Protein 4N0Y (pdb70)

Organism: Hepatitis C virus genotype 1a (isolate H77) (NCBI:txid63746)

Solvent-accessible surface area: 20104 Å² total; per-residue (Å²): 149,66,81,7,88,17,37,54,81,44,70,60,130,70,60,36,48,2,106,0,27,1,93,2,48,52,42,85,9,57,62,72,0,0,0,0,0,26,62,18,101,91,123,84,19,42,5,0,0,4,0,9,0,40,99,24,63,26,79,45,0,143,166,4,98,75,66,7,102,5,37,79,55,59,112,37,38,9,0,54,0,54,0,39,69,2,69,80,141,1,27,0,59,0,12,0,0,20,1,69,0,19,43,135,171,81,35,72,0,35,0,0,38,27,12,1,100,11,3,80,0,24,7,23,77,20,76,79,78,20,12,37,9,15,21,4,19,22,49,110,73,66,77,4,13,0,0,0,2,0,15,20,0,7,17,71,85,18,85,30,43,2,31,102,43,94,32,103,93,39,51,52,56,5,57,26,10,99,29,120,76,19,29,27,4,14,0,0,15,0,68,4,74,41,107,20,36,77,129,90,64,12,50,0,27,3,49,0,168,52,33,141,37,162,37,100,45,105,4,96,70,184,127,83,0,86,20,57,87,77,17,60,8,59,83,56,91,158,13,68,0,51,0,47,26,45,86,36,2,0,31,56,11,26,0,0,0,0,18,58,73,129,92,49,36,16,95,6,2,0,15,24,30,80,54,112,23,118,76,11,52,119,35,5,56,11,63,68,92,53,57,47,4,37,0,8,0,46,37,4,82,86,118,2,48,4,47,0,8,0,0,0,1,1,45,62,30,67,0,2,5,2,3,48,9,0,75,0,35,14,79,67,74,106,153,18,84,18,59,11,31,12,2,27,12,15,84,88,1,30,153,51,109,63,2,4,0,0,0,6,0,19,55,0,26,48,28,66,30,93,30,40,3,47,14,65,96,66,105,26,176,84,40,42,54,58,15,118,43,38,100,28,127,77,80,64,37,1,0,0,0,8,0,52,19,67,11,114,82,10,126,88,55,182,22,3,6,0,43,0,40,9,94,77,78,74,53,88,85,75,23,43,50,162,57,23,8,92,110,7,32,76,118,3,66

B-factor: mean 28.78, std 12.15, range [9.17, 103.79]

InterPro domains:
  IPR000745 Hepatitis C virus, Non-structural protein NS4a [PF01006] (1658-1711)
  IPR001490 Hepatitis C virus, Non-structural protein NS4b [PF01001] (1728-1921)
  IPR001650 Helicase, C-terminal domain-like [PS51194] (1361-1538)
  IPR001650 Helicase, C-terminal domain-like [SM00490] (1401-1495)
  IPR002166 RNA dependent RNA polymerase, hepatitis C virus [PF00998] (2423-2932)
  IPR002518 Hepatitis C virus, Non-structural protein NS2 [PF01538] (811-1005)
  IPR002518 Hepatitis C virus, Non-structural protein NS2 [PS51693] (899-1026)
  IPR002519 Hepatitis C virus, Envelope glycoprotein E1 [PF01539] (193-382)
  IPR002521 Hepatitis C virus, Core protein, C-terminal [PF01542] (116-190)
  IPR002522 Hepatitis C virus, Core protein, N-terminal [PF01543] (2-115)
  IPR002531 Hepatitis C virus, Non-structural protein E2/NS1 [PF01560] (386-729)
  IPR002868 Hepatitis C virus, Non-structural 5a protein [PF01506] (1974-1996)
  IPR004109 Hepatitis C virus, NS3 protease [PF02907] (1056-1203)
  IPR004109 Hepatitis C virus, NS3 protease [PS51822] (1027-1208)
  IPR007094 RNA-directed RNA polymerase, catalytic domain [PS50507] (2634-2752)
  IPR009003 Peptidase S1, PA clan [SSF50494] (1027-1212)
  IPR011492 Non-structural protein NS3-like, DEAD-box helicase, flavivirus [PF07652] (1294-1355)
  IPR013192 Hepatitis C virus, Non-structural 5a protein, domain 1a [PF08300] (2006-2067)
  IPR013193 Hepatitis C virus non-structural 5a, 1B domain [PF08301] (2068-2168)
  IPR014001 Helicase superfamily 1/2, ATP-binding domain [PS51192] (1217-1369)

Nearest PDB structures (foldseek):
  4n0y-assembly1_H  TM=1.005E+00  e=2.330E-44  Homo sapiens
  6vbq-assembly3_E  TM=8.662E-01  e=5.671E-36  Homo sapiens
  4jdv-assembly1_A  TM=8.850E-01  e=2.179E-35  Homo sapiens
  4jkp-assembly1_H  TM=9.323E-01  e=2.074E-33  Homo sapiens
  7ps4-assembly1_H  TM=6.485E-01  e=2.422E-33  Homo sapiens

Sequence (445 aa):
VQLLEQSGAEVKRPGASVKVSCKASGYTFTSYAIHWVRQAPGQRLEWMGWINPGNGNAKYSQRFQGRVIISRDTSATTSYMELSSLTSEDTAVYSCARDRGFDLLTGHYLGLDPWGQGTLVTVSSASTKGPSVFPLAPSSGGTAALGCCLVKDYFPEPVTVSWNSGALTSGVHTFPAVLQSSGLYSLSSVVVTVPSSSLGTQTYICCNVNHKPSNTKVDKKVEPKLTLTQPASASATPGQRVTISCSGSSSNIGGNTVNWYQHLPGAAPKLLIHNNDLRPSGVPDRFSGSKSGTSASLAVSGLQSEDEADYFCAAWDDGLNGWVFGGGTKLTVLGQPKAAPSVTLFPPSSEELQANKATLVCLISSDFYPGAVVTVAWKADSSPVKAGVETTTTPSKQSNNKYAASSYLSLTPEQWKSHKSYSCCQVTHEGSTVEKTVAPTTGHRMMAWDMMMM

Secondary structure (DSSP, 8-state):
--HHHHHHHH-/--EEEEPPPEEE-TT--EEEEEEEESS-GGGS-EEEEEE-TTS-EEEEEEE-TTT--EEE-TTTTTTEEEEEETTTTEEEEEE-S--GGG-EEEEEEEE--B-TTT--B--EEEE---EEEEE--PPPBPPEEEEEEEE---EEEEEEEEEEEBSS--EEEEGGGTB-TTEEEPPPEEPTTS-EEEEEEEEEEGGGTTT---EEEEEEGGGTEEEEEE----/--BB--SEEEE-TT--EEEEEE--IIIIITS-EEEEEE-TTS--EEEEBTTTBPPTT--TTEEEEEETTEEEEEE-S--GGG-EEEEEEEEETTTTEEEEB--EEEEES-PPPBPPEEEEEPPPHHHHHTT-EEEEEEEEEEBSS--EEEEEETTEEE-TTEEEPPPEE-TTS-EEEEEEEEE-HHHHHHSS-EEEEEEETTEEEEEEE---

Foldseek 3Di:
DKAWEKDAAAEAEAQAKDKIKIFIDDDQLQPWKKWKWWAAVPGDIGTFWIARQNVFDIDGDPVQPPFWHWGDDNVRSMIMIMGGRDDQVPFTWMKMWIQPQADPVPRHGDDGPDMYPTYTYGYDNDDFDFWDKDKAAWADPQKIKIKIKTHFGDDDDKDKDKPVPPDDAAKDWDDWDQDPVRTIMTMIMGIGGPVCQVPDWIWMWMADVVVRDIDTDTHHHD/DEKEWDQAWEDAAQAKTKIKIFDDCQWLQPWAKWKWWADPPDDTDTQATRFFHGDPPHDPQWGKHGDHRMIMIMGGSDDQVSQTWMKMKTQGNVVNGMYIHPTYGYHHDDDDWWAKDKDKDWADPVVVVVQWTKIKIKIDDGPPQDKDKWKDFQNHTDDPQKDKDRWDADPVRGTIIMMMHIDGSCSQQVTQKMKIWMDDPRDIDIDIDHPD/DDPVVVVVVVD

Structure (mmCIF, N/CA/C/O backbone):
data_4N0Y
#
_entry.id   4N0Y
#
_cell.length_a   66.326
_cell.length_b   67.628
_cell.length_c   120.719
_cell.angle_alpha   90.00
_cell.angle_beta   90.00
_cell.angle_gamma   90.00
#
_symmetry.space_group_name_H-M   'P 21 21 21'
#
loop_
_entity.id
_entity.type
_entity.pdbx_description
1 polymer 'IGH526 Heavy Chain'
2 polymer 'IGH526 Light Chain'
3 polymer 'HCV E1 peptide'
4 non-polymer GLYCEROL
5 non-polymer 'CHLORIDE ION'
6 water water
#
loop_
_atom_site.group_PDB
_atom_site.id
_atom_site.type_symbol
_atom_site.label_atom_id
_atom_site.label_alt_id
_atom_site.label_comp_id
_atom_site.label_asym_id
_atom_site.label_entity_id
_atom_site.label_seq_id
_atom_site.pdbx_PDB_ins_code
_atom_site.Cartn_x
_atom_site.Cartn_y
_atom_site.Cartn_z
_atom_site.occupancy
_atom_site.B_iso_or_equiv
_atom_site.auth_seq_id
_atom_site.auth_comp_id
_atom_site.auth_asym_id
_atom_site.auth_atom_id
_atom_site.pdbx_PDB_model_num
ATOM 1 N N . VAL A 1 2 ? -13.071 -20.476 -11.120 1.00 29.09 2 VAL H N 1
ATOM 2 C CA . VAL A 1 2 ? -12.567 -20.005 -9.830 1.00 27.98 2 VAL H CA 1
ATOM 3 C C . VAL A 1 2 ? -11.954 -21.175 -9.048 1.00 26.37 2 VAL H C 1
ATOM 4 O O . VAL A 1 2 ? -12.466 -22.295 -9.063 1.00 23.40 2 VAL H O 1
ATOM 8 N N . GLN A 1 3 ? -10.813 -20.925 -8.417 1.00 23.19 3 GLN H N 1
ATOM 9 C CA . GLN A 1 3 ? -10.127 -21.974 -7.648 1.00 16.32 3 GLN H CA 1
ATOM 10 C C . GLN A 1 3 ? -10.742 -22.154 -6.278 1.00 25.06 3 GLN H C 1
ATOM 11 O O . GLN A 1 3 ? -10.954 -21.174 -5.549 1.00 25.55 3 GLN H O 1
ATOM 17 N N . LEU A 1 4 ? -10.948 -23.402 -5.891 1.00 20.57 4 LEU H N 1
ATOM 18 C CA . LEU A 1 4 ? -11.561 -23.669 -4.603 1.00 21.40 4 LEU H CA 1
ATOM 19 C C . LEU A 1 4 ? -10.807 -24.720 -3.839 1.00 21.71 4 LEU H C 1
ATOM 20 O O . LEU A 1 4 ? -10.342 -25.691 -4.426 1.00 20.96 4 LEU H O 1
ATOM 25 N N . LEU A 1 5 ? -10.684 -24.512 -2.529 1.00 19.33 5 LEU H N 1
ATOM 26 C CA . LEU A 1 5 ? -10.236 -25.549 -1.602 1.00 19.45 5 LEU H CA 1
ATOM 27 C C . LEU A 1 5 ? -11.376 -25.810 -0.618 1.00 22.30 5 LEU H C 1
ATOM 28 O O . LEU A 1 5 ? -11.721 -24.937 0.197 1.00 20.32 5 LEU H O 1
ATOM 33 N N . GLU A 1 6 ? -11.962 -26.994 -0.687 0.74 13.03 6 GLU H N 1
ATOM 34 C CA . GLU A 1 6 ? -13.102 -27.307 0.177 0.74 14.07 6 GLU H CA 1
ATOM 35 C C . GLU A 1 6 ? -12.777 -28.308 1.288 0.74 15.48 6 GLU H C 1
ATOM 36 O O . GLU A 1 6 ? -12.358 -29.431 1.033 0.74 15.76 6 GLU H O 1
ATOM 42 N N . GLN A 1 7 A -12.963 -27.903 2.538 1.00 18.26 6 GLN H N 1
ATOM 43 C CA . GLN A 1 7 A -12.574 -28.768 3.666 1.00 18.43 6 GLN H CA 1
ATOM 44 C C . GLN A 1 7 A -13.646 -29.665 4.322 1.00 30.89 6 GLN H C 1
ATOM 45 O O . GLN A 1 7 A -14.821 -29.348 4.285 1.00 25.96 6 GLN H O 1
ATOM 51 N N . SER A 1 8 ? -13.211 -30.758 4.963 1.00 33.13 7 SER H N 1
ATOM 52 C CA . SER A 1 8 ? -14.145 -31.676 5.638 1.00 36.04 7 SER H CA 1
ATOM 53 C C . SER A 1 8 ? -14.788 -31.003 6.856 1.00 31.65 7 SER H C 1
ATOM 54 O O . SER A 1 8 ? -14.379 -29.907 7.249 1.00 35.99 7 SER H O 1
ATOM 57 N N . GLY A 1 9 ? -15.818 -31.630 7.420 1.00 32.96 8 GLY H N 1
ATOM 58 C CA . GLY A 1 9 ? -16.596 -31.003 8.478 1.00 37.91 8 GLY H CA 1
ATOM 59 C C . GLY A 1 9 ? -16.003 -31.080 9.877 1.00 32.45 8 GLY H C 1
ATOM 60 O O . GLY A 1 9 ? -15.063 -31.849 10.125 1.00 35.41 8 GLY H O 1
ATOM 61 N N . ALA A 1 10 ? -16.561 -30.275 10.790 1.00 25.40 9 ALA H N 1
ATOM 62 C CA . ALA A 1 10 ? -16.143 -30.226 12.205 1.00 42.85 9 ALA H CA 1
ATOM 63 C C . ALA A 1 10 ? -16.070 -31.598 12.869 1.00 37.67 9 ALA H C 1
ATOM 64 O O . ALA A 1 10 ? -16.903 -32.469 12.631 1.00 39.17 9 ALA H O 1
ATOM 66 N N . GLU A 1 11 ? -15.063 -31.782 13.705 1.00 24.67 10 GLU H N 1
ATOM 67 C CA . GLU A 1 11 ? -14.843 -33.075 14.336 1.00 28.22 10 GLU H CA 1
ATOM 68 C C . GLU A 1 11 ? -14.668 -32.924 15.835 1.00 27.78 10 GLU H C 1
ATOM 69 O O . GLU A 1 11 ? -14.114 -31.939 16.311 1.00 31.36 10 GLU H O 1
ATOM 75 N N . VAL A 1 12 ? -15.154 -33.911 16.578 1.00 22.74 11 VAL H N 1
ATOM 76 C CA . VAL A 1 12 ? -14.950 -33.961 18.019 1.00 20.69 11 VAL H CA 1
ATOM 77 C C . VAL A 1 12 ? -14.209 -35.235 18.340 1.00 25.34 11 VAL H C 1
ATOM 78 O O . VAL A 1 12 ? -14.616 -36.310 17.907 1.00 31.28 11 VAL H O 1
ATOM 82 N N . LYS A 1 13 ? -13.098 -35.108 19.065 1.00 24.65 12 LYS H N 1
ATOM 83 C CA . LYS A 1 13 ? -12.217 -36.224 19.352 1.00 27.78 12 LYS H CA 1
ATOM 84 C C . LYS A 1 13 ? -11.839 -36.245 20.824 1.00 21.96 12 LYS H C 1
ATOM 85 O O . LYS A 1 13 ? -11.775 -35.199 21.486 1.00 29.88 12 LYS H O 1
ATOM 91 N N . ARG A 1 14 ? -11.558 -37.441 21.335 1.00 28.86 13 ARG H N 1
ATOM 92 C CA . ARG A 1 14 ? -11.079 -37.587 22.693 1.00 24.20 13 ARG H CA 1
ATOM 93 C C . ARG A 1 14 ? -9.563 -37.487 22.736 1.00 35.55 13 ARG H C 1
ATOM 94 O O . ARG A 1 14 ? -8.895 -37.774 21.741 1.00 31.51 13 ARG H O 1
ATOM 102 N N . PRO A 1 15 ? -9.017 -37.062 23.884 1.00 30.39 14 PRO H N 1
ATOM 103 C CA . PRO A 1 15 ? -7.567 -37.033 24.076 1.00 33.00 14 PRO H CA 1
ATOM 104 C C . PRO A 1 15 ? -6.949 -38.383 23.741 1.00 39.46 14 PRO H C 1
ATOM 105 O O . PRO A 1 15 ? -7.503 -39.419 24.120 1.00 38.47 14 PRO H O 1
ATOM 109 N N . GLY A 1 16 ? -5.838 -38.358 23.012 1.00 30.18 15 GLY H N 1
ATOM 110 C CA . GLY A 1 16 ? -5.145 -39.567 22.608 1.00 33.60 15 GLY H CA 1
ATOM 111 C C . GLY A 1 16 ? -5.552 -40.122 21.260 1.00 34.86 15 GLY H C 1
ATOM 112 O O . GLY A 1 16 ? -4.893 -41.016 20.736 1.00 36.82 15 GLY H O 1
ATOM 113 N N . ALA A 1 17 ? -6.643 -39.607 20.698 1.00 30.22 16 ALA H N 1
ATOM 114 C CA . ALA A 1 17 ? -7.121 -40.048 19.393 1.00 27.69 16 ALA H CA 1
ATOM 115 C C . ALA A 1 17 ? -6.348 -39.348 18.277 1.00 26.09 16 ALA H C 1
ATOM 116 O O . ALA A 1 17 ? -5.419 -38.586 18.543 1.00 29.26 16 ALA H O 1
ATOM 118 N N . SER A 1 18 ? -6.727 -39.637 17.041 0.91 25.07 17 SER H N 1
ATOM 119 C CA . SER A 1 18 ? -6.125 -38.986 15.886 0.91 24.85 17 SER H CA 1
ATOM 120 C C . SER A 1 18 ? -7.221 -38.458 14.991 0.91 28.73 17 SER H C 1
ATOM 121 O O . SER A 1 18 ? -8.360 -38.938 15.019 0.91 25.27 17 SER H O 1
ATOM 124 N N . VAL A 1 19 ? -6.925 -37.367 14.305 1.00 21.36 18 VAL H N 1
ATOM 125 C CA . VAL A 1 19 ? -7.926 -36.772 13.436 1.00 23.79 18 VAL H CA 1
ATOM 126 C C . VAL A 1 19 ? -7.321 -36.618 12.057 1.00 25.93 18 VAL H C 1
ATOM 127 O O . VAL A 1 19 ? -6.118 -36.412 11.933 1.00 23.69 18 VAL H O 1
ATOM 131 N N . LYS A 1 20 ? -8.148 -36.764 11.034 1.00 23.05 19 LYS H N 1
ATOM 132 C CA . LYS A 1 20 ? -7.701 -36.592 9.661 1.00 20.29 19 LYS H CA 1
ATOM 133 C C . LYS A 1 20 ? -8.654 -35.641 8.954 1.00 24.24 19 LYS H C 1
ATOM 134 O O . LYS A 1 20 ? -9.857 -35.904 8.830 1.00 26.39 19 LYS H O 1
ATOM 140 N N . VAL A 1 21 ? -8.097 -34.524 8.507 1.00 19.81 20 VAL H N 1
ATOM 141 C CA . VAL A 1 21 ? -8.868 -33.459 7.890 1.00 19.05 20 VAL H CA 1
ATOM 142 C C . VAL A 1 21 ? -8.541 -33.454 6.411 1.00 22.44 20 VAL H C 1
ATOM 143 O O . VAL A 1 21 ? -7.390 -33.658 6.026 1.00 23.03 20 VAL H O 1
ATOM 147 N N . SER A 1 22 ? -9.548 -33.220 5.586 1.00 17.88 21 SER H N 1
ATOM 148 C CA . SER A 1 22 ? -9.323 -33.193 4.148 1.00 19.04 21 SER H CA 1
ATOM 149 C C . SER A 1 22 ? -9.504 -31.813 3.529 1.00 23.39 21 SER H C 1
ATOM 150 O O . SER A 1 22 ? -10.204 -30.934 4.067 1.00 20.05 21 SER H O 1
ATOM 153 N N . CYS A 1 23 ? -8.899 -31.648 2.361 1.00 15.28 22 CYS H N 1
ATOM 154 C CA . CYS A 1 23 ? -8.905 -30.380 1.630 1.00 16.92 22 CYS H CA 1
ATOM 155 C C . CYS A 1 23 ? -9.007 -30.743 0.149 1.00 23.17 22 CYS H C 1
ATOM 156 O O . CYS A 1 23 ? -8.042 -31.221 -0.436 1.00 22.55 22 CYS H O 1
ATOM 159 N N . LYS A 1 24 ? -10.192 -30.571 -0.436 1.00 17.81 23 LYS H N 1
ATOM 160 C CA . LYS A 1 24 ? -10.437 -30.913 -1.843 1.00 20.93 23 LYS H CA 1
ATOM 161 C C . LYS A 1 24 ? -10.224 -29.727 -2.766 1.00 19.49 23 LYS H C 1
ATOM 162 O O . LYS A 1 24 ? -10.927 -28.722 -2.675 1.00 18.94 23 LYS H O 1
ATOM 168 N N . ALA A 1 25 ? -9.265 -29.856 -3.672 1.00 16.50 24 ALA H N 1
ATOM 169 C CA . ALA A 1 25 ? -8.898 -28.765 -4.583 1.00 14.43 24 ALA H CA 1
ATOM 170 C C . ALA A 1 25 ? -9.596 -28.868 -5.934 1.00 20.76 24 ALA H C 1
ATOM 171 O O . ALA A 1 25 ? -9.787 -29.968 -6.471 1.00 22.24 24 ALA H O 1
ATOM 173 N N . SER A 1 26 ? -9.949 -27.723 -6.505 1.00 17.73 25 SER H N 1
ATOM 174 C CA . SER A 1 26 ? -10.465 -27.716 -7.871 1.00 16.46 25 SER H CA 1
ATOM 175 C C . SER A 1 26 ? -10.165 -26.397 -8.561 1.00 17.70 25 SER H C 1
ATOM 176 O O . SER A 1 26 ? -9.943 -25.367 -7.895 1.00 19.21 25 SER H O 1
ATOM 179 N N . GLY A 1 27 ? -10.188 -26.418 -9.892 1.00 17.79 26 GLY H N 1
ATOM 180 C CA . GLY A 1 27 ? -10.142 -25.184 -10.662 1.00 20.11 26 GLY H CA 1
ATOM 181 C C . GLY A 1 27 ? -8.745 -24.824 -11.119 1.00 19.81 26 GLY H C 1
ATOM 182 O O . GLY A 1 27 ? -8.506 -23.761 -11.714 1.00 21.90 26 GLY H O 1
ATOM 183 N N . TYR A 1 28 ? -7.810 -25.719 -10.822 1.00 19.24 27 TYR H N 1
ATOM 184 C CA . TYR A 1 28 ? -6.427 -25.540 -11.256 1.00 22.11 27 TYR H CA 1
ATOM 185 C C . TYR A 1 28 ? -5.735 -26.903 -11.289 1.00 17.03 27 TYR H C 1
ATOM 186 O O . TYR A 1 28 ? -6.293 -27.912 -10.845 1.00 21.28 27 TYR H O 1
ATOM 195 N N . THR A 1 29 ? -4.511 -26.938 -11.802 1.00 18.80 28 THR H N 1
ATOM 196 C CA . THR A 1 29 ? -3.775 -28.203 -11.863 1.00 21.08 28 THR H CA 1
ATOM 197 C C . THR A 1 29 ? -3.186 -28.566 -10.496 1.00 19.66 28 THR H C 1
ATOM 198 O O . THR A 1 29 ? -2.179 -27.995 -10.075 1.00 16.71 28 THR H O 1
ATOM 202 N N . PHE A 1 30 ? -3.807 -29.542 -9.836 1.00 16.98 29 PHE H N 1
ATOM 203 C CA . PHE A 1 30 ? -3.529 -29.909 -8.451 1.00 19.56 29 PHE H CA 1
ATOM 204 C C . PHE A 1 30 ? -2.062 -30.205 -8.175 1.00 18.89 29 PHE H C 1
ATOM 205 O O . PHE A 1 30 ? -1.476 -29.740 -7.184 1.00 16.35 29 PHE H O 1
ATOM 213 N N . THR A 1 31 ? -1.462 -30.968 -9.079 1.00 17.00 30 THR H N 1
ATOM 214 C CA . THR A 1 31 ? -0.089 -31.407 -8.869 1.00 14.48 30 THR H CA 1
ATOM 215 C C . THR A 1 31 ? 0.974 -30.310 -9.108 1.00 17.16 30 THR H C 1
ATOM 216 O O . THR A 1 31 ? 2.169 -30.546 -8.869 1.00 21.37 30 THR H O 1
ATOM 220 N N . SER A 1 32 ? 0.567 -29.121 -9.553 1.00 15.57 31 SER H N 1
ATOM 221 C CA . SER A 1 32 ? 1.550 -28.092 -9.895 1.00 16.04 31 SER H CA 1
ATOM 222 C C . SER A 1 32 ? 1.838 -27.065 -8.803 1.00 16.56 31 SER H C 1
ATOM 223 O O . SER A 1 32 ? 2.674 -26.170 -8.999 1.00 16.26 31 SER H O 1
ATOM 226 N N . TYR A 1 33 ? 1.153 -27.186 -7.672 1.00 14.42 32 TYR H N 1
ATOM 227 C CA . TYR A 1 33 ? 1.276 -26.194 -6.595 1.00 14.81 32 TYR H CA 1
ATOM 228 C C . TYR A 1 33 ? 1.305 -26.845 -5.209 1.00 14.55 32 TYR H C 1
ATOM 229 O O . TYR A 1 33 ? 0.561 -27.768 -4.937 1.00 16.63 32 TYR H O 1
ATOM 238 N N . ALA A 1 34 ? 2.162 -26.341 -4.323 1.00 13.73 33 ALA H N 1
ATOM 239 C CA . ALA A 1 34 ? 2.242 -26.885 -2.986 1.00 11.31 33 ALA H CA 1
ATOM 240 C C . ALA A 1 34 ? 0.954 -26.573 -2.206 1.00 13.61 33 ALA H C 1
ATOM 241 O O . ALA A 1 34 ? 0.284 -25.568 -2.487 1.00 16.79 33 ALA H O 1
ATOM 243 N N . ILE A 1 35 ? 0.649 -27.430 -1.249 1.00 13.22 34 ILE H N 1
ATOM 244 C CA . ILE A 1 35 ? -0.448 -27.177 -0.308 1.00 16.20 34 ILE H CA 1
ATOM 245 C C . ILE A 1 35 ? 0.158 -27.047 1.083 1.00 14.61 34 ILE H C 1
ATOM 246 O O . ILE A 1 35 ? 1.003 -27.877 1.473 1.00 15.71 34 ILE H O 1
ATOM 251 N N . HIS A 1 36 ? -0.234 -25.995 1.810 1.00 15.47 35 HIS H N 1
ATOM 252 C CA . HIS A 1 36 ? 0.185 -25.785 3.198 1.00 13.82 35 HIS H CA 1
ATOM 253 C C . HIS A 1 36 ? -0.955 -26.045 4.130 1.00 15.33 35 HIS H C 1
ATOM 254 O O . HIS A 1 36 ? -2.101 -25.835 3.757 1.00 15.58 35 HIS H O 1
ATOM 261 N N . TRP A 1 37 ? -0.614 -26.492 5.335 1.00 16.34 36 TRP H N 1
ATOM 262 C CA . TRP A 1 37 ? -1.584 -26.692 6.404 1.00 14.21 36 TRP H CA 1
ATOM 263 C C . TRP A 1 37 ? -1.185 -25.818 7.586 1.00 14.84 36 TRP H C 1
ATOM 264 O O . TRP A 1 37 ? 0.001 -25.777 7.982 1.00 16.63 36 TRP H O 1
ATOM 275 N N . VAL A 1 38 ? -2.191 -25.119 8.138 1.00 13.80 37 VAL H N 1
ATOM 276 C CA . VAL A 1 38 ? -1.984 -24.211 9.256 1.00 11.25 37 VAL H CA 1
ATOM 277 C C . VAL A 1 38 ? -3.123 -24.427 10.242 1.00 18.17 37 VAL H C 1
ATOM 278 O O . VAL A 1 38 ? -4.123 -25.070 9.914 1.00 18.87 37 VAL H O 1
ATOM 282 N N . ARG A 1 39 ? -2.975 -23.915 11.449 1.00 18.90 38 ARG H N 1
ATOM 283 C CA . ARG A 1 39 ? -4.097 -24.030 12.393 1.00 19.29 38 ARG H CA 1
ATOM 284 C C . ARG A 1 39 ? -4.188 -22.802 13.268 1.00 16.31 38 ARG H C 1
ATOM 285 O O . ARG A 1 39 ? -3.219 -22.043 13.422 1.00 18.91 38 ARG H O 1
ATOM 293 N N . GLN A 1 40 ? -5.357 -22.602 13.882 1.00 20.94 39 GLN H N 1
ATOM 294 C CA . GLN A 1 40 ? -5.506 -21.471 14.765 1.00 17.66 39 GLN H CA 1
ATOM 295 C C . GLN A 1 40 ? -6.381 -21.905 15.946 1.00 20.14 39 GLN H C 1
ATOM 296 O O . GLN A 1 40 ? -7.539 -22.255 15.733 1.00 20.94 39 GLN H O 1
ATOM 302 N N . ALA A 1 41 ? -5.789 -21.909 17.138 1.00 22.14 40 ALA H N 1
ATOM 303 C CA . ALA A 1 41 ? -6.499 -22.226 18.385 1.00 27.53 40 ALA H CA 1
ATOM 304 C C . ALA A 1 41 ? -7.320 -21.021 18.808 1.00 30.82 40 ALA H C 1
ATOM 305 O O . ALA A 1 41 ? -7.018 -19.894 18.420 1.00 31.76 40 ALA H O 1
ATOM 307 N N . PRO A 1 42 ? -8.392 -21.252 19.586 1.00 37.08 41 PRO H N 1
ATOM 308 C CA . PRO A 1 42 ? -9.204 -20.121 20.051 1.00 39.29 41 PRO H CA 1
ATOM 309 C C . PRO A 1 42 ? -8.372 -19.110 20.843 1.00 31.88 41 PRO H C 1
ATOM 310 O O . PRO A 1 42 ? -7.612 -19.485 21.747 1.00 42.17 41 PRO H O 1
ATOM 314 N N . GLY A 1 43 ? -8.471 -17.841 20.450 1.00 43.45 42 GLY H N 1
ATOM 315 C CA . GLY A 1 43 ? -7.748 -16.770 21.114 1.00 42.40 42 GLY H CA 1
ATOM 316 C C . GLY A 1 43 ? -6.282 -16.647 20.746 1.00 49.76 42 GLY H C 1
ATOM 317 O O . GLY A 1 43 ? -5.566 -15.830 21.318 1.00 40.00 42 GLY H O 1
ATOM 318 N N . GLN A 1 44 ? -5.816 -17.456 19.800 1.00 33.86 43 GLN H N 1
ATOM 319 C CA . GLN A 1 44 ? -4.394 -17.470 19.484 1.00 34.28 43 GLN H CA 1
ATOM 320 C C . GLN A 1 44 ? -4.151 -17.187 18.008 1.00 32.29 43 GLN H C 1
ATOM 321 O O . GLN A 1 44 ? -5.095 -17.049 17.245 1.00 30.13 43 GLN H O 1
ATOM 327 N N . ARG A 1 45 ? -2.888 -17.079 17.612 1.00 31.81 44 ARG H N 1
ATOM 328 C CA . ARG A 1 45 ? -2.588 -16.699 16.241 1.00 31.67 44 ARG H CA 1
ATOM 329 C C . ARG A 1 45 ? -2.453 -17.936 15.361 1.00 25.78 44 ARG H C 1
ATOM 330 O O . ARG A 1 45 ? -2.352 -19.048 15.861 1.00 22.89 44 ARG H O 1
ATOM 338 N N . LEU A 1 46 ? -2.437 -17.713 14.050 1.00 20.42 45 LEU H N 1
ATOM 339 C CA . LEU A 1 46 ? -2.245 -18.790 13.085 1.00 17.72 45 LEU H CA 1
ATOM 340 C C . LEU A 1 46 ? -0.877 -19.411 13.300 1.00 20.98 45 LEU H C 1
ATOM 341 O O . LEU A 1 46 ? 0.085 -18.695 13.548 1.00 22.48 45 LEU H O 1
ATOM 346 N N . GLU A 1 47 ? -0.794 -20.735 13.177 1.00 18.82 46 GLU H N 1
ATOM 347 C CA . GLU A 1 47 ? 0.487 -21.430 13.275 1.00 18.35 46 GLU H CA 1
ATOM 348 C C . GLU A 1 47 ? 0.644 -22.394 12.113 1.00 17.70 46 GLU H C 1
ATOM 349 O O . GLU A 1 47 ? -0.238 -23.202 11.829 1.00 17.45 46 GLU H O 1
ATOM 355 N N . TRP A 1 48 ? 1.778 -22.312 11.427 1.00 16.52 47 TRP H N 1
ATOM 356 C CA . TRP A 1 48 ? 2.008 -23.152 10.255 1.00 14.5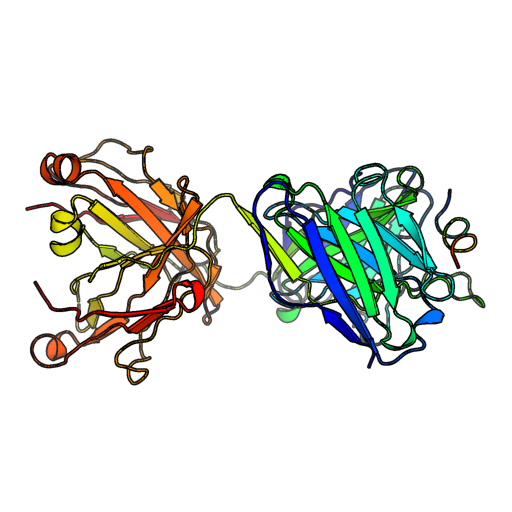1 47 TRP H CA 1
ATOM 357 C C . TRP A 1 48 ? 2.389 -24.561 10.698 1.00 19.07 47 TRP H C 1
ATOM 358 O O . TRP A 1 48 ? 3.191 -24.713 11.615 1.00 19.05 47 TRP H O 1
ATOM 369 N N . MET A 1 49 ? 1.832 -25.588 10.048 1.00 14.13 48 MET H N 1
ATOM 370 C CA . MET A 1 49 ? 2.099 -26.964 10.440 1.00 14.56 48 MET H CA 1
ATOM 371 C C . MET A 1 49 ? 3.009 -27.666 9.466 1.00 18.82 48 MET H C 1
ATOM 372 O O . MET A 1 49 ? 3.870 -28.435 9.883 1.00 18.91 48 MET H O 1
ATOM 377 N N . GLY A 1 50 ? 2.813 -27.405 8.174 1.00 15.63 49 GLY H N 1
ATOM 378 C CA . GLY A 1 50 ? 3.648 -28.108 7.212 1.00 18.66 49 GLY H CA 1
ATOM 379 C C . GLY A 1 50 ? 3.181 -27.901 5.795 1.00 18.09 49 GLY H C 1
ATOM 380 O O . GLY A 1 50 ? 2.244 -27.149 5.570 1.00 15.81 49 GLY H O 1
ATOM 381 N N . TRP A 1 51 ? 3.853 -28.543 4.838 1.00 14.88 50 TRP H N 1
ATOM 382 C CA . TRP A 1 51 ? 3.449 -28.435 3.439 1.00 14.15 50 TRP H CA 1
ATOM 383 C C . TRP A 1 51 ? 3.799 -29.670 2.630 1.00 12.16 50 TRP H C 1
ATOM 384 O O . TRP A 1 51 ? 4.580 -30.522 3.061 1.00 15.32 50 TRP H O 1
ATOM 395 N N . ILE A 1 52 ? 3.173 -29.786 1.465 1.00 16.41 51 ILE H N 1
ATOM 396 C CA . ILE A 1 52 ? 3.384 -30.943 0.600 1.00 15.52 51 ILE H CA 1
ATOM 397 C C . ILE A 1 52 ? 3.403 -30.542 -0.877 1.00 17.00 51 ILE H C 1
ATOM 398 O O . ILE A 1 52 ? 2.682 -29.648 -1.309 1.00 13.84 51 ILE H O 1
ATOM 403 N N . ASN A 1 53 ? 4.272 -31.200 -1.654 1.00 14.54 52 ASN H N 1
ATOM 404 C CA . ASN A 1 53 ? 4.237 -31.096 -3.107 1.00 15.17 52 ASN H CA 1
ATOM 405 C C . ASN A 1 53 ? 3.324 -32.228 -3.573 1.00 14.86 52 ASN H C 1
ATOM 406 O O . ASN A 1 53 ? 3.688 -33.405 -3.477 1.00 17.11 52 ASN H O 1
ATOM 411 N N . PRO A 1 54 A 2.102 -31.891 -4.035 1.00 15.50 52 PRO H N 1
ATOM 412 C CA . PRO A 1 54 A 1.169 -32.973 -4.390 1.00 13.48 52 PRO H CA 1
ATOM 413 C C . PRO A 1 54 A 1.619 -33.785 -5.627 1.00 19.04 52 PRO H C 1
ATOM 414 O O . PRO A 1 54 A 1.093 -34.877 -5.840 1.00 22.49 52 PRO H O 1
ATOM 418 N N . GLY A 1 55 ? 2.537 -33.256 -6.428 1.00 18.58 53 GLY H N 1
ATOM 419 C CA . GLY A 1 55 ? 3.062 -34.000 -7.562 1.00 20.03 53 GLY H CA 1
ATOM 420 C C . GLY A 1 55 ? 3.784 -35.274 -7.134 1.00 26.04 53 GLY H C 1
ATOM 421 O O . GLY A 1 55 ? 3.524 -36.344 -7.678 1.00 35.59 53 GLY H O 1
ATOM 422 N N . ASN A 1 56 ? 4.658 -35.178 -6.137 1.00 21.43 54 ASN H N 1
ATOM 423 C CA . ASN A 1 56 ? 5.460 -36.330 -5.715 1.00 19.68 54 ASN H CA 1
ATOM 424 C C . ASN A 1 56 ? 5.221 -36.804 -4.281 1.00 24.34 54 ASN H C 1
ATOM 425 O O . ASN A 1 56 ? 5.816 -37.780 -3.830 1.00 23.58 54 ASN H O 1
ATOM 430 N N . GLY A 1 57 ? 4.383 -36.090 -3.540 1.00 21.81 55 GLY H N 1
ATOM 431 C CA . GLY A 1 57 ? 4.089 -36.495 -2.188 1.00 20.08 55 GLY H CA 1
ATOM 432 C C . GLY A 1 57 ? 5.085 -36.067 -1.135 1.00 18.48 55 GLY H C 1
ATOM 433 O O . GLY A 1 57 ? 4.930 -36.411 0.032 1.00 22.77 55 GLY H O 1
ATOM 434 N N . ASN A 1 58 ? 6.099 -35.304 -1.530 1.00 19.73 56 ASN H N 1
ATOM 435 C CA . ASN A 1 58 ? 7.120 -34.885 -0.572 1.00 19.75 56 ASN H CA 1
ATOM 436 C C . ASN A 1 58 ? 6.515 -33.921 0.437 1.00 20.91 56 ASN H C 1
ATOM 437 O O . ASN A 1 58 ? 6.049 -32.858 0.047 1.00 18.89 56 ASN H O 1
ATOM 442 N N . ALA A 1 59 ? 6.524 -34.291 1.715 1.00 22.81 57 ALA H N 1
ATOM 443 C CA . ALA A 1 59 ? 5.967 -33.440 2.765 1.00 18.47 57 ALA H CA 1
ATOM 444 C C . ALA A 1 59 ? 7.041 -33.027 3.740 1.00 21.68 57 ALA H C 1
ATOM 445 O O . ALA A 1 59 ? 7.927 -33.834 4.077 1.00 20.80 57 ALA H O 1
ATOM 447 N N . LYS A 1 60 ? 6.953 -31.790 4.216 1.00 20.07 58 LYS H N 1
ATOM 448 C CA . LYS A 1 60 ? 7.864 -31.274 5.225 1.00 18.07 58 LYS H CA 1
ATOM 449 C C . LYS A 1 60 ? 7.105 -30.585 6.332 1.00 20.68 58 LYS H C 1
ATOM 450 O O . LYS A 1 60 ? 6.092 -29.937 6.080 1.00 18.47 58 LYS H O 1
ATOM 456 N N . TYR A 1 61 ? 7.628 -30.678 7.550 1.00 18.29 59 TYR H N 1
ATOM 457 C CA . TYR A 1 61 ? 6.858 -30.280 8.723 1.00 21.14 59 TYR H CA 1
ATOM 458 C C . TYR A 1 61 ? 7.588 -29.283 9.614 1.00 24.55 59 TYR H C 1
ATOM 459 O O . TYR A 1 61 ? 8.832 -29.228 9.665 1.00 22.23 59 TYR H O 1
ATOM 468 N N . SER A 1 62 ? 6.804 -28.491 10.329 1.00 18.72 60 SER H N 1
ATOM 469 C CA . SER A 1 62 ? 7.324 -27.687 11.417 1.00 19.80 60 SER H CA 1
ATOM 470 C C . SER A 1 62 ? 7.907 -28.601 12.507 1.00 21.10 60 SER H C 1
ATOM 471 O O . SER A 1 62 ? 7.310 -29.618 12.838 1.00 21.87 60 SER H O 1
ATOM 474 N N . GLN A 1 63 ? 9.048 -28.221 13.079 1.00 23.69 61 GLN H N 1
ATOM 475 C CA . GLN A 1 63 ? 9.649 -29.021 14.142 1.00 35.43 61 GLN H CA 1
ATOM 476 C C . GLN A 1 63 ? 8.714 -29.198 15.342 1.00 33.50 61 GLN H C 1
ATOM 477 O O . GLN A 1 63 ? 8.795 -30.191 16.053 1.00 37.00 61 GLN H O 1
ATOM 483 N N . ARG A 1 64 ? 7.799 -28.252 15.535 1.00 33.18 62 ARG H N 1
ATOM 484 C CA . ARG A 1 64 ? 6.806 -28.336 16.609 1.00 35.91 62 ARG H CA 1
ATOM 485 C C . ARG A 1 64 ? 5.814 -29.495 16.456 1.00 39.13 62 ARG H C 1
ATOM 486 O O . ARG A 1 64 ? 5.188 -29.917 17.426 1.00 35.69 62 ARG H O 1
ATOM 494 N N . PHE A 1 65 ? 5.669 -30.023 15.244 1.00 29.79 63 PHE H N 1
ATOM 495 C CA . PHE A 1 65 ? 4.711 -31.099 15.016 1.00 28.11 63 PHE H CA 1
ATOM 496 C C . PHE A 1 65 ? 5.354 -32.365 14.490 1.00 30.42 63 PHE H C 1
ATOM 497 O O . PHE A 1 65 ? 4.704 -33.399 14.409 1.00 32.27 63 PHE H O 1
ATOM 505 N N . GLN A 1 66 ? 6.628 -32.270 14.120 1.00 33.13 64 GLN H N 1
ATOM 506 C CA . GLN A 1 66 ? 7.337 -33.412 13.572 1.00 32.24 64 GLN H CA 1
ATOM 507 C C . GLN A 1 66 ? 7.141 -34.632 14.467 1.00 31.73 64 GLN H C 1
ATOM 508 O O . GLN A 1 66 ? 7.262 -34.546 15.690 1.00 36.43 64 GLN H O 1
ATOM 514 N N . GLY A 1 67 ? 6.782 -35.749 13.852 1.00 31.17 65 GLY H N 1
ATOM 515 C CA . GLY A 1 67 ? 6.614 -36.981 14.592 1.00 37.29 65 GLY H CA 1
ATOM 516 C C . GLY A 1 67 ? 5.173 -37.306 14.945 1.00 47.12 65 GLY H C 1
ATOM 517 O O . GLY A 1 67 ? 4.887 -38.421 15.380 1.00 38.89 65 GLY H O 1
ATOM 518 N N . ARG A 1 68 ? 4.257 -36.354 14.781 1.00 28.58 66 ARG H N 1
ATOM 519 C CA . ARG A 1 68 ? 2.850 -36.688 15.010 1.00 26.87 66 ARG H CA 1
ATOM 520 C C . ARG A 1 68 ? 1.877 -36.081 13.998 1.00 27.40 66 ARG H C 1
ATOM 521 O O . ARG A 1 68 ? 0.660 -36.212 14.145 1.00 25.32 66 ARG H O 1
ATOM 529 N N . VAL A 1 69 ? 2.415 -35.450 12.962 1.00 21.41 67 VAL H N 1
ATOM 530 C CA . VAL A 1 69 ? 1.599 -34.998 11.832 1.00 22.71 67 VAL H CA 1
ATOM 531 C C . VAL A 1 69 ? 2.020 -35.718 10.554 1.00 25.80 67 VAL H C 1
ATOM 532 O O . VAL A 1 69 ? 3.202 -35.987 10.335 1.00 26.37 67 VAL H O 1
ATOM 536 N N . ILE A 1 70 ? 1.048 -36.078 9.728 1.00 18.68 68 ILE H N 1
ATOM 537 C CA . ILE A 1 70 ? 1.340 -36.615 8.411 1.00 20.22 68 ILE H CA 1
ATOM 538 C C . ILE A 1 70 ? 0.487 -35.845 7.437 1.00 22.13 68 ILE H C 1
ATOM 539 O O . ILE A 1 70 ? -0.731 -35.779 7.605 1.00 21.91 68 ILE H O 1
ATOM 544 N N . ILE A 1 71 ? 1.113 -35.223 6.447 1.00 16.31 69 ILE H N 1
ATOM 545 C CA . ILE A 1 71 ? 0.338 -34.578 5.383 1.00 15.52 69 ILE H CA 1
ATOM 546 C C . ILE A 1 71 ? 0.495 -35.460 4.154 1.00 21.44 69 ILE H C 1
ATOM 547 O O . ILE A 1 71 ? 1.604 -35.912 3.854 1.00 20.36 69 ILE H O 1
ATOM 552 N N . SER A 1 72 ? -0.607 -35.737 3.467 1.00 18.69 70 SER H N 1
ATOM 553 C CA . SER A 1 72 ? -0.597 -36.632 2.315 1.00 20.76 70 SER H CA 1
ATOM 554 C C . SER A 1 72 ? -1.518 -36.101 1.232 1.00 19.89 70 SER H C 1
ATOM 555 O O . SER A 1 72 ? -2.155 -35.055 1.398 1.00 18.87 70 SER H O 1
ATOM 558 N N . ARG A 1 73 ? -1.585 -36.809 0.110 1.00 19.74 71 ARG H N 1
ATOM 559 C CA . ARG A 1 73 ? -2.520 -36.429 -0.935 1.00 17.08 71 ARG H CA 1
ATOM 560 C C . ARG A 1 73 ? -2.975 -37.629 -1.742 1.00 25.54 71 ARG H C 1
ATOM 561 O O . ARG A 1 73 ? -2.316 -38.661 -1.765 1.00 23.26 71 ARG H O 1
ATOM 569 N N . ASP A 1 74 ? -4.136 -37.469 -2.355 1.00 20.21 72 ASP H N 1
ATOM 570 C CA . ASP A 1 74 ? -4.710 -38.397 -3.313 1.00 20.83 72 ASP H CA 1
ATOM 571 C C . ASP A 1 74 ? -4.867 -37.612 -4.597 1.00 18.45 72 ASP H C 1
ATOM 572 O O . ASP A 1 74 ? -5.785 -36.782 -4.718 1.00 23.38 72 ASP H O 1
ATOM 577 N N . THR A 1 75 ? -3.994 -37.885 -5.571 0.90 16.59 73 THR H N 1
ATOM 578 C CA . THR A 1 75 ? -4.032 -37.112 -6.795 0.90 15.90 73 THR H CA 1
ATOM 579 C C . THR A 1 75 ? -5.286 -37.376 -7.626 0.90 17.59 73 THR H C 1
ATOM 580 O O . THR A 1 75 ? -5.794 -36.455 -8.255 0.90 22.15 73 THR H O 1
ATOM 584 N N . SER A 1 76 ? -5.793 -38.614 -7.638 1.00 24.43 74 SER H N 1
ATOM 585 C CA . SER A 1 76 ? -7.002 -38.894 -8.423 1.00 24.12 74 SER H CA 1
ATOM 586 C C . SER A 1 76 ? -8.195 -38.124 -7.863 1.00 24.90 74 SER H C 1
ATOM 587 O O . SER A 1 76 ? -9.065 -37.677 -8.615 1.00 28.15 74 SER H O 1
ATOM 590 N N . ALA A 1 77 ? -8.195 -37.925 -6.548 1.00 21.23 75 ALA H N 1
ATOM 591 C CA . ALA A 1 77 ? -9.256 -37.168 -5.893 1.00 22.85 75 ALA H CA 1
ATOM 592 C C . ALA A 1 77 ? -8.913 -35.680 -5.695 1.00 26.23 75 ALA H C 1
ATOM 593 O O . ALA A 1 77 ? -9.690 -34.952 -5.076 1.00 22.24 75 ALA H O 1
ATOM 595 N N . THR A 1 78 ? -7.773 -35.248 -6.238 1.00 22.29 76 THR H N 1
ATOM 596 C CA . THR A 1 78 ? -7.241 -33.883 -6.034 1.00 17.62 76 THR H CA 1
ATOM 597 C C . THR A 1 78 ? -7.469 -33.377 -4.612 1.00 19.73 76 THR H C 1
ATOM 598 O O . THR A 1 78 ? -7.940 -32.240 -4.396 1.00 17.71 76 THR H O 1
ATOM 602 N N . THR A 1 79 ? -7.110 -34.226 -3.655 1.00 17.26 77 THR H N 1
ATOM 603 C CA . THR A 1 79 ? -7.336 -33.895 -2.251 1.00 15.30 77 THR H CA 1
ATOM 604 C C . THR A 1 79 ? -6.071 -34.033 -1.402 1.00 20.89 77 THR H C 1
ATOM 605 O O . THR A 1 79 ? -5.307 -34.978 -1.575 1.00 20.07 77 THR H O 1
ATOM 609 N N . SER A 1 80 ? -5.835 -33.092 -0.490 1.00 17.51 78 SER H N 1
ATOM 610 C CA . SER A 1 80 ? -4.788 -33.270 0.499 1.00 15.24 78 SER H CA 1
ATOM 611 C C . SER A 1 80 ? -5.387 -33.586 1.858 1.00 20.06 78 SER H C 1
ATOM 612 O O . SER A 1 80 ? -6.504 -33.166 2.161 1.00 19.77 78 SER H O 1
ATOM 615 N N . TYR A 1 81 ? -4.644 -34.335 2.661 1.00 19.08 79 TYR H N 1
ATOM 616 C CA . TYR A 1 81 ? -5.066 -34.704 4.003 1.00 19.08 79 TYR H CA 1
ATOM 617 C C . TYR A 1 81 ? -4.024 -34.311 5.020 1.00 19.13 79 TYR H C 1
ATOM 618 O O . TYR A 1 81 ? -2.829 -34.357 4.746 1.00 19.25 79 TYR H O 1
ATOM 627 N N . MET A 1 82 ? -4.484 -33.892 6.191 1.00 16.49 80 MET H N 1
ATOM 628 C CA . MET A 1 82 ? -3.615 -33.642 7.322 1.00 17.16 80 MET H CA 1
ATOM 629 C C . MET A 1 82 ? -4.097 -34.563 8.449 1.00 22.42 80 MET H C 1
ATOM 630 O O . MET A 1 82 ? -5.248 -34.464 8.879 1.00 22.84 80 MET H O 1
ATOM 635 N N . GLU A 1 83 ? -3.238 -35.470 8.908 1.00 21.64 81 GLU H N 1
ATOM 636 C CA . GLU A 1 83 ? -3.551 -36.317 10.063 1.00 25.27 81 GLU H CA 1
ATOM 637 C C . GLU A 1 83 ? -2.690 -35.930 11.255 1.00 29.34 81 GLU H C 1
ATOM 638 O O . GLU A 1 83 ? -1.456 -35.865 11.153 1.00 24.66 81 GLU H O 1
ATOM 644 N N . LEU A 1 84 ? -3.341 -35.646 12.380 1.00 22.36 82 LEU H N 1
ATOM 645 C CA . LEU A 1 84 ? -2.649 -35.254 13.600 1.00 17.30 82 LEU H CA 1
ATOM 646 C C . LEU A 1 84 ? -2.975 -36.264 14.687 1.00 28.12 82 LEU H C 1
ATOM 647 O O . LEU A 1 84 ? -4.154 -36.512 14.977 1.00 26.58 82 LEU H O 1
ATOM 652 N N . SER A 1 85 A -1.930 -36.826 15.284 0.90 22.67 82 SER H N 1
ATOM 653 C CA . SER A 1 85 A -2.101 -37.892 16.258 0.90 26.75 82 SER H CA 1
ATOM 654 C C . SER A 1 85 A -1.790 -37.452 17.682 0.90 22.41 82 SER H C 1
ATOM 655 O O . SER A 1 85 A -1.271 -36.366 17.922 0.90 22.57 82 SER H O 1
ATOM 658 N N . SER A 1 86 B -2.129 -38.317 18.638 1.00 30.96 82 SER H N 1
ATOM 659 C CA . SER A 1 86 B -1.906 -38.040 20.055 1.00 28.44 82 SER H CA 1
ATOM 660 C C . SER A 1 86 B -2.520 -36.714 20.513 1.00 26.05 82 SER H C 1
ATOM 661 O O . SER A 1 86 B -1.869 -35.917 21.172 1.00 30.75 82 SER H O 1
ATOM 664 N N . LEU A 1 87 C -3.781 -36.503 20.151 1.00 26.05 82 LEU H N 1
ATOM 665 C CA . LEU A 1 87 C -4.470 -35.253 20.441 1.00 28.80 82 LEU H CA 1
ATOM 666 C C . LEU A 1 87 C -4.593 -34.952 21.935 1.00 33.79 82 LEU H C 1
ATOM 667 O O . LEU A 1 87 C -4.805 -35.857 22.749 1.00 30.43 82 LEU H O 1
ATOM 672 N N . THR A 1 88 ? -4.425 -33.678 22.277 1.00 33.24 83 THR H N 1
ATOM 673 C CA . THR A 1 88 ? -4.739 -33.158 23.605 1.00 25.22 83 THR H CA 1
ATOM 674 C C . THR A 1 88 ? -5.621 -31.937 23.400 1.00 30.58 83 THR H C 1
ATOM 675 O O . THR A 1 88 ? -5.843 -31.507 22.264 1.00 28.19 83 THR H O 1
ATOM 679 N N . SER A 1 89 ? -6.127 -31.368 24.489 1.00 30.82 84 SER H N 1
ATOM 680 C CA . SER A 1 89 ? -6.991 -30.192 24.385 1.00 31.02 84 SER H CA 1
ATOM 681 C C . SER A 1 89 ? -6.276 -28.995 23.749 1.00 31.93 84 SER H C 1
ATOM 682 O O . SER A 1 89 ? -6.927 -28.091 23.226 1.00 33.78 84 SER H O 1
ATOM 685 N N . GLU A 1 90 ? -4.942 -28.997 23.780 1.00 33.65 85 GLU H N 1
ATOM 686 C CA . GLU A 1 90 ? -4.158 -27.950 23.121 1.00 36.79 85 GLU H CA 1
ATOM 687 C C . GLU A 1 90 ? -4.317 -27.994 21.598 1.00 30.31 85 GLU H C 1
ATOM 688 O O . GLU A 1 90 ? -4.000 -27.027 20.899 1.00 32.15 85 GLU H O 1
ATOM 694 N N . ASP A 1 91 ? -4.795 -29.121 21.092 1.00 27.28 86 ASP H N 1
ATOM 695 C CA . ASP A 1 91 ? -5.004 -29.288 19.666 1.00 24.37 86 ASP H CA 1
ATOM 696 C C . ASP A 1 91 ? -6.372 -28.828 19.173 1.00 26.67 86 ASP H C 1
ATOM 697 O O . ASP A 1 91 ? -6.640 -28.896 17.979 1.00 21.02 86 ASP H O 1
ATOM 702 N N . THR A 1 92 ? -7.243 -28.367 20.073 1.00 26.96 87 THR H N 1
ATOM 703 C CA . THR A 1 92 ? -8.509 -27.793 19.632 1.00 19.24 87 THR H CA 1
ATOM 704 C C . THR A 1 92 ? -8.196 -26.549 18.829 1.00 21.54 87 THR H C 1
ATOM 705 O O . THR A 1 92 ? -7.521 -25.645 19.324 1.00 24.55 87 THR H O 1
ATOM 709 N N . ALA A 1 93 ? -8.656 -26.535 17.585 1.00 21.07 88 ALA H N 1
ATOM 710 C CA . ALA A 1 93 ? -8.327 -25.454 16.669 1.00 19.60 88 ALA H CA 1
ATOM 711 C C . ALA A 1 93 ? -9.079 -25.609 15.370 1.00 17.10 88 ALA H C 1
ATOM 712 O O . ALA A 1 93 ? -9.608 -26.678 15.055 1.00 21.30 88 ALA H O 1
ATOM 714 N N . VAL A 1 94 ? -9.080 -24.524 14.592 1.00 19.80 89 VAL H N 1
ATOM 715 C CA . VAL A 1 94 ? -9.510 -24.582 13.217 1.00 16.48 89 VAL H CA 1
ATOM 716 C C . VAL A 1 94 ? -8.271 -24.897 12.366 1.00 20.12 89 VAL H C 1
ATOM 717 O O . VAL A 1 94 ? -7.262 -24.210 12.468 1.00 20.86 89 VAL H O 1
ATOM 721 N N . TYR A 1 95 ? -8.374 -25.941 11.556 1.00 18.48 90 TYR H N 1
ATOM 722 C CA . TYR A 1 95 ? -7.284 -26.410 10.686 1.00 21.25 90 TYR H CA 1
ATOM 723 C C . TYR A 1 95 ? -7.596 -26.003 9.256 1.00 22.02 90 TYR H C 1
ATOM 724 O O . TYR A 1 95 ? -8.675 -26.324 8.753 1.00 18.77 90 TYR H O 1
ATOM 733 N N . SER A 1 96 ? -6.659 -25.306 8.586 1.00 15.32 91 SER H N 1
ATOM 734 C CA . SER A 1 96 ? -6.936 -24.763 7.263 1.00 15.99 91 SER H CA 1
ATOM 735 C C . SER A 1 96 ? -5.856 -25.179 6.278 1.00 15.84 91 SER H C 1
ATOM 736 O O . SER A 1 96 ? -4.698 -25.284 6.662 1.00 16.27 91 SER H O 1
ATOM 739 N N . CYS A 1 97 ? -6.250 -25.394 5.031 0.86 12.84 92 CYS H N 1
ATOM 740 C CA . CYS A 1 97 ? -5.255 -25.609 3.959 0.86 13.06 92 CYS H CA 1
ATOM 741 C C . CYS A 1 97 ? -5.151 -24.352 3.105 0.86 16.40 92 CYS H C 1
ATOM 742 O O . CYS A 1 97 ? -6.086 -23.564 3.033 0.86 14.02 92 CYS H O 1
ATOM 745 N N . ALA A 1 98 ? -4.043 -24.183 2.377 1.00 14.94 93 ALA H N 1
ATOM 746 C CA . ALA A 1 98 ? -3.932 -23.050 1.468 1.00 13.42 93 ALA H CA 1
ATOM 747 C C . ALA A 1 98 ? -3.047 -23.447 0.305 1.00 14.85 93 ALA H C 1
ATOM 748 O O . ALA A 1 98 ? -2.111 -24.217 0.485 1.00 15.97 93 ALA H O 1
ATOM 750 N N . ARG A 1 99 ? -3.340 -22.912 -0.865 1.00 15.37 94 ARG H N 1
ATOM 751 C CA . ARG A 1 99 ? -2.556 -23.243 -2.044 1.00 14.62 94 ARG H CA 1
ATOM 752 C C . ARG A 1 99 ? -1.392 -22.285 -2.201 1.00 18.44 94 ARG H C 1
ATOM 753 O O . ARG A 1 99 ? -1.573 -21.071 -2.139 1.00 14.55 94 ARG H O 1
ATOM 761 N N . ASP A 1 100 ? -0.198 -22.822 -2.441 1.00 13.37 95 ASP H N 1
ATOM 762 C CA . ASP A 1 100 ? 0.964 -21.965 -2.677 1.00 13.46 95 ASP H CA 1
ATOM 763 C C . ASP A 1 100 ? 1.014 -21.577 -4.155 1.00 16.61 95 ASP H C 1
ATOM 764 O O . ASP A 1 100 ? 1.308 -22.419 -5.002 1.00 16.68 95 ASP H O 1
ATOM 769 N N . ARG A 1 101 ? 0.760 -20.318 -4.490 1.00 18.52 96 ARG H N 1
ATOM 770 C CA . ARG A 1 101 ? 0.868 -19.929 -5.883 1.00 13.14 96 ARG H CA 1
ATOM 771 C C . ARG A 1 101 ? 2.315 -19.882 -6.344 1.00 16.14 96 ARG H C 1
ATOM 772 O O . ARG A 1 101 ? 2.576 -19.830 -7.546 1.00 18.93 96 ARG H O 1
ATOM 780 N N . GLY A 1 102 ? 3.236 -19.900 -5.389 1.00 14.80 97 GLY H N 1
ATOM 781 C CA . GLY A 1 102 ? 4.646 -20.029 -5.706 1.00 16.23 97 GLY H CA 1
ATOM 782 C C . GLY A 1 102 ? 5.251 -18.752 -6.255 1.00 21.83 97 GLY H C 1
ATOM 783 O O . GLY A 1 102 ? 4.753 -17.668 -5.999 1.00 16.60 97 GLY H O 1
ATOM 784 N N . PHE A 1 103 ? 6.355 -18.874 -6.991 1.00 16.07 98 PHE H N 1
ATOM 785 C CA . PHE A 1 103 ? 7.016 -17.693 -7.511 1.00 17.89 98 PHE H CA 1
ATOM 786 C C . PHE A 1 103 ? 6.774 -17.598 -9.004 1.00 25.59 98 PHE H C 1
ATOM 787 O O . PHE A 1 103 ? 6.646 -18.609 -9.689 1.00 28.09 98 PHE H O 1
ATOM 795 N N . ASP A 1 104 ? 6.693 -16.379 -9.499 1.00 20.72 99 ASP H N 1
ATOM 796 C CA . ASP A 1 104 ? 6.519 -16.171 -10.925 1.00 26.84 99 ASP H CA 1
ATOM 797 C C . ASP A 1 104 ? 7.869 -16.467 -11.553 1.00 26.22 99 ASP H C 1
ATOM 798 O O . ASP A 1 104 ? 8.882 -15.867 -11.193 1.00 23.92 99 ASP H O 1
ATOM 803 N N . LEU A 1 105 ? 7.894 -17.430 -12.465 1.00 29.47 100 LEU H N 1
ATOM 804 C CA . LEU A 1 105 ? 9.175 -17.883 -13.007 1.00 37.95 100 LEU H CA 1
ATOM 805 C C . LEU A 1 105 ? 9.784 -16.825 -13.923 1.00 44.93 100 LEU H C 1
ATOM 806 O O . LEU A 1 105 ? 11.001 -16.775 -14.114 1.00 52.18 100 LEU H O 1
ATOM 811 N N . LEU A 1 106 A 8.929 -15.967 -14.472 1.00 42.71 100 LEU H N 1
ATOM 812 C CA . LEU A 1 106 A 9.387 -14.894 -15.351 1.00 41.85 100 LEU H CA 1
ATOM 813 C C . LEU A 1 106 A 9.902 -13.674 -14.572 1.00 44.66 100 LEU H C 1
ATOM 814 O O . LEU A 1 106 A 10.890 -13.059 -14.967 1.00 39.80 100 LEU H O 1
ATOM 819 N N . THR A 1 107 B 9.251 -13.334 -13.458 1.00 31.05 100 THR H N 1
ATOM 820 C CA . THR A 1 107 B 9.609 -12.116 -12.711 1.00 34.37 100 THR H CA 1
ATOM 821 C C . THR A 1 107 B 10.296 -12.318 -11.357 1.00 34.82 100 THR H C 1
ATOM 822 O O . THR A 1 107 B 10.896 -11.387 -10.820 1.00 27.15 100 THR H O 1
ATOM 826 N N . GLY A 1 108 C 10.178 -13.507 -10.774 1.00 28.78 100 GLY H N 1
ATOM 827 C CA . GLY A 1 108 C 10.769 -13.736 -9.462 1.00 28.53 100 GLY H CA 1
ATOM 828 C C . GLY A 1 108 C 9.871 -13.281 -8.319 1.00 20.99 100 GLY H C 1
ATOM 829 O O . GLY A 1 108 C 10.175 -13.516 -7.148 1.00 21.44 100 GLY H O 1
ATOM 830 N N . HIS A 1 109 D 8.751 -12.651 -8.645 1.00 20.07 100 HIS H N 1
ATOM 831 C CA . HIS A 1 109 D 7.841 -12.208 -7.582 1.00 18.26 100 HIS H CA 1
ATOM 832 C C . HIS A 1 109 D 7.193 -13.398 -6.887 1.00 16.52 100 HIS H C 1
ATOM 833 O O . HIS A 1 109 D 6.817 -14.379 -7.552 1.00 18.81 100 HIS H O 1
ATOM 840 N N . TYR A 1 110 E 7.008 -13.292 -5.565 1.00 17.50 100 TYR H N 1
ATOM 841 C CA . TYR A 1 110 E 6.217 -14.309 -4.857 1.00 16.22 100 TYR H CA 1
ATOM 842 C C . TYR A 1 110 E 4.736 -13.985 -5.057 1.00 18.45 100 TYR H C 1
ATOM 843 O O . TYR A 1 110 E 4.339 -12.826 -4.937 1.00 18.44 100 TYR H O 1
ATOM 852 N N . LEU A 1 111 F 3.935 -15.002 -5.382 1.00 13.22 100 LEU H N 1
ATOM 853 C CA . LEU A 1 111 F 2.537 -14.789 -5.782 1.00 14.04 100 LEU H CA 1
ATOM 854 C C . LEU A 1 111 F 1.516 -14.988 -4.656 1.00 16.71 100 LEU H C 1
ATOM 855 O O . LEU A 1 111 F 0.343 -14.604 -4.813 1.00 18.68 100 LEU H O 1
ATOM 860 N N . GLY A 1 112 G 1.934 -15.591 -3.552 1.00 16.53 100 GLY H N 1
ATOM 861 C CA . GLY A 1 112 G 1.107 -15.671 -2.343 1.00 15.49 100 GLY H CA 1
ATOM 862 C C . GLY A 1 112 G 0.455 -17.016 -2.077 1.00 16.49 100 GLY H C 1
ATOM 863 O O . GLY A 1 112 G 0.310 -17.847 -2.978 1.00 16.65 100 GLY H O 1
ATOM 864 N N . LEU A 1 113 H 0.049 -17.224 -0.825 1.00 16.98 100 LEU H N 1
ATOM 865 C CA . LEU A 1 113 H -0.798 -18.363 -0.473 1.00 17.01 100 LEU H CA 1
ATOM 866 C C . LEU A 1 113 H -2.214 -17.912 -0.765 1.00 19.22 100 LEU H C 1
ATOM 867 O O . LEU A 1 113 H -2.700 -16.958 -0.128 1.00 19.01 100 LEU H O 1
ATOM 872 N N . ASP A 1 114 ? -2.861 -18.579 -1.730 1.00 16.56 101 ASP H N 1
ATOM 873 C CA . ASP A 1 114 ? -4.147 -18.122 -2.291 1.00 14.35 101 ASP H CA 1
ATOM 874 C C . ASP A 1 114 ? -4.649 -19.194 -3.262 1.00 15.73 101 ASP H C 1
ATOM 875 O O . ASP A 1 114 ? -3.922 -19.609 -4.160 1.00 15.16 101 ASP H O 1
ATOM 880 N N . PRO A 1 115 ? -5.881 -19.673 -3.095 1.00 19.00 102 PRO H N 1
ATOM 881 C CA . PRO A 1 115 ? -6.816 -19.355 -2.028 1.00 17.46 102 PRO H CA 1
ATOM 882 C C . PRO A 1 115 ? -6.571 -20.207 -0.809 1.00 19.70 102 PRO H C 1
ATOM 883 O O . PRO A 1 115 ? -5.681 -21.057 -0.767 1.00 15.70 102 PRO H O 1
ATOM 887 N N . TRP A 1 116 ? -7.384 -19.959 0.209 1.00 17.07 103 TRP H N 1
ATOM 888 C CA . TRP A 1 116 ? -7.347 -20.746 1.431 1.00 17.48 103 TRP H CA 1
ATOM 889 C C . TRP A 1 116 ? -8.660 -21.497 1.548 1.00 17.13 103 TRP H C 1
ATOM 890 O O . TRP A 1 116 ? -9.692 -21.033 1.050 1.00 20.21 103 TRP H O 1
ATOM 901 N N . GLY A 1 117 ? -8.633 -22.616 2.253 1.00 16.04 104 GLY H N 1
ATOM 902 C CA . GLY A 1 117 ? -9.843 -23.348 2.585 1.00 17.98 104 GLY H CA 1
ATOM 903 C C . GLY A 1 117 ? -10.582 -22.610 3.687 1.00 19.16 104 GLY H C 1
ATOM 904 O O . GLY A 1 117 ? -10.033 -21.702 4.305 1.00 18.41 104 GLY H O 1
ATOM 905 N N . GLN A 1 118 ? -11.825 -23.026 3.928 1.00 23.19 105 GLN H N 1
ATOM 906 C CA . GLN A 1 118 ? -12.702 -22.387 4.911 1.00 25.34 105 GLN H CA 1
ATOM 907 C C . GLN A 1 118 ? -12.346 -22.768 6.359 1.00 26.81 105 GLN H C 1
ATOM 908 O O . GLN A 1 118 ? -12.830 -22.166 7.323 1.00 24.06 105 GLN H O 1
ATOM 914 N N . GLY A 1 119 ? -11.515 -23.786 6.521 1.00 20.71 106 GLY H N 1
ATOM 915 C CA . GLY A 1 119 ? -11.176 -24.274 7.845 1.00 17.62 106 GLY H CA 1
ATOM 916 C C . GLY A 1 119 ? -12.101 -25.377 8.326 1.00 24.11 106 GLY H C 1
ATOM 917 O O . GLY A 1 119 ? -13.289 -25.439 7.953 1.00 22.88 106 GLY H O 1
ATOM 918 N N . THR A 1 120 ? -11.544 -26.242 9.162 1.00 20.03 107 THR H N 1
ATOM 919 C CA . THR A 1 120 ? -12.286 -27.312 9.805 1.00 20.34 107 THR H CA 1
ATOM 920 C C . THR A 1 120 ? -11.990 -27.256 11.282 1.00 18.67 107 THR H C 1
ATOM 921 O O . THR A 1 120 ? -10.841 -27.380 11.704 1.00 21.55 107 THR H O 1
ATOM 925 N N . LEU A 1 121 ? -13.027 -27.083 12.093 1.00 20.17 108 LEU H N 1
ATOM 926 C CA . LEU A 1 121 ? -12.840 -27.054 13.523 1.00 19.94 108 LEU H CA 1
ATOM 927 C C . LEU A 1 121 ? -12.691 -28.472 14.061 1.00 19.78 108 LEU H C 1
ATOM 928 O O . LEU A 1 121 ? -13.521 -29.346 13.785 1.00 24.66 108 LEU H O 1
ATOM 933 N N . VAL A 1 122 ? -11.624 -28.701 14.817 1.00 19.71 109 VAL H N 1
ATOM 934 C CA . VAL A 1 122 ? -11.453 -29.936 15.567 1.00 20.92 109 VAL H CA 1
ATOM 935 C C . VAL A 1 122 ? -11.491 -29.627 17.061 1.00 22.26 109 VAL H C 1
ATOM 936 O O . VAL A 1 122 ? -10.693 -28.839 17.554 1.00 21.05 109 VAL H O 1
ATOM 940 N N . THR A 1 123 ? -12.421 -30.251 17.786 1.00 22.99 110 THR H N 1
ATOM 941 C CA . THR A 1 123 ? -12.527 -30.033 19.234 1.00 21.84 110 THR H CA 1
ATOM 942 C C . THR A 1 123 ? -12.085 -31.285 19.953 1.00 20.34 110 THR H C 1
ATOM 943 O O . THR A 1 123 ? -12.603 -32.358 19.671 1.00 26.24 110 THR H O 1
ATOM 947 N N . VAL A 1 124 ? -11.108 -31.152 20.848 1.00 19.27 111 VAL H N 1
ATOM 948 C CA . VAL A 1 124 ? -10.599 -32.277 21.607 1.00 21.43 111 VAL H CA 1
ATOM 949 C C . VAL A 1 124 ? -11.098 -32.150 23.038 1.00 31.13 111 VAL H C 1
ATOM 950 O O . VAL A 1 124 ? -10.789 -31.176 23.730 1.00 29.33 111 VAL H O 1
ATOM 954 N N . SER A 1 125 ? -11.881 -33.128 23.477 1.00 30.42 112 SER H N 1
ATOM 955 C CA . SER A 1 125 ? -12.518 -33.040 24.785 1.00 22.49 112 SER H CA 1
ATOM 956 C C . SER A 1 125 ? -12.726 -34.436 25.349 1.00 26.49 112 SER H C 1
ATOM 957 O O . SER A 1 125 ? -12.939 -35.378 24.598 1.00 30.91 112 SER H O 1
ATOM 960 N N . SER A 1 126 ? -12.662 -34.565 26.672 1.00 30.08 113 SER H N 1
ATOM 961 C CA . SER A 1 126 ? -12.929 -35.849 27.326 1.00 27.95 113 SER H CA 1
ATOM 962 C C . SER A 1 126 ? -14.409 -35.994 27.744 1.00 35.55 113 SER H C 1
ATOM 963 O O . SER A 1 126 ? -14.792 -37.006 28.315 1.00 38.68 113 SER H O 1
ATOM 966 N N . ALA A 1 127 ? -15.224 -34.988 27.454 1.00 32.53 114 ALA H N 1
ATOM 967 C CA . ALA A 1 127 ? -16.659 -35.029 27.779 1.00 28.04 114 ALA H CA 1
ATOM 968 C C . ALA A 1 127 ? -17.409 -36.087 26.969 1.00 37.18 114 ALA H C 1
ATOM 969 O O . ALA A 1 127 ? -17.105 -36.319 25.797 1.00 33.79 114 ALA H O 1
ATOM 971 N N . SER A 1 128 ? -18.398 -36.725 27.597 1.00 27.83 115 SER H N 1
ATOM 972 C CA . SER A 1 128 ? -19.244 -37.698 26.911 1.00 34.39 115 SER H CA 1
ATOM 973 C C . SER A 1 128 ? -20.444 -36.974 26.339 1.00 26.93 115 SER H C 1
ATOM 974 O O . SER A 1 128 ? -20.829 -35.923 26.847 1.00 32.35 115 SER H O 1
ATOM 977 N N . THR A 1 129 ? -21.024 -37.532 25.280 1.00 29.08 116 THR H N 1
ATOM 978 C CA . THR A 1 129 ? -22.208 -36.961 24.662 1.00 29.48 116 THR H CA 1
ATOM 979 C C . THR A 1 129 ? -23.313 -36.889 25.702 1.00 29.56 116 THR H C 1
ATOM 980 O O . THR A 1 129 ? -23.533 -37.838 26.447 1.00 29.03 116 THR H O 1
ATOM 984 N N . LYS A 1 130 ? -23.970 -35.738 25.767 1.00 26.53 117 LYS H N 1
ATOM 985 C CA . LYS A 1 130 ? -25.008 -35.497 26.764 1.00 26.62 117 LYS H CA 1
ATOM 986 C C . LYS A 1 130 ? -26.069 -34.579 26.177 1.00 28.27 117 LYS H C 1
ATOM 987 O O . LYS A 1 130 ? -25.739 -33.519 25.660 1.00 23.27 117 LYS H O 1
ATOM 993 N N . GLY A 1 131 ? -27.340 -34.986 26.250 1.00 22.85 118 GLY H N 1
ATOM 994 C CA . GLY A 1 131 ? -28.436 -34.140 25.823 1.00 26.32 118 GLY H CA 1
ATOM 995 C C . GLY A 1 131 ? -28.695 -33.073 26.876 1.00 22.99 118 GLY H C 1
ATOM 996 O O . GLY A 1 131 ? -28.338 -33.239 28.037 1.00 21.10 118 GLY H O 1
ATOM 997 N N . PRO A 1 132 ? -29.303 -31.957 26.468 1.00 23.50 119 PRO H N 1
ATOM 998 C CA . PRO A 1 132 ? -29.476 -30.831 27.382 1.00 21.09 119 PRO H CA 1
ATOM 999 C C . PRO A 1 132 ? -30.660 -31.042 28.306 1.00 21.15 119 PRO H C 1
ATOM 1000 O O . PRO A 1 132 ? -31.573 -31.772 27.942 1.00 21.39 119 PRO H O 1
ATOM 1004 N N . SER A 1 133 ? -30.621 -30.414 29.477 1.00 19.43 120 SER H N 1
ATOM 1005 C CA . SER A 1 133 ? -31.837 -30.226 30.280 1.00 21.15 120 SER H CA 1
ATOM 1006 C C . SER A 1 133 ? -32.378 -28.845 29.931 1.00 19.05 120 SER H C 1
ATOM 1007 O O . SER A 1 133 ? -31.654 -27.865 30.031 1.00 26.59 120 SER H O 1
ATOM 1010 N N . VAL A 1 134 ? -33.633 -28.774 29.531 1.00 15.80 121 VAL H N 1
ATOM 1011 C CA . VAL A 1 134 ? -34.214 -27.504 29.120 1.00 15.20 121 VAL H CA 1
ATOM 1012 C C . VAL A 1 134 ? -35.146 -26.973 30.204 1.00 22.09 121 VAL H C 1
ATOM 1013 O O . VAL A 1 134 ? -36.077 -27.653 30.625 1.00 25.14 121 VAL H O 1
ATOM 1017 N N . PHE A 1 135 ? -34.890 -25.760 30.678 1.00 18.67 122 PHE H N 1
ATOM 1018 C CA . PHE A 1 135 ? -35.719 -25.187 31.717 1.00 15.46 122 PHE H CA 1
ATOM 1019 C C . PHE A 1 135 ? -36.423 -23.917 31.241 1.00 22.76 122 PHE H C 1
ATOM 1020 O O . PHE A 1 135 ? -35.839 -23.132 30.515 1.00 23.16 122 PHE H O 1
ATOM 1028 N N . PRO A 1 136 ? -37.682 -23.727 31.644 1.00 20.08 123 PRO H N 1
ATOM 1029 C CA . PRO A 1 136 ? -38.408 -22.528 31.204 1.00 18.60 123 PRO H CA 1
ATOM 1030 C C . PRO A 1 136 ? -37.972 -21.302 31.999 1.00 30.00 123 PRO H C 1
ATOM 1031 O O . PRO A 1 136 ? -37.733 -21.392 33.200 1.00 29.49 123 PRO H O 1
ATOM 1035 N N . LEU A 1 137 ? -37.832 -20.171 31.314 1.00 22.29 124 LEU H N 1
ATOM 1036 C CA . LEU A 1 137 ? -37.547 -18.894 31.963 1.00 23.56 124 LEU H CA 1
ATOM 1037 C C . LEU A 1 137 ? -38.841 -18.092 31.876 1.00 23.39 124 LEU H C 1
ATOM 1038 O O . LEU A 1 137 ? -39.132 -17.487 30.845 1.00 25.22 124 LEU H O 1
ATOM 1043 N N . ALA A 1 138 ? -39.621 -18.144 32.947 1.00 25.01 125 ALA H N 1
ATOM 1044 C CA . ALA A 1 138 ? -40.999 -17.644 32.966 1.00 21.32 125 ALA H CA 1
ATOM 1045 C C . ALA A 1 138 ? -41.047 -16.127 32.764 1.00 30.55 125 ALA H C 1
ATOM 1046 O O . ALA A 1 138 ? -40.193 -15.419 33.290 1.00 29.55 125 ALA H O 1
ATOM 1048 N N . PRO A 1 139 ? -42.058 -15.629 32.009 1.00 31.88 126 PRO H N 1
ATOM 1049 C CA . PRO A 1 139 ? -42.119 -14.243 31.504 1.00 43.37 126 PRO H CA 1
ATOM 1050 C C . PRO A 1 139 ? -41.885 -13.109 32.498 1.00 45.86 126 PRO H C 1
ATOM 1051 O O . PRO A 1 139 ? -42.372 -13.146 33.632 1.00 44.80 126 PRO H O 1
ATOM 1055 N N . SER A 1 140 ? -41.168 -12.087 32.015 1.00 52.47 127 SER H N 1
ATOM 1056 C CA . SER A 1 140 ? -40.797 -10.895 32.777 1.00 56.51 127 SER H CA 1
ATOM 1057 C C . SER A 1 140 ? -41.029 -9.607 31.963 1.00 60.41 127 SER H C 1
ATOM 1058 O O . SER A 1 140 ? -40.559 -9.480 30.828 1.00 46.56 127 SER H O 1
ATOM 1061 N N . SER A 1 141 ? -41.745 -8.651 32.549 1.00 52.07 128 SER H N 1
ATOM 1062 C CA . SER A 1 141 ? -42.050 -7.398 31.860 1.00 38.13 128 SER H CA 1
ATOM 1063 C C . SER A 1 141 ? -41.042 -6.298 32.180 1.00 43.44 128 SER H C 1
ATOM 1064 O O . SER A 1 141 ? -40.962 -5.296 31.465 1.00 40.11 128 SER H O 1
ATOM 1067 N N . GLY A 1 146 ? -42.901 -3.656 29.449 1.00 42.17 133 GLY H N 1
ATOM 1068 C CA . GLY A 1 146 ? -44.200 -3.000 29.471 1.00 40.38 133 GLY H CA 1
ATOM 1069 C C . GLY A 1 146 ? -45.289 -3.747 28.719 1.00 70.00 133 GLY H C 1
ATOM 1070 O O . GLY A 1 146 ? -45.798 -4.768 29.196 1.00 51.97 133 GLY H O 1
ATOM 1071 N N . GLY A 1 147 ? -45.662 -3.232 27.548 1.00 68.48 134 GLY H N 1
ATOM 1072 C CA . GLY A 1 147 ? -46.639 -3.896 26.699 1.00 46.06 134 GLY H CA 1
ATOM 1073 C C . GLY A 1 147 ? -46.048 -5.150 26.078 1.00 55.56 134 GLY H C 1
ATOM 1074 O O . GLY A 1 147 ? -46.728 -5.893 25.370 1.00 51.17 134 GLY H O 1
ATOM 1075 N N . THR A 1 148 ? -44.763 -5.374 26.340 1.00 52.41 135 THR H N 1
ATOM 1076 C CA . THR A 1 148 ? -44.094 -6.609 25.962 1.00 46.07 135 THR H CA 1
ATOM 1077 C C . THR A 1 148 ? -43.534 -7.296 27.212 1.00 54.97 135 THR H C 1
ATOM 1078 O O . THR A 1 148 ? -43.497 -6.716 28.298 1.00 48.08 135 THR H O 1
ATOM 1082 N N . ALA A 1 149 ? -43.116 -8.543 27.056 1.00 42.68 136 ALA H N 1
ATOM 1083 C CA . ALA A 1 149 ? -42.542 -9.305 28.156 1.00 36.42 136 ALA H CA 1
ATOM 1084 C C . ALA A 1 149 ? -41.546 -10.275 27.569 1.00 39.01 136 ALA H C 1
ATOM 1085 O O . ALA A 1 149 ? -41.696 -10.707 26.431 1.00 33.00 136 ALA H O 1
ATOM 1087 N N . ALA A 1 150 ? -40.503 -10.585 28.328 1.00 32.88 137 ALA H N 1
ATOM 1088 C CA . ALA A 1 150 ? -39.482 -11.504 27.867 1.00 31.30 137 ALA H CA 1
ATOM 1089 C C . ALA A 1 150 ? -39.662 -12.846 28.562 1.00 22.31 137 ALA H C 1
ATOM 1090 O O . ALA A 1 150 ? -39.873 -12.906 29.769 1.00 30.36 137 ALA H O 1
ATOM 1092 N N . LEU A 1 151 ? -39.647 -13.910 27.777 1.00 28.45 138 LEU H N 1
ATOM 1093 C CA . LEU A 1 151 ? -39.699 -15.251 28.350 1.00 25.20 138 LEU H CA 1
ATOM 1094 C C . LEU A 1 151 ? -38.699 -16.076 27.568 1.00 24.10 138 LEU H C 1
ATOM 1095 O O . LEU A 1 151 ? -38.281 -15.679 26.496 1.00 25.75 138 LEU H O 1
ATOM 1100 N N . GLY A 1 152 ? -38.253 -17.206 28.092 1.00 24.19 139 GLY H N 1
ATOM 1101 C CA . GLY A 1 152 ? -37.229 -17.902 27.349 1.00 23.10 139 GLY H CA 1
ATOM 1102 C C . GLY A 1 152 ? -37.040 -19.340 27.777 1.00 22.26 139 GLY H C 1
ATOM 1103 O O . GLY A 1 152 ? -37.872 -19.882 28.487 1.00 19.94 139 GLY H O 1
ATOM 1104 N N A CYS A 1 153 ? -35.954 -19.937 27.303 0.67 22.44 140 CYS H N 1
ATOM 1105 N N B CYS A 1 153 ? -35.955 -19.953 27.325 0.33 22.47 140 CYS H N 1
ATOM 1106 C CA A CYS A 1 153 ? -35.525 -21.273 27.694 0.67 21.64 140 CYS H CA 1
ATOM 1107 C CA B CYS A 1 153 ? -35.593 -21.287 27.786 0.33 21.70 140 CYS H CA 1
ATOM 1108 C C A CYS A 1 153 ? -34.033 -21.287 27.972 0.67 22.47 140 CYS H C 1
ATOM 1109 C C B CYS A 1 153 ? -34.082 -21.433 27.911 0.33 22.43 140 CYS H C 1
ATOM 1110 O O A CYS A 1 153 ? -33.227 -20.675 27.255 0.67 19.22 140 CYS H O 1
ATOM 1111 O O B CYS A 1 153 ? -33.315 -21.042 27.034 0.33 19.73 140 CYS H O 1
ATOM 1116 N N . LEU A 1 154 ? -33.675 -21.992 29.043 1.00 16.79 141 LEU H N 1
ATOM 1117 C CA . LEU A 1 154 ? -32.300 -22.256 29.364 1.00 17.52 141 LEU H CA 1
ATOM 1118 C C . LEU A 1 154 ? -32.004 -23.665 28.882 1.00 19.55 141 LEU H C 1
ATOM 1119 O O . LEU A 1 154 ? -32.689 -24.612 29.243 1.00 18.73 141 LEU H O 1
ATOM 1124 N N . VAL A 1 155 ? -31.003 -23.790 28.036 1.00 18.83 142 VAL H N 1
ATOM 1125 C CA . VAL A 1 155 ? -30.625 -25.082 27.458 1.00 23.08 142 VAL H CA 1
ATOM 1126 C C . VAL A 1 155 ? -29.335 -25.482 28.129 1.00 18.33 142 VAL H C 1
ATOM 1127 O O . VAL A 1 155 ? -28.265 -25.028 27.760 1.00 21.49 142 VAL H O 1
ATOM 1131 N N . LYS A 1 156 ? -29.432 -26.338 29.143 1.00 18.05 143 LYS H N 1
ATOM 1132 C CA . LYS A 1 156 ? -28.320 -26.495 30.077 1.00 22.24 143 LYS H CA 1
ATOM 1133 C C . LYS A 1 156 ? -27.569 -27.818 29.951 1.00 21.92 143 LYS H C 1
ATOM 1134 O O . LYS A 1 156 ? -28.193 -28.870 29.801 1.00 22.99 143 LYS H O 1
ATOM 1140 N N . ASP A 1 157 ? -26.236 -27.735 29.976 1.00 20.68 144 ASP H N 1
ATOM 1141 C CA . ASP A 1 157 ? -25.349 -28.889 30.131 1.00 21.78 144 ASP H CA 1
ATOM 1142 C C . ASP A 1 157 ? -25.432 -29.939 29.029 1.00 27.60 144 ASP H C 1
ATOM 1143 O O . ASP A 1 157 ? -25.787 -31.092 29.286 1.00 25.05 144 ASP H O 1
ATOM 1148 N N . TYR A 1 158 ? -25.085 -29.555 27.806 1.00 22.45 145 TYR H N 1
ATOM 1149 C CA . TYR A 1 158 ? -25.102 -30.521 26.711 1.00 17.13 145 TYR H CA 1
ATOM 1150 C C . TYR A 1 158 ? -23.711 -30.616 26.094 1.00 24.18 145 TYR H C 1
ATOM 1151 O O . TYR A 1 158 ? -22.897 -29.705 26.228 1.00 23.31 145 TYR H O 1
ATOM 1160 N N . PHE A 1 159 ? -23.458 -31.723 25.413 1.00 18.99 146 PHE H N 1
ATOM 1161 C CA . PHE A 1 159 ? -22.213 -31.905 24.671 1.00 22.84 146 PHE H CA 1
ATOM 1162 C C . PHE A 1 159 ? -22.424 -32.941 23.577 1.00 27.35 146 PHE H C 1
ATOM 1163 O O . PHE A 1 159 ? -23.123 -33.922 23.782 1.00 25.24 146 PHE H O 1
ATOM 1171 N N . PRO A 1 160 ? -21.809 -32.731 22.405 1.00 24.04 147 PRO H N 1
ATOM 1172 C CA . PRO A 1 160 ? -21.076 -31.512 22.051 1.00 22.65 147 PRO H CA 1
ATOM 1173 C C . PRO A 1 160 ? -22.024 -30.522 21.396 1.00 29.55 147 PRO H C 1
ATOM 1174 O O . PRO A 1 160 ? -23.243 -30.729 21.351 1.00 29.14 147 PRO H O 1
ATOM 1178 N N . GLU A 1 161 ? -21.471 -29.439 20.873 1.00 25.33 148 GLU H N 1
ATOM 1179 C CA . GLU A 1 161 ? -22.251 -28.567 20.036 1.00 21.52 148 GLU H CA 1
ATOM 1180 C C . GLU A 1 161 ? -22.626 -29.341 18.771 1.00 26.74 148 GLU H C 1
ATOM 1181 O O . GLU A 1 161 ? -21.972 -30.320 18.435 1.00 30.70 148 GLU H O 1
ATOM 1187 N N . PRO A 1 162 ? -23.681 -28.910 18.069 1.00 25.49 149 PRO H N 1
ATOM 1188 C CA . PRO A 1 162 ? -24.575 -27.782 18.304 1.00 28.47 149 PRO H CA 1
ATOM 1189 C C . PRO A 1 162 ? -25.957 -28.224 18.771 1.00 26.79 149 PRO H C 1
ATOM 1190 O O . PRO A 1 162 ? -26.292 -29.414 18.724 1.00 26.85 149 PRO H O 1
ATOM 1194 N N . VAL A 1 163 ? -26.735 -27.239 19.200 1.00 26.46 150 VAL H N 1
ATOM 1195 C CA . VAL A 1 163 ? -28.146 -27.384 19.513 1.00 29.62 150 VAL H CA 1
ATOM 1196 C C . VAL A 1 163 ? -28.893 -26.452 18.572 1.00 32.73 150 VAL H C 1
ATOM 1197 O O . VAL A 1 163 ? -28.368 -25.413 18.189 1.00 32.15 150 VAL H O 1
ATOM 1201 N N . THR A 1 164 ? -30.099 -26.819 18.163 1.00 22.22 151 THR H N 1
ATOM 1202 C CA . THR A 1 164 ? -30.947 -25.868 17.456 1.00 28.16 151 THR H CA 1
ATOM 1203 C C . THR A 1 164 ? -32.164 -25.506 18.308 1.00 37.81 151 THR H C 1
ATOM 1204 O O . THR A 1 164 ? -32.687 -26.345 19.051 1.00 29.48 151 THR H O 1
ATOM 1208 N N . VAL A 1 165 ? -32.591 -24.249 18.224 1.00 22.39 152 VAL H N 1
ATOM 1209 C CA . VAL A 1 165 ? -33.713 -23.750 19.000 1.00 22.21 152 VAL H CA 1
ATOM 1210 C C . VAL A 1 165 ? -34.673 -22.988 18.116 1.00 37.13 152 VAL H C 1
ATOM 1211 O O . VAL A 1 165 ? -34.270 -22.091 17.384 1.00 33.29 152 VAL H O 1
ATOM 1215 N N . SER A 1 166 ? -35.945 -23.353 18.172 1.00 24.14 153 SER H N 1
ATOM 1216 C CA . SER A 1 166 ? -36.977 -22.576 17.523 1.00 26.36 153 SER H CA 1
ATOM 1217 C C . SER A 1 166 ? -38.069 -22.341 18.543 1.00 28.90 153 SER H C 1
ATOM 1218 O O . SER A 1 166 ? -38.022 -22.893 19.653 1.00 26.25 153 SER H O 1
ATOM 1221 N N . TRP A 1 167 ? -39.032 -21.507 18.189 1.00 23.23 154 TRP H N 1
ATOM 1222 C CA . TRP A 1 167 ? -40.157 -21.250 19.059 1.00 27.89 154 TRP H CA 1
ATOM 1223 C C . TRP A 1 167 ? -41.462 -21.509 18.333 1.00 30.85 154 TRP H C 1
ATOM 1224 O O . TRP A 1 167 ? -41.682 -21.022 17.214 1.00 29.59 154 TRP H O 1
ATOM 1235 N N . ASN A 1 168 ? -42.334 -22.263 18.985 1.00 24.16 155 ASN H N 1
ATOM 1236 C CA . ASN A 1 168 ? -43.631 -22.590 18.407 1.00 26.65 155 ASN H CA 1
ATOM 1237 C C . ASN A 1 168 ? -43.472 -23.213 17.022 1.00 29.58 155 ASN H C 1
ATOM 1238 O O . ASN A 1 168 ? -44.163 -22.841 16.075 1.00 32.83 155 ASN H O 1
ATOM 1243 N N . SER A 1 169 ? -42.525 -24.138 16.925 1.00 22.81 156 SER H N 1
ATOM 1244 C CA . SER A 1 169 ? -42.266 -24.899 15.710 1.00 31.61 156 SER H CA 1
ATOM 1245 C C . SER A 1 169 ? -41.893 -24.005 14.534 1.00 47.78 156 SER H C 1
ATOM 1246 O O . SER A 1 169 ? -42.070 -24.386 13.379 1.00 35.87 156 SER H O 1
ATOM 1249 N N . GLY A 1 170 ? -41.369 -22.821 14.830 1.00 32.79 157 GLY H N 1
ATOM 1250 C CA . GLY A 1 170 ? -40.950 -21.902 13.786 1.00 36.61 157 GLY H CA 1
ATOM 1251 C C . GLY A 1 170 ? -41.960 -20.830 13.437 1.00 39.01 157 GLY H C 1
ATOM 1252 O O . GLY A 1 170 ? -41.676 -19.952 12.626 1.00 44.01 157 GLY H O 1
ATOM 1253 N N . ALA A 1 171 ? -43.133 -20.884 14.058 1.00 33.54 158 ALA H N 1
ATOM 1254 C CA . ALA A 1 171 ? -44.177 -19.894 13.814 1.00 40.42 158 ALA H CA 1
ATOM 1255 C C . ALA A 1 171 ? -43.918 -18.571 14.539 1.00 49.95 158 ALA H C 1
ATOM 1256 O O . ALA A 1 171 ? -44.582 -17.567 14.273 1.00 51.00 158 ALA H O 1
ATOM 1258 N N . LEU A 1 172 ? -42.968 -18.579 15.468 1.00 37.98 159 LEU H N 1
ATOM 1259 C CA . LEU A 1 172 ? -42.630 -17.380 16.226 1.00 41.62 159 LEU H CA 1
ATOM 1260 C C . LEU A 1 172 ? -41.183 -16.980 15.964 1.00 46.49 159 LEU H C 1
ATOM 1261 O O . LEU A 1 172 ? -40.251 -17.748 16.227 1.00 38.98 159 LEU H O 1
ATOM 1266 N N . THR A 1 173 ? -41.001 -15.792 15.390 1.00 47.78 160 THR H N 1
ATOM 1267 C CA . THR A 1 173 ? -39.671 -15.290 15.050 1.00 50.68 160 THR H CA 1
ATOM 1268 C C . THR A 1 173 ? -39.501 -13.833 15.469 1.00 54.75 160 THR H C 1
ATOM 1269 O O . THR A 1 173 ? -38.387 -13.377 15.713 1.00 52.26 160 THR H O 1
ATOM 1273 N N . SER A 1 174 ? -40.607 -13.101 15.543 1.00 39.75 161 SER H N 1
ATOM 1274 C CA . SER A 1 174 ? -40.534 -11.697 15.913 1.00 59.45 161 SER H CA 1
ATOM 1275 C C . SER A 1 174 ? -40.152 -11.570 17.377 1.00 47.86 161 SER H C 1
ATOM 1276 O O . SER A 1 174 ? -40.909 -11.959 18.269 1.00 39.61 161 SER H O 1
ATOM 1279 N N . GLY A 1 175 ? -38.959 -11.046 17.615 1.00 48.96 162 GLY H N 1
ATOM 1280 C CA . GLY A 1 175 ? -38.512 -10.797 18.968 1.00 38.17 162 GLY H CA 1
ATOM 1281 C C . GLY A 1 175 ? -37.750 -11.961 19.578 1.00 35.05 162 GLY H C 1
ATOM 1282 O O . GLY A 1 175 ? -37.544 -11.977 20.786 1.00 38.59 162 GLY H O 1
ATOM 1283 N N . VAL A 1 176 ? -37.331 -12.908 18.748 1.00 33.39 163 VAL H N 1
ATOM 1284 C CA . VAL A 1 176 ? -36.539 -14.051 19.205 1.00 44.48 163 VAL H CA 1
ATOM 1285 C C . VAL A 1 176 ? -35.051 -13.742 19.206 1.00 44.01 163 VAL H C 1
ATOM 1286 O O . VAL A 1 176 ? -34.502 -13.281 18.208 1.00 36.65 163 VAL H O 1
ATOM 1290 N N . HIS A 1 177 ? -34.391 -14.019 20.323 1.00 27.36 164 HIS H N 1
ATOM 1291 C CA . HIS A 1 177 ? -32.950 -13.869 20.389 1.00 28.40 164 HIS H CA 1
ATOM 1292 C C . HIS A 1 177 ? -32.324 -15.068 21.102 1.00 31.21 164 HIS H C 1
ATOM 1293 O O . HIS A 1 177 ? -32.503 -15.235 22.298 1.00 28.02 164 HIS H O 1
ATOM 1300 N N . THR A 1 178 ? -31.611 -15.889 20.346 1.00 22.03 165 THR H N 1
ATOM 1301 C CA . THR A 1 178 ? -30.878 -17.037 20.868 1.00 26.69 165 THR H CA 1
ATOM 1302 C C . THR A 1 178 ? -29.399 -16.686 21.018 1.00 31.22 165 THR H C 1
ATOM 1303 O O . THR A 1 178 ? -28.711 -16.299 20.057 1.00 29.66 165 THR H O 1
ATOM 1307 N N . PHE A 1 179 ? -28.909 -16.797 22.247 1.00 20.71 166 PHE H N 1
ATOM 1308 C CA . PHE A 1 179 ? -27.538 -16.419 22.574 1.00 21.03 166 PHE H CA 1
ATOM 1309 C C . PHE A 1 179 ? -26.506 -17.518 22.327 1.00 29.13 166 PHE H C 1
ATOM 1310 O O . PHE A 1 179 ? -26.804 -18.711 22.419 1.00 25.07 166 PHE H O 1
ATOM 1318 N N . PRO A 1 180 ? -25.268 -17.120 22.017 1.00 26.15 167 PRO H N 1
ATOM 1319 C CA . PRO A 1 180 ? -24.148 -18.060 21.898 1.00 30.45 167 PRO H CA 1
ATOM 1320 C C . PRO A 1 180 ? -23.964 -18.849 23.177 1.00 31.71 167 PRO H C 1
ATOM 1321 O O . PRO A 1 180 ? -24.211 -18.341 24.274 1.00 26.51 167 PRO H O 1
ATOM 1325 N N . ALA A 1 181 ? -23.520 -20.083 23.031 1.00 25.91 168 ALA H N 1
ATOM 1326 C CA . ALA A 1 181 ? -23.334 -20.956 24.170 1.00 28.15 168 ALA H CA 1
ATOM 1327 C C . ALA A 1 181 ? -22.099 -20.588 24.971 1.00 35.78 168 ALA H C 1
ATOM 1328 O O . ALA A 1 181 ? -21.083 -20.120 24.433 1.00 32.22 168 ALA H O 1
ATOM 1330 N N . VAL A 1 182 ? -22.186 -20.811 26.269 1.00 22.93 169 VAL H N 1
ATOM 1331 C CA . VAL A 1 182 ? -21.021 -20.720 27.118 1.00 26.33 169 VAL H CA 1
ATOM 1332 C C . VAL A 1 182 ? -20.479 -22.130 27.342 1.00 28.79 169 VAL H C 1
ATOM 1333 O O . VAL A 1 182 ? -21.236 -23.104 27.408 1.00 26.79 169 VAL H O 1
ATOM 1337 N N . LEU A 1 183 ? -19.162 -22.247 27.400 1.00 26.57 170 LEU H N 1
ATOM 1338 C CA . LEU A 1 183 ? -18.513 -23.512 27.686 1.00 30.41 170 LEU H CA 1
ATOM 1339 C C . LEU A 1 183 ? -18.082 -23.505 29.144 1.00 39.59 170 LEU H C 1
ATOM 1340 O O . LEU A 1 183 ? -17.283 -22.662 29.557 1.00 39.25 170 LEU H O 1
ATOM 1345 N N . GLN A 1 184 ? -18.640 -24.422 29.925 1.00 31.98 171 GLN H N 1
ATOM 1346 C CA . GLN A 1 184 ? -18.410 -24.464 31.372 1.00 37.58 171 GLN H CA 1
ATOM 1347 C C . GLN A 1 184 ? -17.176 -25.279 31.745 1.00 43.05 171 GLN H C 1
ATOM 1348 O O . GLN A 1 184 ? -16.669 -26.069 30.941 1.00 35.75 171 GLN H O 1
ATOM 1354 N N . SER A 1 185 ? -16.718 -25.116 32.986 1.00 40.15 172 SER H N 1
ATOM 1355 C CA . SER A 1 185 ? -15.539 -25.839 33.462 1.00 39.27 172 SER H CA 1
ATOM 1356 C C . SER A 1 185 ? -15.734 -27.347 33.431 1.00 44.09 172 SER H C 1
ATOM 1357 O O . SER A 1 185 ? -14.768 -28.093 33.361 1.00 42.03 172 SER H O 1
ATOM 1360 N N . SER A 1 186 ? -16.989 -27.783 33.461 1.00 41.83 173 SER H N 1
ATOM 1361 C CA . SER A 1 186 ? -17.336 -29.198 33.350 1.00 37.13 173 SER H CA 1
ATOM 1362 C C . SER A 1 186 ? -17.099 -29.739 31.938 1.00 33.74 173 SER H C 1
ATOM 1363 O O . SER A 1 186 ? -17.095 -30.951 31.726 1.00 40.02 173 SER H O 1
ATOM 1366 N N . GLY A 1 187 ? -16.937 -28.836 30.976 1.00 35.01 174 GLY H N 1
ATOM 1367 C CA . GLY A 1 187 ? -16.720 -29.223 29.594 1.00 33.16 174 GLY H CA 1
ATOM 1368 C C . GLY A 1 187 ? -18.024 -29.354 28.836 1.00 34.53 174 GLY H C 1
ATOM 1369 O O . GLY A 1 187 ? -18.045 -29.771 27.675 1.00 24.38 174 GLY H O 1
ATOM 1370 N N . LEU A 1 188 ? -19.114 -28.983 29.509 1.00 26.99 175 LEU H N 1
ATOM 1371 C CA . LEU A 1 188 ? -20.447 -28.992 28.932 1.00 22.84 175 LEU H CA 1
ATOM 1372 C C . LEU A 1 188 ? -20.859 -27.585 28.532 1.00 24.43 175 LEU H C 1
ATOM 1373 O O . LEU A 1 188 ? -20.438 -26.616 29.150 1.00 27.59 175 LEU H O 1
ATOM 1378 N N . TYR A 1 189 ? -21.695 -27.488 27.509 1.00 21.25 176 TYR H N 1
ATOM 1379 C CA . TYR A 1 189 ? -22.192 -26.198 27.035 1.00 22.32 176 TYR H CA 1
ATOM 1380 C C . TYR A 1 189 ? -23.549 -25.843 27.621 1.00 24.95 176 TYR H C 1
ATOM 1381 O O . TYR A 1 189 ? -24.330 -26.728 27.951 1.00 21.94 176 TYR H O 1
ATOM 1390 N N . SER A 1 190 ? -23.844 -24.546 27.705 1.00 17.58 177 SER H N 1
ATOM 1391 C CA . SER A 1 190 ? -25.201 -24.077 27.991 1.00 18.57 177 SER H CA 1
ATOM 1392 C C . SER A 1 190 ? -25.490 -22.850 27.135 1.00 22.73 177 SER H C 1
ATOM 1393 O O . SER A 1 190 ? -24.571 -22.092 26.830 1.00 25.44 177 SER H O 1
ATOM 1396 N N . LEU A 1 191 ? -26.742 -22.665 26.747 1.00 18.72 178 LEU H N 1
ATOM 1397 C CA . LEU A 1 191 ? -27.144 -21.416 26.114 1.00 21.78 178 LEU H CA 1
ATOM 1398 C C . LEU A 1 191 ? -28.567 -21.054 26.513 1.00 22.55 178 LEU H C 1
ATOM 1399 O O . LEU A 1 191 ? -29.288 -21.867 27.111 1.00 21.41 178 LEU H O 1
ATOM 1404 N N . SER A 1 192 ? -28.990 -19.836 26.177 1.00 18.05 179 SER H N 1
ATOM 1405 C CA . SER A 1 192 ? -30.348 -19.422 26.428 1.00 19.17 179 SER H CA 1
ATOM 1406 C C . SER A 1 192 ? -30.933 -18.842 25.149 1.00 21.56 179 SER H C 1
ATOM 1407 O O . SER A 1 192 ? -30.192 -18.319 24.285 1.00 24.10 179 SER H O 1
ATOM 1410 N N . SER A 1 193 ? -32.245 -18.962 25.044 1.00 19.07 180 SER H N 1
ATOM 1411 C CA . SER A 1 193 ? -33.001 -18.268 24.000 1.00 23.17 180 SER H CA 1
ATOM 1412 C C . SER A 1 193 ? -34.145 -17.516 24.627 1.00 30.26 180 SER H C 1
ATOM 1413 O O . SER A 1 193 ? -34.874 -18.049 25.455 1.00 24.61 180 SER H O 1
ATOM 1416 N N A VAL A 1 194 ? -34.307 -16.257 24.264 0.23 22.91 181 VAL H N 1
ATOM 1417 N N B VAL A 1 194 ? -34.332 -16.266 24.203 0.77 22.70 181 VAL H N 1
ATOM 1418 C CA A VAL A 1 194 ? -35.461 -15.542 24.746 0.23 21.42 181 VAL H CA 1
ATOM 1419 C CA B VAL A 1 194 ? -35.351 -15.419 24.781 0.77 20.69 181 VAL H CA 1
ATOM 1420 C C A VAL A 1 194 ? -36.324 -15.088 23.600 0.23 28.46 181 VAL H C 1
ATOM 1421 C C B VAL A 1 194 ? -36.222 -14.832 23.670 0.77 28.74 181 VAL H C 1
ATOM 1422 O O A VAL A 1 194 ? -35.943 -15.167 22.434 0.23 29.86 181 VAL H O 1
ATOM 1423 O O B VAL A 1 194 ? -35.721 -14.594 22.566 0.77 28.57 181 VAL H O 1
ATOM 1430 N N . VAL A 1 195 ? -37.508 -14.639 23.962 1.00 30.46 182 VAL H N 1
ATOM 1431 C CA . VAL A 1 195 ? -38.441 -14.044 23.016 1.00 34.31 182 VAL H CA 1
ATOM 1432 C C . VAL A 1 195 ? -39.259 -12.977 23.734 1.00 30.63 182 VAL H C 1
ATOM 1433 O O . VAL A 1 195 ? -39.651 -13.118 24.901 1.00 34.32 182 VAL H O 1
ATOM 1437 N N . THR A 1 196 ? -39.482 -11.868 23.034 1.00 37.55 183 THR H N 1
ATOM 1438 C CA . THR A 1 196 ? -40.289 -10.791 23.570 1.00 31.94 183 THR H CA 1
ATOM 1439 C C . THR A 1 196 ? -41.690 -10.871 22.939 1.00 24.63 183 THR H C 1
ATOM 1440 O O . THR A 1 196 ? -41.812 -10.988 21.733 1.00 35.45 183 THR H O 1
ATOM 1444 N N . VAL A 1 197 ? -42.728 -10.866 23.771 1.00 30.47 184 VAL H N 1
ATOM 1445 C CA . VAL A 1 197 ? -44.087 -11.121 23.297 1.00 32.64 184 VAL H CA 1
ATOM 1446 C C . VAL A 1 197 ? -45.074 -10.138 23.947 1.00 36.08 184 VAL H C 1
ATOM 1447 O O . VAL A 1 197 ? -44.772 -9.554 24.976 1.00 37.83 184 VAL H O 1
ATOM 1451 N N . PRO A 1 198 ? -46.268 -9.947 23.352 1.00 31.51 185 PRO H N 1
ATOM 1452 C CA . PRO A 1 198 ? -47.198 -9.007 23.986 1.00 36.51 185 PRO H CA 1
ATOM 1453 C C . PRO A 1 198 ? -47.637 -9.502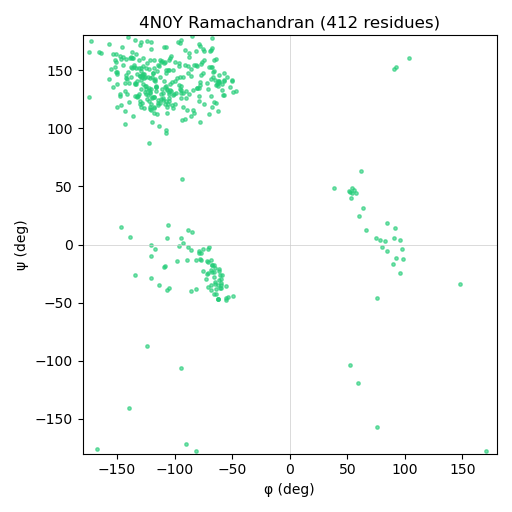 25.361 1.00 35.52 185 PRO H C 1
ATOM 1454 O O . PRO A 1 198 ? -47.924 -10.691 25.506 1.00 38.38 185 PRO H O 1
ATOM 1458 N N . SER A 1 199 ? -47.683 -8.618 26.353 1.00 38.52 186 SER H N 1
ATOM 1459 C CA . SER A 1 199 ? -48.128 -9.004 27.695 1.00 35.75 186 SER H CA 1
ATOM 1460 C C . SER A 1 199 ? -49.558 -9.490 27.697 1.00 38.61 186 SER H C 1
ATOM 1461 O O . SER A 1 199 ? -49.935 -10.339 28.500 1.00 43.04 186 SER H O 1
ATOM 1464 N N . SER A 1 200 ? -50.352 -8.948 26.782 1.00 39.57 187 SER H N 1
ATOM 1465 C CA . SER A 1 200 ? -51.766 -9.278 26.692 1.00 44.12 187 SER H CA 1
ATOM 1466 C C . SER A 1 200 ? -51.986 -10.732 26.260 1.00 45.94 187 SER H C 1
ATOM 1467 O O . SER A 1 200 ? -53.072 -11.282 26.439 1.00 43.30 187 SER H O 1
ATOM 1470 N N . SER A 1 201 ? -50.948 -11.347 25.697 1.00 44.42 188 SER H N 1
ATOM 1471 C CA . SER A 1 201 ? -51.055 -12.695 25.138 1.00 46.42 188 SER H CA 1
ATOM 1472 C C . SER A 1 201 ? -50.755 -13.788 26.164 1.00 43.82 188 SER H C 1
ATOM 1473 O O . SER A 1 201 ? -51.024 -14.971 25.926 1.00 37.17 188 SER H O 1
ATOM 1476 N N . LEU A 1 202 ? -50.179 -13.398 27.296 1.00 42.13 189 LEU H N 1
ATOM 1477 C CA . LEU A 1 202 ? -49.643 -14.378 28.244 1.00 39.61 189 LEU H CA 1
ATOM 1478 C C . LEU A 1 202 ? -50.692 -15.321 28.831 1.00 57.66 189 LEU H C 1
ATOM 1479 O O . LEU A 1 202 ? -50.417 -16.493 29.074 1.00 46.41 189 LEU H O 1
ATOM 1484 N N . GLY A 1 203 ? -51.900 -14.820 29.048 1.00 42.75 190 GLY H N 1
ATOM 1485 C CA . GLY A 1 203 ? -52.956 -15.661 29.576 1.00 66.16 190 GLY H CA 1
ATOM 1486 C C . GLY A 1 203 ? -53.484 -16.666 28.567 1.00 65.21 190 GLY H C 1
ATOM 1487 O O . GLY A 1 203 ? -53.988 -17.728 28.939 1.00 60.76 190 GLY H O 1
ATOM 1488 N N . THR A 1 204 ? -53.350 -16.350 27.282 1.00 56.01 191 THR H N 1
ATOM 1489 C CA . THR A 1 204 ? -54.065 -17.106 26.259 1.00 42.35 191 THR H CA 1
ATOM 1490 C C . THR A 1 204 ? -53.204 -17.804 25.199 1.00 50.08 191 THR H C 1
ATOM 1491 O O . THR A 1 204 ? -53.606 -18.828 24.648 1.00 53.97 191 THR H O 1
ATOM 1495 N N . GLN A 1 205 ? -52.033 -17.259 24.907 1.00 46.02 192 GLN H N 1
ATOM 1496 C CA . GLN A 1 205 ? -51.184 -17.831 23.870 1.00 37.16 192 GLN H CA 1
ATOM 1497 C C . GLN A 1 205 ? -50.140 -18.788 24.455 1.00 45.18 192 GLN H C 1
ATOM 1498 O O . GLN A 1 205 ? -49.480 -18.468 25.437 1.00 36.26 192 GLN H O 1
ATOM 1504 N N . THR A 1 206 ? -49.996 -19.958 23.836 1.00 39.35 193 THR H N 1
ATOM 1505 C CA . THR A 1 206 ? -49.012 -20.953 24.258 1.00 32.93 193 THR H CA 1
ATOM 1506 C C . THR A 1 206 ? -47.635 -20.669 23.649 1.00 28.80 193 THR H C 1
ATOM 1507 O O . THR A 1 206 ? -47.511 -20.392 22.450 1.00 29.02 193 THR H O 1
ATOM 1511 N N . TYR A 1 207 ? -46.596 -20.716 24.480 1.00 26.66 194 TYR H N 1
ATOM 1512 C CA . TYR A 1 207 ? -45.236 -20.506 24.001 1.00 27.32 194 TYR H CA 1
ATOM 1513 C C . TYR A 1 207 ? -44.387 -21.731 24.290 1.00 30.76 194 TYR H C 1
ATOM 1514 O O . TYR A 1 207 ? -44.246 -22.131 25.448 1.00 26.11 194 TYR H O 1
ATOM 1523 N N . ILE A 1 208 ? -43.838 -22.325 23.237 1.00 20.48 195 ILE H N 1
ATOM 1524 C CA . ILE A 1 208 ? -43.025 -23.535 23.362 1.00 23.34 195 ILE H CA 1
ATOM 1525 C C . ILE A 1 208 ? -41.673 -23.380 22.691 1.00 29.89 195 ILE H C 1
ATOM 1526 O O . ILE A 1 208 ? -41.578 -22.959 21.535 1.00 25.63 195 ILE H O 1
ATOM 1531 N N A CYS A 1 209 ? -40.608 -23.671 23.425 0.63 20.26 196 CYS H N 1
ATOM 1532 N N B CYS A 1 209 ? -40.620 -23.765 23.403 0.37 20.41 196 CYS H N 1
ATOM 1533 C CA A CYS A 1 209 ? -39.315 -23.688 22.770 0.63 21.76 196 CYS H CA 1
ATOM 1534 C CA B CYS A 1 209 ? -39.266 -23.693 22.868 0.37 21.88 196 CYS H CA 1
ATOM 1535 C C A CYS A 1 209 ? -39.004 -25.113 22.349 0.63 28.20 196 CYS H C 1
ATOM 1536 C C B CYS A 1 209 ? -38.738 -25.067 22.416 0.37 27.93 196 CYS H C 1
ATOM 1537 O O A CYS A 1 209 ? -39.160 -26.063 23.112 0.63 23.33 196 CYS H O 1
ATOM 1538 O O B CYS A 1 209 ? -38.455 -25.940 23.245 0.37 22.44 196 CYS H O 1
ATOM 1543 N N . ASN A 1 210 ? -38.601 -25.245 21.100 1.00 21.71 197 ASN H N 1
ATOM 1544 C CA . ASN A 1 210 ? -38.203 -26.514 20.514 1.00 21.28 197 ASN H CA 1
ATOM 1545 C C . ASN A 1 210 ? -36.709 -26.612 20.420 1.00 26.94 197 ASN H C 1
ATOM 1546 O O . ASN A 1 210 ? -36.073 -25.888 19.650 1.00 26.70 197 ASN H O 1
ATOM 1551 N N . VAL A 1 211 ? -36.138 -27.526 21.191 1.00 18.17 198 VAL H N 1
ATOM 1552 C CA . VAL A 1 211 ? -34.702 -27.701 21.236 1.00 20.28 198 VAL H CA 1
ATOM 1553 C C . VAL A 1 211 ? -34.325 -29.048 20.674 1.00 28.15 198 VAL H C 1
ATOM 1554 O O . VAL A 1 211 ? -34.819 -30.074 21.121 1.00 27.77 198 VAL H O 1
ATOM 1558 N N . ASN A 1 212 ? -33.452 -29.051 19.679 1.00 20.85 199 ASN H N 1
ATOM 1559 C CA . ASN A 1 212 ? -32.995 -30.295 19.079 1.00 23.31 199 ASN H CA 1
ATOM 1560 C C . ASN A 1 212 ? -31.499 -30.467 19.262 1.00 32.19 199 ASN H C 1
ATOM 1561 O O . ASN A 1 212 ? -30.706 -29.571 18.949 1.00 29.76 199 ASN H O 1
ATOM 1566 N N . HIS A 1 213 ? -31.115 -31.610 19.811 1.00 25.17 200 HIS H N 1
ATOM 1567 C CA . HIS A 1 213 ? -29.713 -31.923 19.972 1.00 24.09 200 HIS H CA 1
ATOM 1568 C C . HIS A 1 213 ? -29.423 -33.223 19.239 1.00 29.83 200 HIS H C 1
ATOM 1569 O O . HIS A 1 213 ? -29.481 -34.310 19.825 1.00 24.60 200 HIS H O 1
ATOM 1576 N N . LYS A 1 214 ? -29.111 -33.093 17.955 1.00 26.81 201 LYS H N 1
ATOM 1577 C CA . LYS A 1 214 ? -28.831 -34.251 17.098 1.00 36.05 201 LYS H CA 1
ATOM 1578 C C . LYS A 1 214 ? -27.821 -35.270 17.664 1.00 27.58 201 LYS H C 1
ATOM 1579 O O . LYS A 1 214 ? -28.073 -36.470 17.602 1.00 33.53 201 LYS H O 1
ATOM 1585 N N . PRO A 1 215 ? -26.690 -34.808 18.247 1.00 28.95 202 PRO H N 1
ATOM 1586 C CA . PRO A 1 215 ? -25.699 -35.771 18.737 1.00 28.25 202 PRO H CA 1
ATOM 1587 C C . PRO A 1 215 ? -26.157 -36.744 19.813 1.00 39.86 202 PRO H C 1
ATOM 1588 O O . PRO A 1 215 ? -25.567 -37.814 19.912 1.00 32.02 202 PRO H O 1
ATOM 1592 N N . SER A 1 216 ? -27.153 -36.384 20.616 1.00 27.19 203 SER H N 1
ATOM 1593 C CA . SER A 1 216 ? -27.623 -37.283 21.667 1.00 26.17 203 SER H CA 1
ATOM 1594 C C . SER A 1 216 ? -28.965 -37.860 21.287 1.00 24.75 203 SER H C 1
ATOM 1595 O O . SER A 1 216 ? -29.601 -38.558 22.093 1.00 24.80 203 SER H O 1
ATOM 1598 N N . ASN A 1 217 ? -29.381 -37.554 20.065 1.00 22.58 204 ASN H N 1
ATOM 1599 C CA . ASN A 1 217 ? -30.705 -37.902 19.548 1.00 31.11 204 ASN H CA 1
ATOM 1600 C C . ASN A 1 217 ? -31.840 -37.465 20.448 1.00 31.80 204 ASN H C 1
ATOM 1601 O O . ASN A 1 217 ? -32.777 -38.217 20.685 1.00 27.55 204 ASN H O 1
ATOM 1606 N N . THR A 1 218 ? -31.749 -36.233 20.934 1.00 24.36 205 THR H N 1
ATOM 1607 C CA . THR A 1 218 ? -32.719 -35.700 21.887 1.00 24.30 205 THR H CA 1
ATOM 1608 C C . THR A 1 218 ? -33.487 -34.523 21.297 1.00 27.17 205 THR H C 1
ATOM 1609 O O . THR A 1 218 ? -32.888 -33.649 20.677 1.00 28.29 205 THR H O 1
ATOM 1613 N N . LYS A 1 219 ? -34.802 -34.488 21.486 1.00 22.58 206 LYS H N 1
ATOM 1614 C CA . LYS A 1 219 ? -35.584 -33.301 21.176 1.00 22.15 206 LYS H CA 1
ATOM 1615 C C . LYS A 1 219 ? -36.447 -32.954 22.377 1.00 28.01 206 LYS H C 1
ATOM 1616 O O . LYS A 1 219 ? -37.085 -33.828 22.950 1.00 26.56 206 LYS H O 1
ATOM 1622 N N . VAL A 1 220 ? -36.466 -31.683 22.761 1.00 22.29 207 VAL H N 1
ATOM 1623 C CA . VAL A 1 220 ? -37.339 -31.237 23.839 1.00 18.96 207 VAL H CA 1
ATOM 1624 C C . VAL A 1 220 ? -38.261 -30.129 23.343 1.00 26.27 207 VAL H C 1
ATOM 1625 O O . VAL A 1 220 ? -37.817 -29.209 22.669 1.00 28.13 207 VAL H O 1
ATOM 1629 N N . ASP A 1 221 ? -39.550 -30.233 23.640 1.00 21.40 208 ASP H N 1
ATOM 1630 C CA . ASP A 1 221 ? -40.478 -29.121 23.419 1.00 20.27 208 ASP H CA 1
ATOM 1631 C C . ASP A 1 221 ? -40.948 -28.642 24.778 1.00 25.19 208 ASP H C 1
ATOM 1632 O O . ASP A 1 221 ? -41.770 -29.285 25.421 1.00 24.89 208 ASP H O 1
ATOM 1637 N N . LYS A 1 222 ? -40.384 -27.528 25.236 1.00 18.69 209 LYS H N 1
ATOM 1638 C CA . LYS A 1 222 ? -40.631 -27.059 26.590 1.00 19.26 209 LYS H CA 1
ATOM 1639 C C . LYS A 1 222 ? -41.628 -25.915 26.601 1.00 27.42 209 LYS H C 1
ATOM 1640 O O . LYS A 1 222 ? -41.397 -24.860 25.983 1.00 22.93 209 LYS H O 1
ATOM 1646 N N . LYS A 1 223 ? -42.746 -26.128 27.291 1.00 19.66 210 LYS H N 1
ATOM 1647 C CA . LYS A 1 223 ? -43.758 -25.086 27.404 1.00 19.20 21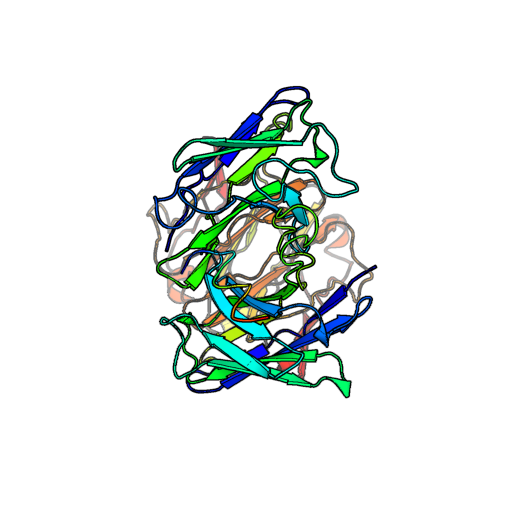0 LYS H CA 1
ATOM 1648 C C . LYS A 1 223 ? -43.325 -24.078 28.460 1.00 27.04 210 LYS H C 1
ATOM 1649 O O . LYS A 1 223 ? -42.848 -24.449 29.542 1.00 24.40 210 LYS H O 1
ATOM 1655 N N . VAL A 1 224 ? -43.456 -22.800 28.128 1.00 23.64 211 VAL H N 1
ATOM 1656 C CA . VAL A 1 224 ? -43.050 -21.735 29.040 1.00 24.15 211 VAL H CA 1
ATOM 1657 C C . VAL A 1 224 ? -44.280 -20.949 29.460 1.00 29.23 211 VAL H C 1
ATOM 1658 O O . VAL A 1 224 ? -44.906 -20.290 28.633 1.00 30.69 211 VAL H O 1
ATOM 1662 N N . GLU A 1 225 ? -44.647 -21.055 30.739 1.00 29.60 212 GLU H N 1
ATOM 1663 C CA . GLU A 1 225 ? -45.865 -20.437 31.267 1.00 37.62 212 GLU H CA 1
ATOM 1664 C C . GLU A 1 225 ? -45.549 -19.294 32.235 1.00 36.61 212 GLU H C 1
ATOM 1665 O O . GLU A 1 225 ? -44.463 -19.2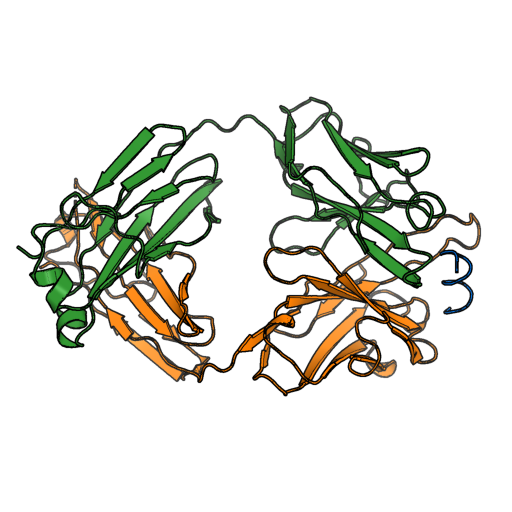39 32.815 1.00 30.97 212 GLU H O 1
ATOM 1671 N N . PRO A 1 226 ? -46.504 -18.371 32.419 1.00 38.42 213 PRO H N 1
ATOM 1672 C CA . PRO A 1 226 ? -46.339 -17.352 33.462 1.00 38.16 213 PRO H CA 1
ATOM 1673 C C . PRO A 1 226 ? -46.312 -18.009 34.836 1.00 38.40 213 PRO H C 1
ATOM 1674 O O . PRO A 1 226 ? -46.772 -19.143 34.980 1.00 40.49 213 PRO H O 1
ATOM 1678 N N . LYS A 1 227 ? -45.775 -17.319 35.834 1.00 59.84 214 LYS H N 1
ATOM 1679 C CA . LYS A 1 227 ? -45.738 -17.878 37.181 1.00 64.31 214 LYS H CA 1
ATOM 1680 C C . LYS A 1 227 ? -46.603 -17.078 38.151 1.00 59.82 214 LYS H C 1
ATOM 1681 O O . LYS A 1 227 ? -47.808 -17.308 38.255 1.00 70.61 214 LYS H O 1
ATOM 1687 N N . LEU B 2 4 ? 7.422 -18.899 14.974 1.00 73.22 2 LEU L N 1
ATOM 1688 C CA . LEU B 2 4 ? 7.782 -17.657 15.657 1.00 69.58 2 LEU L CA 1
ATOM 1689 C C . LEU B 2 4 ? 6.702 -16.577 15.539 1.00 77.36 2 LEU L C 1
ATOM 1690 O O . LEU B 2 4 ? 5.507 -16.890 15.432 1.00 71.76 2 LEU L O 1
ATOM 1695 N N . THR B 2 5 ? 7.118 -15.311 15.574 1.00 66.29 3 THR L N 1
ATOM 1696 C CA . THR B 2 5 ? 6.156 -14.222 15.722 1.00 56.92 3 THR L CA 1
ATOM 1697 C C . THR B 2 5 ? 6.408 -12.943 14.908 1.00 34.57 3 THR L C 1
ATOM 1698 O O . THR B 2 5 ? 7.495 -12.356 14.940 1.00 49.65 3 THR L O 1
ATOM 1702 N N . LEU B 2 6 ? 5.360 -12.512 14.211 1.00 33.55 4 LEU L N 1
ATOM 1703 C CA . LEU B 2 6 ? 5.282 -11.170 13.662 1.00 27.33 4 LEU L CA 1
ATOM 1704 C C . LEU B 2 6 ? 4.366 -10.381 14.581 1.00 25.52 4 LEU L C 1
ATOM 1705 O O . LEU B 2 6 ? 3.363 -10.901 15.037 1.00 25.69 4 LEU L O 1
ATOM 1710 N N . THR B 2 7 ? 4.722 -9.137 14.850 1.00 21.85 5 THR L N 1
ATOM 1711 C CA . THR B 2 7 ? 3.959 -8.294 15.763 1.00 20.31 5 THR L CA 1
ATOM 1712 C C . THR B 2 7 ? 3.157 -7.186 15.071 1.00 19.60 5 THR L C 1
ATOM 1713 O O . THR B 2 7 ? 3.716 -6.347 14.355 1.00 23.15 5 THR L O 1
ATOM 1717 N N . GLN B 2 8 ? 1.837 -7.184 15.315 1.00 20.93 6 GLN L N 1
ATOM 1718 C CA . GLN B 2 8 ? 0.902 -6.169 14.832 1.00 20.90 6 GLN L CA 1
ATOM 1719 C C . GLN B 2 8 ? 0.139 -5.568 16.021 1.00 20.19 6 GLN L C 1
ATOM 1720 O O . GLN B 2 8 ? -0.077 -6.255 17.022 1.00 21.80 6 GLN L O 1
ATOM 1726 N N . PRO B 2 9 ? -0.302 -4.311 15.892 1.00 22.81 7 PRO L N 1
ATOM 1727 C CA . PRO B 2 9 ? -1.157 -3.736 16.943 1.00 26.52 7 PRO L CA 1
ATOM 1728 C C . PRO B 2 9 ? -2.476 -4.468 16.952 1.00 34.03 7 PRO L C 1
ATOM 1729 O O . PRO B 2 9 ? -2.908 -4.929 15.883 1.00 25.92 7 PRO L O 1
ATOM 1733 N N . ALA B 2 10 ? -3.101 -4.585 18.123 1.00 29.98 8 ALA L N 1
ATOM 1734 C CA . ALA B 2 10 ? -4.364 -5.311 18.233 1.00 28.80 8 ALA L CA 1
ATOM 1735 C C . ALA B 2 10 ? -5.475 -4.620 17.449 1.00 29.87 8 ALA L C 1
ATOM 1736 O O . ALA B 2 10 ? -6.354 -5.275 16.875 1.00 25.71 8 ALA L O 1
ATOM 1738 N N . SER B 2 11 ? -5.436 -3.299 17.390 1.00 25.03 9 SER L N 1
ATOM 1739 C CA . SER B 2 11 ? -6.487 -2.596 16.668 1.00 27.81 9 SER L CA 1
ATOM 1740 C C . SER B 2 11 ? -6.011 -1.329 15.976 1.00 29.34 9 SER L C 1
ATOM 1741 O O . SER B 2 11 ? -4.956 -0.775 16.305 1.00 27.53 9 SER L O 1
ATOM 1744 N N . ALA B 2 12 ? -6.795 -0.896 14.996 1.00 25.18 11 ALA L N 1
ATOM 1745 C CA . ALA B 2 12 ? -6.578 0.372 14.314 1.00 24.63 11 ALA L CA 1
ATOM 1746 C C . ALA B 2 12 ? -7.948 0.932 13.991 1.00 34.25 11 ALA L C 1
ATOM 1747 O O . ALA B 2 12 ? -8.913 0.179 13.862 1.00 32.36 11 ALA L O 1
ATOM 1749 N N . SER B 2 13 ? -8.054 2.248 13.864 1.00 30.29 12 SER L N 1
ATOM 1750 C CA . SER B 2 13 ? -9.358 2.848 13.607 1.00 28.65 12 SER L CA 1
ATOM 1751 C C . SER B 2 13 ? -9.205 4.172 12.921 1.00 33.34 12 SER L C 1
ATOM 1752 O O . SER B 2 13 ? -8.198 4.855 13.117 1.00 31.62 12 SER L O 1
ATOM 1755 N N . ALA B 2 14 ? -10.209 4.529 12.120 1.00 26.49 13 ALA L N 1
ATOM 1756 C CA . ALA B 2 14 ? -10.232 5.846 11.471 1.00 36.84 13 ALA L CA 1
ATOM 1757 C C . ALA B 2 14 ? -11.619 6.135 10.921 1.00 31.92 13 ALA L C 1
ATOM 1758 O O . ALA B 2 14 ? -12.435 5.244 10.815 1.00 27.22 13 ALA L O 1
ATOM 1760 N N . THR B 2 15 ? -11.888 7.384 10.561 1.00 31.30 14 THR L N 1
ATOM 1761 C CA . THR B 2 15 ? -13.194 7.730 10.026 1.00 29.99 14 THR L CA 1
ATOM 1762 C C . THR B 2 15 ? -13.217 7.507 8.523 1.00 31.80 14 THR L C 1
ATOM 1763 O O . THR B 2 15 ? -12.161 7.389 7.907 1.00 30.83 14 THR L O 1
ATOM 1767 N N . PRO B 2 16 ? -14.417 7.413 7.927 1.00 34.01 15 PRO L N 1
ATOM 1768 C CA . PRO B 2 16 ? -14.480 7.200 6.480 1.00 34.32 15 PRO L CA 1
ATOM 1769 C C . PRO B 2 16 ? -13.741 8.280 5.702 1.00 41.28 15 PRO L C 1
ATOM 1770 O O . PRO B 2 16 ? -13.771 9.449 6.081 1.00 38.54 15 PRO L O 1
ATOM 1774 N N . GLY B 2 17 ? -13.051 7.875 4.644 1.00 30.45 16 GLY L N 1
ATOM 1775 C CA . GLY B 2 17 ? -12.323 8.814 3.811 1.00 33.19 16 GLY L CA 1
ATOM 1776 C C . GLY B 2 17 ? -10.907 9.040 4.285 1.00 34.73 16 GLY L C 1
ATOM 1777 O O . GLY B 2 17 ? -10.074 9.539 3.536 1.00 36.42 16 GLY L O 1
ATOM 1778 N N . GLN B 2 18 ? -10.623 8.668 5.529 1.00 29.97 17 GLN L N 1
ATOM 1779 C CA . GLN B 2 18 ? -9.290 8.851 6.063 1.00 29.74 17 GLN L CA 1
ATOM 1780 C C . GLN B 2 18 ? -8.339 7.768 5.557 1.00 35.36 17 GLN L C 1
ATOM 1781 O O . GLN B 2 18 ? -8.759 6.803 4.923 1.00 28.89 17 GLN L O 1
ATOM 1787 N N . ARG B 2 19 ? -7.057 7.955 5.837 1.00 28.86 18 ARG L N 1
ATOM 1788 C CA . ARG B 2 19 ? -6.046 6.963 5.526 1.00 35.26 18 ARG L CA 1
ATOM 1789 C C . ARG B 2 19 ? -5.634 6.313 6.831 1.00 37.18 18 ARG L C 1
ATOM 1790 O O . ARG B 2 19 ? -5.404 7.001 7.823 1.00 36.16 18 ARG L O 1
ATOM 1798 N N . VAL B 2 20 ? -5.574 4.986 6.849 1.00 29.68 19 VAL L N 1
ATOM 1799 C CA . VAL B 2 20 ? -5.111 4.287 8.039 1.00 22.15 19 VAL L CA 1
ATOM 1800 C C . VAL B 2 20 ? -3.980 3.324 7.697 1.00 26.85 19 VAL L C 1
ATOM 1801 O O . VAL B 2 20 ? -3.977 2.738 6.619 1.00 26.83 19 VAL L O 1
ATOM 1805 N N . THR B 2 21 ? -3.007 3.197 8.590 1.00 25.37 20 THR L N 1
ATOM 1806 C CA . THR B 2 21 ? -1.897 2.265 8.375 1.00 24.48 20 THR L CA 1
ATOM 1807 C C . THR B 2 21 ? -1.819 1.207 9.467 1.00 28.05 20 THR L C 1
ATOM 1808 O O . THR B 2 21 ? -2.088 1.476 10.635 1.00 31.82 20 THR L O 1
ATOM 1812 N N . ILE B 2 22 ? -1.440 -0.004 9.074 1.00 24.64 21 ILE L N 1
ATOM 1813 C CA . ILE B 2 22 ? -1.292 -1.118 9.986 1.00 20.87 21 ILE L CA 1
ATOM 1814 C C . ILE B 2 22 ? 0.127 -1.674 9.856 1.00 24.05 21 ILE L C 1
ATOM 1815 O O . ILE B 2 22 ? 0.565 -2.016 8.754 1.00 23.34 21 ILE L O 1
ATOM 1820 N N . SER B 2 23 ? 0.842 -1.756 10.967 1.00 23.53 22 SER L N 1
ATOM 1821 C CA . SER B 2 23 ? 2.227 -2.202 10.919 1.00 26.62 22 SER L CA 1
ATOM 1822 C C . SER B 2 23 ? 2.404 -3.667 11.308 1.00 25.99 22 SER L C 1
ATOM 1823 O O . SER B 2 23 ? 1.589 -4.268 12.013 1.00 27.76 22 SER L O 1
ATOM 1826 N N . CYS B 2 24 ? 3.503 -4.233 10.837 1.00 22.46 23 CYS L N 1
ATOM 1827 C CA . CYS B 2 24 ? 3.859 -5.607 11.102 1.00 18.58 23 CYS L CA 1
ATOM 1828 C C . CYS B 2 24 ? 5.362 -5.568 11.341 1.00 28.66 23 CYS L C 1
ATOM 1829 O O . CYS B 2 24 ? 6.093 -5.097 10.477 1.00 29.47 23 CYS L O 1
ATOM 1832 N N . SER B 2 25 ? 5.810 -6.040 12.497 1.00 20.17 24 SER L N 1
ATOM 1833 C CA . SER B 2 25 ? 7.240 -6.073 12.812 1.00 25.46 24 SER L CA 1
ATOM 1834 C C . SER B 2 25 ? 7.736 -7.493 12.984 1.00 24.28 24 SER L C 1
ATOM 1835 O O . SER B 2 25 ? 7.098 -8.306 13.644 1.00 27.26 24 SER L O 1
ATOM 1838 N N . GLY B 2 26 ? 8.899 -7.796 12.414 1.00 21.77 25 GLY L N 1
ATOM 1839 C CA . GLY B 2 26 ? 9.447 -9.130 12.548 1.00 18.83 25 GLY L CA 1
ATOM 1840 C C . GLY B 2 26 ? 10.949 -9.110 12.773 1.00 25.59 25 GLY L C 1
ATOM 1841 O O . GLY B 2 26 ? 11.468 -8.250 13.499 1.00 26.15 25 GLY L O 1
ATOM 1842 N N . SER B 2 27 ? 11.645 -10.050 12.148 1.00 21.20 26 SER L N 1
ATOM 1843 C CA . SER B 2 27 ? 13.082 -10.208 12.381 1.00 21.48 26 SER L CA 1
ATOM 1844 C C . SER B 2 27 ? 13.830 -10.384 11.075 1.00 25.36 26 SER L C 1
ATOM 1845 O O . SER B 2 27 ? 13.230 -10.492 9.997 1.00 19.71 26 SER L O 1
ATOM 1848 N N . SER B 2 28 ? 15.154 -10.453 11.174 1.00 22.62 27 SER L N 1
ATOM 1849 C CA . SER B 2 28 ? 15.958 -10.643 9.978 1.00 24.30 27 SER L CA 1
ATOM 1850 C C . SER B 2 28 ? 15.601 -11.949 9.258 1.00 24.13 27 SER L C 1
ATOM 1851 O O . SER B 2 28 ? 15.685 -12.017 8.031 1.00 30.34 27 SER L O 1
ATOM 1854 N N . SER B 2 29 A 15.157 -12.965 10.002 0.83 14.42 27 SER L N 1
ATOM 1855 C CA . SER B 2 29 A 14.935 -14.278 9.404 0.83 14.56 27 SER L CA 1
ATOM 1856 C C . SER B 2 29 A 13.549 -14.446 8.752 0.83 13.57 27 SER L C 1
ATOM 1857 O O . SER B 2 29 A 13.325 -15.426 8.042 0.83 14.56 27 SER L O 1
ATOM 1860 N N . ASN B 2 30 B 12.698 -13.444 8.884 1.00 17.29 27 ASN L N 1
ATOM 1861 C CA . ASN B 2 30 B 11.404 -13.461 8.158 1.00 16.18 27 ASN L CA 1
ATOM 1862 C C . ASN B 2 30 B 11.252 -12.222 7.293 1.00 17.28 27 ASN L C 1
ATOM 1863 O O . ASN B 2 30 B 11.673 -12.243 6.135 1.00 20.85 27 ASN L O 1
ATOM 1868 N N . ILE B 2 31 ? 10.727 -11.123 7.848 1.00 15.51 28 ILE L N 1
ATOM 1869 C CA . ILE B 2 31 ? 10.542 -9.908 7.076 1.00 17.66 28 ILE L CA 1
ATOM 1870 C C . ILE B 2 31 ? 11.859 -9.350 6.509 1.00 23.95 28 ILE L C 1
ATOM 1871 O O . ILE B 2 31 ? 11.885 -8.795 5.414 1.00 21.29 28 ILE L O 1
ATOM 1876 N N . GLY B 2 32 ? 12.939 -9.505 7.261 1.00 21.95 29 GLY L N 1
ATOM 1877 C CA . GLY B 2 32 ? 14.232 -9.004 6.813 1.00 25.65 29 GLY L CA 1
ATOM 1878 C C . GLY B 2 32 ? 14.622 -9.546 5.442 1.00 28.59 29 GLY L C 1
ATOM 1879 O O . GLY B 2 32 ? 15.037 -8.794 4.566 1.00 35.92 29 GLY L O 1
ATOM 1880 N N . GLY B 2 33 ? 14.459 -10.848 5.242 1.00 19.56 30 GLY L N 1
ATOM 1881 C CA . GLY B 2 33 ? 14.962 -11.482 4.045 1.00 22.13 30 GLY L CA 1
ATOM 1882 C C . GLY B 2 33 ? 13.922 -11.905 3.045 1.00 27.12 30 GLY L C 1
ATOM 1883 O O . GLY B 2 33 ? 14.237 -12.105 1.873 1.00 23.00 30 GLY L O 1
ATOM 1884 N N . ASN B 2 34 ? 12.674 -12.012 3.488 1.00 16.35 31 ASN L N 1
ATOM 1885 C CA . ASN B 2 34 ? 11.614 -12.503 2.613 1.00 18.35 31 ASN L CA 1
ATOM 1886 C C . ASN B 2 34 ? 10.491 -11.470 2.450 1.00 18.93 31 ASN L C 1
ATOM 1887 O O . ASN B 2 34 ? 10.483 -10.431 3.124 1.00 24.10 31 ASN L O 1
ATOM 1892 N N . THR B 2 35 ? 9.522 -11.764 1.581 1.00 17.35 32 THR L N 1
ATOM 1893 C CA . THR B 2 35 ? 8.451 -10.804 1.356 1.00 18.20 32 THR L CA 1
ATOM 1894 C C . THR B 2 35 ? 7.354 -10.917 2.406 1.00 16.03 32 THR L C 1
ATOM 1895 O O . THR B 2 35 ? 7.137 -11.987 3.008 1.00 18.09 32 THR L O 1
ATOM 1899 N N . VAL B 2 36 ? 6.674 -9.795 2.583 1.00 14.64 33 VAL L N 1
ATOM 1900 C CA . VAL B 2 36 ? 5.482 -9.726 3.434 1.00 12.73 33 VAL L CA 1
ATOM 1901 C C . VAL B 2 36 ? 4.239 -9.782 2.554 1.00 16.47 33 VAL L C 1
ATOM 1902 O O . VAL B 2 36 ? 4.185 -9.183 1.463 1.00 15.12 33 VAL L O 1
ATOM 1906 N N . ASN B 2 37 ? 3.225 -10.502 3.047 1.00 14.83 34 ASN L N 1
ATOM 1907 C CA . ASN B 2 37 ? 2.007 -10.724 2.299 1.00 15.91 34 ASN L CA 1
ATOM 1908 C C . ASN B 2 37 ? 0.876 -10.453 3.276 1.00 15.07 34 ASN L C 1
ATOM 1909 O O . ASN B 2 37 ? 0.971 -10.843 4.429 1.00 17.43 34 ASN L O 1
ATOM 1914 N N . TRP B 2 38 ? -0.174 -9.769 2.818 1.00 14.46 35 TRP L N 1
ATOM 1915 C CA . TRP B 2 38 ? -1.221 -9.312 3.727 1.00 12.99 35 TRP L CA 1
ATOM 1916 C C . TRP B 2 38 ? -2.565 -9.887 3.291 1.00 14.80 35 TRP L C 1
ATOM 1917 O O . TRP B 2 38 ? -2.845 -9.957 2.071 1.00 16.74 35 TRP L O 1
ATOM 1928 N N . TYR B 2 39 ? -3.373 -10.215 4.303 1.00 13.67 36 TYR L N 1
ATOM 1929 C CA . TYR B 2 39 ? -4.690 -10.847 4.140 1.00 11.63 36 TYR L CA 1
ATOM 1930 C C . TYR B 2 39 ? -5.761 -10.078 4.872 1.00 17.72 36 TYR L C 1
ATOM 1931 O O . TYR B 2 39 ? -5.505 -9.513 5.938 1.00 16.54 36 TYR L O 1
ATOM 1940 N N . GLN B 2 40 ? -6.962 -10.092 4.290 1.00 16.44 37 GLN L N 1
ATOM 1941 C CA . GLN B 2 40 ? -8.159 -9.563 4.951 1.00 14.68 37 GLN L CA 1
ATOM 1942 C C . GLN B 2 40 ? -8.961 -10.760 5.413 1.00 17.40 37 GLN L C 1
ATOM 1943 O O . GLN B 2 40 ? -9.092 -11.737 4.684 1.00 20.74 37 GLN L O 1
ATOM 1949 N N . HIS B 2 41 ? -9.500 -10.694 6.620 0.80 9.17 38 HIS L N 1
ATOM 1950 C CA . HIS B 2 41 ? -10.315 -11.753 7.182 0.80 12.10 38 HIS L CA 1
ATOM 1951 C C . HIS B 2 41 ? -11.630 -11.148 7.632 0.80 10.48 38 HIS L C 1
ATOM 1952 O O . HIS B 2 41 ? -11.679 -10.352 8.584 0.80 12.79 38 HIS L O 1
ATOM 1959 N N . LEU B 2 42 ? -12.704 -11.616 7.004 1.00 17.32 39 LEU L N 1
ATOM 1960 C CA . LEU B 2 42 ? -14.056 -11.229 7.404 1.00 15.35 39 LEU L CA 1
ATOM 1961 C C . LEU B 2 42 ? -14.733 -12.416 8.052 1.00 19.79 39 LEU L C 1
ATOM 1962 O O . LEU B 2 42 ? -14.379 -13.553 7.773 1.00 17.77 39 LEU L O 1
ATOM 1967 N N . PRO B 2 43 ? -15.747 -12.164 8.900 1.00 20.04 40 PRO L N 1
ATOM 1968 C CA . PRO B 2 43 ? -16.353 -13.248 9.676 1.00 17.93 40 PRO L CA 1
ATOM 1969 C C . PRO B 2 43 ? -16.881 -14.372 8.809 1.00 19.34 40 PRO L C 1
ATOM 1970 O O . PRO B 2 43 ? -17.623 -14.147 7.843 1.00 18.95 40 PRO L O 1
ATOM 1974 N N . GLY B 2 44 ? -16.481 -15.585 9.152 1.00 21.41 41 GLY L N 1
ATOM 1975 C CA . GLY B 2 44 ? -16.976 -16.769 8.485 1.00 24.34 41 GLY L CA 1
ATOM 1976 C C . GLY B 2 44 ? -16.417 -17.024 7.108 1.00 25.20 41 GLY L C 1
ATOM 1977 O O . GLY B 2 44 ? -16.861 -17.936 6.422 1.00 23.40 41 GLY L O 1
ATOM 1978 N N . ALA B 2 45 ? -15.446 -16.215 6.690 1.00 16.98 42 ALA L N 1
ATOM 1979 C CA . ALA B 2 45 ? -14.913 -16.322 5.346 1.00 19.50 42 ALA L CA 1
ATOM 1980 C C . ALA B 2 45 ? -13.435 -16.685 5.418 1.00 20.11 42 ALA L C 1
ATOM 1981 O O . ALA B 2 45 ? -12.780 -16.367 6.402 1.00 20.61 42 ALA L O 1
ATOM 1983 N N . ALA B 2 46 ? -12.931 -17.359 4.390 1.00 19.81 43 ALA L N 1
ATOM 1984 C CA . ALA B 2 46 ? -11.484 -17.630 4.309 1.00 17.46 43 ALA L CA 1
ATOM 1985 C C . ALA B 2 46 ? -10.702 -16.329 4.092 1.00 14.74 43 ALA L C 1
ATOM 1986 O O . ALA B 2 46 ? -11.212 -15.358 3.520 1.00 19.32 43 ALA L O 1
ATOM 1988 N N . PRO B 2 47 ? -9.439 -16.302 4.548 1.00 15.47 44 PRO L N 1
ATOM 1989 C CA . PRO B 2 47 ? -8.587 -15.122 4.352 1.00 14.64 44 PRO L CA 1
ATOM 1990 C C . PRO B 2 47 ? -8.472 -14.792 2.874 1.00 18.11 44 PRO L C 1
ATOM 1991 O O . PRO B 2 47 ? -8.401 -15.708 2.046 1.00 21.21 44 PRO L O 1
ATOM 1995 N N . LYS B 2 48 ? -8.469 -13.502 2.562 1.00 15.71 45 LYS L N 1
ATOM 1996 C CA . LYS B 2 48 ? -8.405 -12.990 1.201 1.00 16.92 45 LYS L CA 1
ATOM 1997 C C . LYS B 2 48 ? -7.065 -12.275 1.023 1.00 16.18 45 LYS L C 1
ATOM 1998 O O . LYS B 2 48 ? -6.752 -11.350 1.770 1.00 18.06 45 LYS L O 1
ATOM 2004 N N . LEU B 2 49 ? -6.261 -12.717 0.060 1.00 17.10 46 LEU L N 1
ATOM 2005 C CA . LEU B 2 49 ? -4.982 -12.058 -0.213 1.00 15.74 46 LEU L CA 1
ATOM 2006 C C . LEU B 2 49 ? -5.195 -10.639 -0.736 1.00 22.44 46 LEU L C 1
ATOM 2007 O O . LEU B 2 49 ? -5.875 -10.447 -1.755 1.00 20.23 46 LEU L O 1
ATOM 2012 N N . LEU B 2 50 ? -4.616 -9.653 -0.048 1.00 16.97 47 LEU L N 1
ATOM 2013 C CA . LEU B 2 50 ? -4.725 -8.246 -0.434 1.00 16.86 47 LEU L CA 1
ATOM 2014 C C . LEU B 2 50 ? -3.445 -7.741 -1.058 1.00 16.27 47 LEU L C 1
ATOM 2015 O O . LEU B 2 50 ? -3.483 -6.895 -1.967 1.00 19.98 47 LEU L O 1
ATOM 2020 N N . ILE B 2 51 ? -2.311 -8.200 -0.522 1.00 16.15 48 ILE L N 1
ATOM 2021 C CA . ILE B 2 51 ? -1.017 -7.702 -1.029 1.00 18.23 48 ILE L CA 1
ATOM 2022 C C . ILE B 2 51 ? -0.039 -8.870 -1.019 1.00 14.10 48 ILE L C 1
ATOM 2023 O O . ILE B 2 51 ? 0.020 -9.585 -0.031 1.00 16.93 48 ILE L O 1
ATOM 2028 N N . HIS B 2 52 ? 0.685 -9.091 -2.115 1.00 15.28 49 HIS L N 1
ATOM 2029 C CA . HIS B 2 52 ? 1.726 -10.112 -2.128 1.00 16.42 49 HIS L CA 1
ATOM 2030 C C . HIS B 2 52 ? 3.053 -9.488 -2.541 1.00 16.77 49 HIS L C 1
ATOM 2031 O O . HIS B 2 52 ? 3.080 -8.432 -3.176 1.00 16.92 49 HIS L O 1
ATOM 2038 N N . ASN B 2 53 ? 4.150 -10.120 -2.144 1.00 16.62 50 ASN L N 1
ATOM 2039 C CA . ASN B 2 53 ? 5.477 -9.621 -2.530 1.00 16.43 50 ASN L CA 1
ATOM 2040 C C . ASN B 2 53 ? 5.678 -8.157 -2.109 1.00 16.50 50 ASN L C 1
ATOM 2041 O O . ASN B 2 53 ? 6.110 -7.317 -2.922 1.00 21.37 50 ASN L O 1
ATOM 2046 N N . ASN B 2 54 ? 5.312 -7.875 -0.860 1.00 16.55 51 ASN L N 1
ATOM 2047 C CA . ASN B 2 54 ? 5.475 -6.574 -0.195 1.00 18.12 51 ASN L CA 1
ATOM 2048 C C . ASN B 2 54 ? 4.485 -5.501 -0.617 1.00 22.25 51 ASN L C 1
ATOM 2049 O O . ASN B 2 54 ? 3.917 -4.805 0.224 1.00 19.80 51 ASN L O 1
ATOM 2054 N N . ASP B 2 55 ? 4.276 -5.358 -1.919 1.00 17.86 52 ASP L N 1
ATOM 2055 C CA . ASP B 2 55 ? 3.516 -4.207 -2.402 1.00 19.04 52 ASP L CA 1
ATOM 2056 C C . ASP B 2 55 ? 2.650 -4.442 -3.635 1.00 24.15 52 ASP L C 1
ATOM 2057 O O . ASP B 2 55 ? 2.202 -3.485 -4.252 1.00 24.53 52 ASP L O 1
ATOM 2062 N N . LEU B 2 56 ? 2.401 -5.694 -3.999 1.00 19.93 53 LEU L N 1
ATOM 2063 C CA . LEU B 2 56 ? 1.686 -5.963 -5.249 1.00 17.16 53 LEU L CA 1
ATOM 2064 C C . LEU B 2 56 ? 0.245 -6.354 -4.954 1.00 23.82 53 LEU L C 1
ATOM 2065 O O . LEU B 2 56 ? -0.014 -7.198 -4.086 1.00 21.91 53 LEU L O 1
ATOM 2070 N N . ARG B 2 57 ? -0.693 -5.752 -5.683 1.00 23.99 54 ARG L N 1
ATOM 2071 C CA . ARG B 2 57 ? -2.100 -6.073 -5.491 1.00 19.55 54 ARG L CA 1
ATOM 2072 C C . ARG B 2 57 ? -2.560 -7.141 -6.474 1.00 25.03 54 ARG L C 1
ATOM 2073 O O . ARG B 2 57 ? -2.338 -7.003 -7.675 1.00 27.54 54 ARG L O 1
ATOM 2081 N N . PRO B 2 58 ? -3.230 -8.196 -5.976 1.00 25.43 55 PRO L N 1
ATOM 2082 C CA . PRO B 2 58 ? -3.824 -9.187 -6.882 1.00 28.73 55 PRO L CA 1
ATOM 2083 C C . PRO B 2 58 ? -4.984 -8.580 -7.651 1.00 30.10 55 PRO L C 1
ATOM 2084 O O . PRO B 2 58 ? -5.466 -7.505 -7.293 1.00 25.30 55 PRO L O 1
ATOM 2088 N N . SER B 2 59 ? -5.446 -9.287 -8.679 1.00 36.89 56 SER L N 1
ATOM 2089 C CA . SER B 2 59 ? -6.594 -8.833 -9.452 1.00 32.71 56 SER L CA 1
ATOM 2090 C C . SER B 2 59 ? -7.796 -8.673 -8.536 1.00 31.17 56 SER L C 1
ATOM 2091 O O . SER B 2 59 ? -8.026 -9.503 -7.659 1.00 30.31 56 SER L O 1
ATOM 2094 N N . GLY B 2 60 ? -8.548 -7.592 -8.728 1.00 31.29 57 GLY L N 1
ATOM 2095 C CA . GLY B 2 60 ? -9.752 -7.350 -7.952 1.00 37.73 57 GLY L CA 1
ATOM 2096 C C . GLY B 2 60 ? -9.577 -6.444 -6.748 1.00 40.02 57 GLY L C 1
ATOM 2097 O O . GLY B 2 60 ? -10.522 -5.811 -6.287 1.00 42.66 57 GLY L O 1
ATOM 2098 N N . VAL B 2 61 ? -8.361 -6.363 -6.229 1.00 28.46 58 VAL L N 1
ATOM 2099 C CA . VAL B 2 61 ? -8.130 -5.572 -5.038 1.00 27.60 58 VAL L CA 1
ATOM 2100 C C . VAL B 2 61 ? -8.054 -4.083 -5.371 1.00 25.24 58 VAL L C 1
ATOM 2101 O O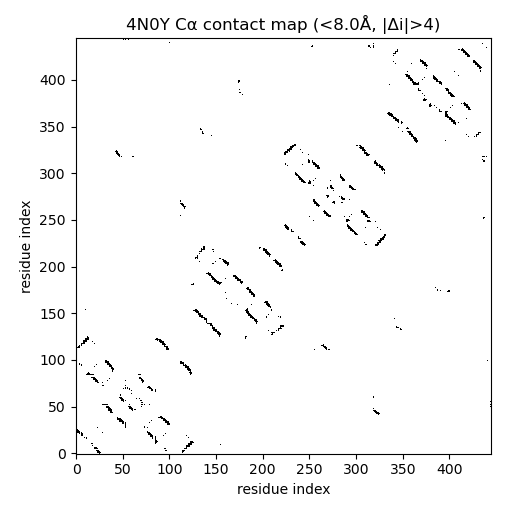 . VAL B 2 61 ? -7.237 -3.670 -6.186 1.00 31.31 58 VAL L O 1
ATOM 2105 N N . PRO B 2 62 ? -8.913 -3.275 -4.723 1.00 32.14 59 PRO L N 1
ATOM 2106 C CA . PRO B 2 62 ? -8.992 -1.822 -4.939 1.00 41.33 59 PRO L CA 1
ATOM 2107 C C . PRO B 2 62 ? -7.632 -1.143 -4.755 1.00 34.44 59 PRO L C 1
ATOM 2108 O O . PRO B 2 62 ? -6.867 -1.536 -3.872 1.00 30.06 59 PRO L O 1
ATOM 2112 N N . ASP B 2 63 ? -7.343 -0.116 -5.550 1.00 37.56 60 ASP L N 1
ATOM 2113 C CA . ASP B 2 63 ? -6.045 0.553 -5.461 1.00 34.85 60 ASP L CA 1
ATOM 2114 C C . ASP B 2 63 ? -5.862 1.371 -4.187 1.00 29.11 60 ASP L C 1
ATOM 2115 O O . ASP B 2 63 ? -4.800 1.936 -3.959 1.00 35.96 60 ASP L O 1
ATOM 2120 N N . ARG B 2 64 ? -6.894 1.416 -3.348 0.89 33.15 61 ARG L N 1
ATOM 2121 C CA . ARG B 2 64 ? -6.788 2.127 -2.082 0.89 29.98 61 ARG L CA 1
ATOM 2122 C C . ARG B 2 64 ? -6.035 1.304 -1.032 0.89 25.41 61 ARG L C 1
ATOM 2123 O O . ARG B 2 64 ? -5.698 1.792 0.031 0.89 25.49 61 ARG L O 1
ATOM 2131 N N . PHE B 2 65 ? -5.697 0.067 -1.378 1.00 23.80 62 PHE L N 1
ATOM 2132 C CA . PHE B 2 65 ? -4.856 -0.752 -0.525 1.00 23.33 62 PHE L CA 1
ATOM 2133 C C . PHE B 2 65 ? -3.441 -0.718 -1.068 1.00 20.56 62 PHE L C 1
ATOM 2134 O O . PHE B 2 65 ? -3.240 -0.955 -2.256 1.00 28.89 62 PHE L O 1
ATOM 2142 N N . SER B 2 66 ? -2.473 -0.423 -0.212 1.00 22.67 63 SER L N 1
ATOM 2143 C CA . SER B 2 66 ? -1.074 -0.479 -0.641 1.00 20.07 63 SER L CA 1
ATOM 2144 C C . SER B 2 66 ? -0.218 -1.097 0.444 1.00 23.06 63 SER L C 1
ATOM 2145 O O . SER B 2 66 ? -0.617 -1.140 1.595 1.00 26.29 63 SER L O 1
ATOM 2148 N N . GLY B 2 67 ? 0.972 -1.580 0.086 1.00 20.24 64 GLY L N 1
ATOM 2149 C CA . GLY B 2 67 ? 1.851 -2.173 1.080 1.00 20.52 64 GLY L CA 1
ATOM 2150 C C . GLY B 2 67 ? 3.253 -1.662 0.884 1.00 19.80 64 GLY L C 1
ATOM 2151 O O . GLY B 2 67 ? 3.643 -1.294 -0.238 1.00 21.83 64 GLY L O 1
ATOM 2152 N N . SER B 2 68 ? 4.013 -1.632 1.975 1.00 22.73 65 SER L N 1
ATOM 2153 C CA . SER B 2 68 ? 5.436 -1.277 1.907 1.00 28.12 65 SER L CA 1
ATOM 2154 C C . SER B 2 68 ? 6.246 -2.126 2.872 1.00 22.58 65 SER L C 1
ATOM 2155 O O . SER B 2 68 ? 5.723 -2.680 3.833 1.00 21.75 65 SER L O 1
ATOM 2158 N N . LYS B 2 69 ? 7.552 -2.229 2.636 1.00 21.10 66 LYS L N 1
ATOM 2159 C CA . 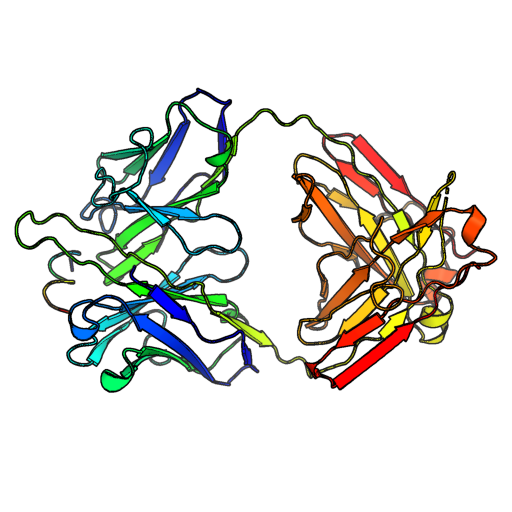LYS B 2 69 ? 8.390 -2.955 3.562 1.00 18.26 66 LYS L CA 1
ATOM 2160 C C . LYS B 2 69 ? 9.704 -2.187 3.660 1.00 28.83 66 LYS L C 1
ATOM 2161 O O . LYS B 2 69 ? 10.178 -1.615 2.671 1.00 28.92 66 LYS L O 1
ATOM 2167 N N . SER B 2 70 ? 10.252 -2.152 4.864 1.00 24.75 67 SER L N 1
ATOM 2168 C CA . SER B 2 70 ? 11.536 -1.507 5.116 1.00 31.86 67 SER L CA 1
ATOM 2169 C C . SER B 2 70 ? 12.246 -2.196 6.277 1.00 21.69 67 SER L C 1
ATOM 2170 O O . SER B 2 70 ? 11.743 -2.235 7.418 1.00 26.91 67 SER L O 1
ATOM 2173 N N . GLY B 2 71 ? 13.422 -2.752 5.983 1.00 25.47 68 GLY L N 1
ATOM 2174 C CA . GLY B 2 71 ? 14.159 -3.497 6.979 1.00 26.84 68 GLY L CA 1
ATOM 2175 C C . GLY B 2 71 ? 13.367 -4.682 7.513 1.00 29.01 68 GLY L C 1
ATOM 2176 O O . GLY B 2 71 ? 13.000 -5.576 6.759 1.00 25.15 68 GLY L O 1
ATOM 2177 N N . THR B 2 72 ? 13.099 -4.689 8.813 1.00 23.86 69 THR L N 1
ATOM 2178 C CA . THR B 2 72 ? 12.397 -5.814 9.415 1.00 23.17 69 THR L CA 1
ATOM 2179 C C . THR B 2 72 ? 10.949 -5.427 9.729 1.00 23.25 69 THR L C 1
ATOM 2180 O O . THR B 2 72 ? 10.276 -6.114 10.506 1.00 24.18 69 THR L O 1
ATOM 2184 N N . SER B 2 73 ? 10.481 -4.344 9.127 1.00 21.71 70 SER L N 1
ATOM 2185 C CA . SER B 2 73 ? 9.076 -3.967 9.323 1.00 26.00 70 SER L CA 1
ATOM 2186 C C . SER B 2 73 ? 8.333 -3.762 8.027 1.00 23.55 70 SER L C 1
ATOM 2187 O O . SER B 2 73 ? 8.926 -3.540 6.982 1.00 26.38 70 SER L O 1
ATOM 2190 N N . ALA B 2 74 ? 7.007 -3.819 8.096 1.00 19.35 71 ALA L N 1
ATOM 2191 C CA . ALA B 2 74 ? 6.204 -3.626 6.911 1.00 15.61 71 ALA L CA 1
ATOM 2192 C C . ALA B 2 74 ? 4.885 -2.962 7.294 1.00 20.19 71 ALA L C 1
ATOM 2193 O O . ALA B 2 74 ? 4.507 -2.967 8.471 1.00 25.38 71 ALA L O 1
ATOM 2195 N N . SER B 2 75 ? 4.203 -2.397 6.305 1.00 19.15 72 SER L N 1
ATOM 2196 C CA . SER B 2 75 ? 2.959 -1.657 6.559 1.00 24.51 72 SER L CA 1
ATOM 2197 C C . SER B 2 75 ? 1.929 -1.853 5.467 1.00 21.26 72 SER L C 1
ATOM 2198 O O . SER B 2 75 ? 2.245 -1.860 4.288 1.00 23.94 72 SER L O 1
ATOM 2201 N N . LEU B 2 76 ? 0.679 -2.002 5.887 1.00 20.91 73 LEU L N 1
ATOM 2202 C CA . LEU B 2 76 ? -0.449 -2.013 4.982 1.00 20.76 73 LEU L CA 1
ATOM 2203 C C . LEU B 2 76 ? -1.138 -0.661 5.152 1.00 19.30 73 LEU L C 1
ATOM 2204 O O . LEU B 2 76 ? -1.403 -0.253 6.264 1.00 23.52 73 LEU L O 1
ATOM 2209 N N . ALA B 2 77 ? -1.402 0.038 4.061 1.00 20.79 74 ALA L N 1
ATOM 2210 C CA . ALA B 2 77 ? -2.140 1.293 4.136 1.00 27.15 74 ALA L CA 1
ATOM 2211 C C . ALA B 2 77 ? -3.468 1.190 3.401 1.00 24.58 74 ALA L C 1
ATOM 2212 O O . ALA B 2 77 ? -3.546 0.656 2.289 1.00 22.79 74 ALA L O 1
ATOM 2214 N N . VAL B 2 78 ? -4.527 1.703 4.021 1.00 23.48 75 VAL L N 1
ATOM 2215 C CA . VAL B 2 78 ? -5.818 1.780 3.363 1.00 24.78 75 VAL L CA 1
ATOM 2216 C C . VAL B 2 78 ? -6.244 3.233 3.300 1.00 28.41 75 VAL L C 1
ATOM 2217 O O . VAL B 2 78 ? -6.415 3.864 4.331 1.00 28.15 75 VAL L O 1
ATOM 2221 N N . SER B 2 79 ? -6.366 3.771 2.094 1.00 29.44 76 SER L N 1
ATOM 2222 C CA . SER B 2 79 ? -6.780 5.166 1.933 1.00 36.05 76 SER L CA 1
ATOM 2223 C C . SER B 2 79 ? -8.240 5.238 1.499 1.00 37.56 76 SER L C 1
ATOM 2224 O O . SER B 2 79 ? -8.795 4.245 1.040 1.00 34.90 76 SER L O 1
ATOM 2227 N N . GLY B 2 80 ? -8.870 6.403 1.650 1.00 34.45 77 GLY L N 1
ATOM 2228 C CA . GLY B 2 80 ? -10.275 6.543 1.305 1.00 32.67 77 GLY L CA 1
ATOM 2229 C C . GLY B 2 80 ? -11.089 5.450 1.973 1.00 29.89 77 GLY L C 1
ATOM 2230 O O . GLY B 2 80 ? -11.920 4.805 1.330 1.00 36.15 77 GLY L O 1
ATOM 2231 N N . LEU B 2 81 ? -10.809 5.245 3.255 1.00 28.73 78 LEU L N 1
ATOM 2232 C CA . LEU B 2 81 ? -11.443 4.211 4.072 1.00 28.78 78 LEU L CA 1
ATOM 2233 C C . LEU B 2 81 ? -12.954 4.183 3.889 1.00 37.50 78 LEU L C 1
ATOM 2234 O O . LEU B 2 81 ? -13.609 5.227 3.925 1.00 30.70 78 LEU L O 1
ATOM 2239 N N . GLN B 2 82 ? -13.490 2.981 3.668 1.00 28.30 79 GLN L N 1
ATOM 2240 C CA . GLN B 2 82 ? -14.927 2.758 3.528 1.00 33.10 79 GLN L CA 1
ATOM 2241 C C . GLN B 2 82 ? -15.400 1.835 4.642 1.00 30.23 79 GLN L C 1
ATOM 2242 O O . GLN B 2 82 ? -14.613 1.076 5.191 1.00 29.81 79 GLN L O 1
ATOM 2248 N N . SER B 2 83 ? -16.696 1.862 4.948 1.00 26.80 80 SER L N 1
ATOM 2249 C CA . SER B 2 83 ? -17.231 1.025 6.015 1.00 25.07 80 SER L CA 1
ATOM 2250 C C . SER B 2 83 ? -16.999 -0.472 5.766 1.00 25.69 80 SER L C 1
ATOM 2251 O O . SER B 2 83 ? -16.809 -1.229 6.715 1.00 29.50 80 SER L O 1
ATOM 2254 N N . GLU B 2 84 ? -17.021 -0.885 4.503 0.80 19.49 81 GLU L N 1
ATOM 2255 C CA . GLU B 2 84 ? -16.852 -2.307 4.158 0.80 19.98 81 GLU L CA 1
ATOM 2256 C C . GLU B 2 84 ? -15.429 -2.786 4.465 0.80 24.27 81 GLU L C 1
ATOM 2257 O O . GLU B 2 84 ? -15.127 -3.984 4.350 0.80 19.92 81 GLU L O 1
ATOM 2263 N N . ASP B 2 85 ? -14.527 -1.842 4.714 1.00 26.35 82 ASP L N 1
ATOM 2264 C CA . ASP B 2 85 ? -13.126 -2.186 5.024 1.00 24.22 82 ASP L CA 1
ATOM 2265 C C . ASP B 2 85 ? -12.947 -2.637 6.477 1.00 27.03 82 ASP L C 1
ATOM 2266 O O . ASP B 2 85 ? -11.862 -3.062 6.868 1.00 23.80 82 ASP L O 1
ATOM 2271 N N . GLU B 2 86 ? -14.000 -2.527 7.293 1.00 21.18 83 GLU L N 1
ATOM 2272 C CA . GLU B 2 86 ? -13.955 -3.029 8.657 1.00 18.19 83 GLU L CA 1
ATOM 2273 C C . GLU B 2 86 ? -13.730 -4.545 8.669 1.00 25.10 83 GLU L C 1
ATOM 2274 O O . GLU B 2 86 ? -14.566 -5.295 8.199 1.00 27.02 83 GLU L O 1
ATOM 2280 N N . ALA B 2 87 ? -12.592 -4.992 9.191 1.00 21.30 84 ALA L N 1
ATOM 2281 C CA . ALA B 2 87 ? -12.203 -6.396 9.068 1.00 20.54 84 ALA L CA 1
ATOM 2282 C C . ALA B 2 87 ? -10.960 -6.649 9.901 1.00 22.96 84 ALA L C 1
ATOM 2283 O O . ALA B 2 87 ? -10.368 -5.709 10.437 1.00 20.08 84 ALA L O 1
ATOM 2285 N N . ASP B 2 88 ? -10.535 -7.906 9.975 1.00 18.66 85 ASP L N 1
ATOM 2286 C CA . ASP B 2 88 ? -9.251 -8.204 10.612 1.00 18.18 85 ASP L CA 1
ATOM 2287 C C . ASP B 2 88 ? -8.190 -8.292 9.507 1.00 22.74 85 ASP L C 1
ATOM 2288 O O . ASP B 2 88 ? -8.455 -8.843 8.450 1.00 20.95 85 ASP L O 1
ATOM 2293 N N . TYR B 2 89 ? -7.001 -7.724 9.710 1.00 19.44 86 TYR L N 1
ATOM 2294 C CA . TYR B 2 89 ? -5.970 -7.785 8.665 1.00 16.83 86 TYR L CA 1
ATOM 2295 C C . TYR B 2 89 ? -4.739 -8.442 9.259 1.00 21.45 86 TYR L C 1
ATOM 2296 O O . TYR B 2 89 ? -4.377 -8.142 10.393 1.00 19.98 86 TYR L O 1
ATOM 2305 N N . PHE B 2 90 ? -4.117 -9.386 8.550 1.00 15.74 87 PHE L N 1
ATOM 2306 C CA . PHE B 2 90 ? -2.931 -10.009 9.137 1.00 14.86 87 PHE L CA 1
ATOM 2307 C C . PHE B 2 90 ? -1.836 -10.155 8.105 1.00 16.46 87 PHE L C 1
ATOM 2308 O O . PHE B 2 90 ? -2.120 -10.219 6.913 1.00 14.75 87 PHE L O 1
ATOM 2316 N N . CYS B 2 91 ? -0.591 -10.144 8.584 1.00 17.15 88 CYS L N 1
ATOM 2317 C CA . CYS B 2 91 ? 0.575 -10.246 7.715 1.00 15.44 88 CYS L CA 1
ATOM 2318 C C . CYS B 2 91 ? 1.167 -11.645 7.807 1.00 14.78 88 CYS L C 1
ATOM 2319 O O . CYS B 2 91 ? 0.896 -12.405 8.735 1.00 16.72 88 CYS L O 1
ATOM 2322 N N . ALA B 2 92 ? 1.962 -12.008 6.806 1.00 15.40 89 ALA L N 1
ATOM 2323 C CA . ALA B 2 92 ? 2.486 -13.353 6.704 1.00 14.78 89 ALA L CA 1
ATOM 2324 C C . ALA B 2 92 ? 3.826 -13.271 6.002 1.00 14.11 89 ALA L C 1
ATOM 2325 O O . ALA B 2 92 ? 3.945 -12.543 5.011 1.00 14.46 89 ALA L O 1
ATOM 2327 N N . ALA B 2 93 ? 4.793 -14.029 6.497 1.00 15.72 90 ALA L N 1
ATOM 2328 C CA . ALA B 2 93 ? 6.110 -14.076 5.828 1.00 14.55 90 ALA L CA 1
ATOM 2329 C C . ALA B 2 93 ? 6.776 -15.401 6.078 1.00 15.44 90 ALA L C 1
ATOM 2330 O O . ALA B 2 93 ? 6.554 -16.029 7.112 1.00 16.47 90 ALA L O 1
ATOM 2332 N N . TRP B 2 94 ? 7.639 -15.814 5.141 1.00 14.89 91 TRP L N 1
ATOM 2333 C CA . TRP B 2 94 ? 8.394 -17.035 5.316 1.00 12.88 91 TRP L CA 1
ATOM 2334 C C . TRP B 2 94 ? 9.456 -16.767 6.390 1.00 13.74 91 TRP L C 1
ATOM 2335 O O . TRP B 2 94 ? 10.028 -15.679 6.422 1.00 18.25 91 TRP L O 1
ATOM 2346 N N . ASP B 2 95 ? 9.666 -17.740 7.268 1.00 14.38 92 ASP L N 1
ATOM 2347 C CA . ASP B 2 95 ? 10.745 -17.631 8.272 1.00 17.49 92 ASP L CA 1
ATOM 2348 C C . ASP B 2 95 ? 11.855 -18.645 8.010 1.00 16.70 92 ASP L C 1
ATOM 2349 O O . ASP B 2 95 ? 11.618 -19.853 7.945 1.00 18.02 92 ASP L O 1
ATOM 2354 N N . ASP B 2 96 ? 13.087 -18.147 7.885 1.00 20.22 93 ASP L N 1
ATOM 2355 C CA . ASP B 2 96 ? 14.219 -18.996 7.504 1.00 19.55 93 ASP L CA 1
ATOM 2356 C C . ASP B 2 96 ? 14.612 -20.016 8.572 1.00 22.65 93 ASP L C 1
ATOM 2357 O O . ASP B 2 96 ? 15.273 -21.011 8.263 1.00 22.54 93 ASP L O 1
ATOM 2362 N N . GLY B 2 97 ? 14.247 -19.760 9.824 1.00 21.93 94 GLY L N 1
ATOM 2363 C CA . GLY B 2 97 ? 14.583 -20.671 10.900 1.00 24.01 94 GLY L CA 1
ATOM 2364 C C . GLY B 2 97 ? 13.561 -21.777 11.030 1.00 23.85 94 GLY L C 1
ATOM 2365 O O . GLY B 2 97 ? 13.904 -22.945 11.231 1.00 27.95 94 GLY L O 1
ATOM 2366 N N . LEU B 2 98 ? 12.293 -21.405 10.869 1.00 21.45 95 LEU L N 1
ATOM 2367 C CA . LEU B 2 98 ? 11.190 -22.345 10.886 1.00 22.29 95 LEU L CA 1
ATOM 2368 C C . LEU B 2 98 ? 11.159 -23.196 9.617 1.00 19.70 95 LEU L C 1
ATOM 2369 O O . LEU B 2 98 ? 10.695 -24.335 9.637 1.00 20.31 95 LEU L O 1
ATOM 2374 N N . ASN B 2 99 A 11.634 -22.621 8.517 1.00 17.71 95 ASN L N 1
ATOM 2375 C CA . ASN B 2 99 A 11.475 -23.203 7.196 1.00 19.82 95 ASN L CA 1
ATOM 2376 C C . ASN B 2 99 A 9.987 -23.383 6.923 1.00 18.31 95 ASN L C 1
ATOM 2377 O O . ASN B 2 99 A 9.527 -24.438 6.487 1.00 18.31 95 ASN L O 1
ATOM 2382 N N . GLY B 2 100 B 9.234 -22.355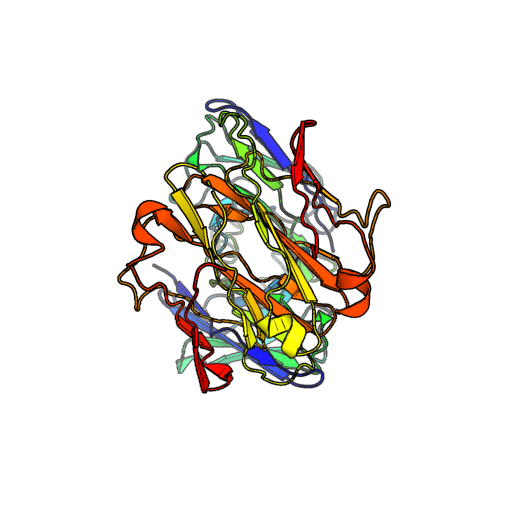 7.266 1.00 18.85 95 GLY L N 1
ATOM 2383 C CA . GLY B 2 100 B 7.783 -22.388 7.101 1.00 18.37 95 GLY L CA 1
ATOM 2384 C C . GLY B 2 100 B 7.268 -20.982 7.287 1.00 17.51 95 GLY L C 1
ATOM 2385 O O . GLY B 2 100 B 8.047 -20.049 7.448 1.00 17.28 95 GLY L O 1
ATOM 2386 N N . TRP B 2 101 ? 5.948 -20.819 7.250 1.00 13.66 96 TRP L N 1
ATOM 2387 C CA . TRP B 2 101 ? 5.333 -19.509 7.360 1.00 13.47 96 TRP L CA 1
ATOM 2388 C C . TRP B 2 101 ? 5.113 -19.070 8.813 1.00 15.34 96 TRP L C 1
ATOM 2389 O O . TRP B 2 101 ? 4.836 -19.901 9.674 1.00 16.75 96 TRP L O 1
ATOM 2400 N N . VAL B 2 102 ? 5.251 -17.775 9.056 1.00 13.20 97 VAL L N 1
ATOM 2401 C CA . VAL B 2 102 ? 4.832 -17.146 10.303 1.00 13.96 97 VAL L CA 1
ATOM 2402 C C . VAL B 2 102 ? 3.825 -16.034 9.998 1.00 15.82 97 VAL L C 1
ATOM 2403 O O . VAL B 2 102 ? 3.834 -15.432 8.922 1.00 16.51 97 VAL L O 1
ATOM 2407 N N . PHE B 2 103 ? 2.939 -15.797 10.965 1.00 17.11 98 PHE L N 1
ATOM 2408 C CA . PHE B 2 103 ? 1.791 -14.920 10.779 1.00 16.75 98 PHE L CA 1
ATOM 2409 C C . PHE B 2 103 ? 1.688 -13.910 11.909 1.00 18.72 98 PHE L C 1
ATOM 2410 O O . PHE B 2 103 ? 2.054 -14.211 13.052 1.00 19.44 98 PHE L O 1
ATOM 2418 N N . GLY B 2 104 ? 1.238 -12.701 11.593 1.00 15.91 99 GLY L N 1
ATOM 2419 C CA . GLY B 2 104 ? 0.998 -11.735 12.658 1.00 16.51 99 GLY L CA 1
ATOM 2420 C C . GLY B 2 104 ? -0.281 -12.134 13.377 1.00 24.12 99 GLY L C 1
ATOM 2421 O O . GLY B 2 104 ? -1.041 -12.951 12.855 1.00 19.58 99 GLY L O 1
ATOM 2422 N N . GLY B 2 105 ? -0.528 -11.554 14.553 1.00 21.92 100 GLY L N 1
ATOM 2423 C CA . GLY B 2 105 ? -1.722 -11.872 15.335 1.00 25.32 100 GLY L CA 1
ATOM 2424 C C . GLY B 2 105 ? -2.984 -11.213 14.817 1.00 23.11 100 GLY L C 1
ATOM 2425 O O . GLY B 2 105 ? -4.098 -11.491 15.279 1.00 29.23 100 GLY L O 1
ATOM 2426 N N . GLY B 2 106 ? -2.827 -10.329 13.847 1.00 19.61 101 GLY L N 1
ATOM 2427 C CA . GLY B 2 106 ? -3.953 -9.641 13.250 1.00 19.61 101 GLY L CA 1
ATOM 2428 C C . GLY B 2 106 ? -4.262 -8.305 13.914 1.00 21.20 101 GLY L C 1
ATOM 2429 O O . GLY B 2 106 ? -3.969 -8.091 15.086 1.00 24.57 101 GLY L O 1
ATOM 2430 N N . THR B 2 107 ? -4.838 -7.408 13.134 1.00 20.89 102 THR L N 1
ATOM 2431 C CA . THR B 2 107 ? -5.261 -6.090 13.595 1.00 21.34 102 THR L CA 1
ATOM 2432 C C . THR B 2 107 ? -6.708 -5.903 13.175 1.00 21.60 102 THR L C 1
ATOM 2433 O O . THR B 2 107 ? -7.041 -5.971 11.984 1.00 22.83 102 THR L O 1
ATOM 2437 N N . LYS B 2 108 ? -7.573 -5.666 14.154 0.88 17.44 103 LYS L N 1
ATOM 2438 C CA . LYS B 2 108 ? -8.959 -5.359 13.865 0.88 14.85 103 LYS L CA 1
ATOM 2439 C C . LYS B 2 108 ? -9.129 -3.865 13.533 0.88 16.76 103 LYS L C 1
ATOM 2440 O O . LYS B 2 108 ? -8.895 -2.972 14.371 0.88 19.04 103 LYS L O 1
ATOM 2446 N N . LEU B 2 109 ? -9.473 -3.603 12.285 1.00 19.59 104 LEU L N 1
ATOM 2447 C CA . LEU B 2 109 ? -9.669 -2.254 11.790 1.00 20.07 104 LEU L CA 1
ATOM 2448 C C . LEU B 2 109 ? -11.113 -1.842 11.990 1.00 30.88 104 LEU L C 1
ATOM 2449 O O . LEU B 2 109 ? -12.013 -2.433 11.406 1.00 26.42 104 LEU L O 1
ATOM 2454 N N . THR B 2 110 ? -11.333 -0.831 12.828 1.00 20.89 105 THR L N 1
ATOM 2455 C CA . THR B 2 110 ? -12.667 -0.251 13.002 1.00 25.73 105 THR L CA 1
ATOM 2456 C C . THR B 2 110 ? -12.834 1.039 12.180 1.00 29.16 105 THR L C 1
ATOM 2457 O O . THR B 2 110 ? -11.965 1.943 12.189 1.00 27.54 105 THR L O 1
ATOM 2461 N N . VAL B 2 111 ? -13.940 1.093 11.436 1.00 23.84 106 VAL L N 1
ATOM 2462 C CA . VAL B 2 111 ? -14.291 2.289 10.697 1.00 21.88 106 VAL L CA 1
ATOM 2463 C C . VAL B 2 111 ? -15.225 3.077 11.600 1.00 31.13 106 VAL L C 1
ATOM 2464 O O . VAL B 2 111 ? -16.365 2.674 11.831 1.00 34.95 106 VAL L O 1
ATOM 2468 N N . LEU B 2 112 A -14.701 4.170 12.143 1.00 26.41 106 LEU L N 1
ATOM 2469 C CA . LEU B 2 112 A -15.397 4.959 13.152 1.00 31.02 106 LEU L CA 1
ATOM 2470 C C . LEU B 2 112 A -16.640 5.622 12.605 1.00 29.75 106 LEU L C 1
ATOM 2471 O O . LEU B 2 112 A -16.712 5.968 11.435 1.00 29.71 106 LEU L O 1
ATOM 2476 N N . GLY B 2 113 ? -17.638 5.804 13.461 1.00 32.85 107 GLY L N 1
ATOM 2477 C CA . GLY B 2 113 ? -18.835 6.481 13.017 1.00 31.50 107 GLY L CA 1
ATOM 2478 C C . GLY B 2 113 ? -20.103 5.997 13.687 1.00 45.83 107 GLY L C 1
ATOM 2479 O O . GLY B 2 113 ? -21.025 6.781 13.904 1.00 35.80 107 GLY L O 1
ATOM 2480 N N . GLN B 2 114 ? -20.167 4.708 14.004 1.00 25.95 108 GLN L N 1
ATOM 2481 C CA . GLN B 2 114 ? -21.352 4.180 14.668 1.00 24.69 108 GLN L CA 1
ATOM 2482 C C . GLN B 2 114 ? -21.452 4.733 16.098 1.00 20.29 108 GLN L C 1
ATOM 2483 O O . GLN B 2 114 ? -20.503 4.656 16.873 1.00 22.91 108 GLN L O 1
ATOM 2489 N N . PRO B 2 115 ? -22.605 5.311 16.454 1.00 28.92 109 PRO L N 1
ATOM 2490 C CA . PRO B 2 115 ? -22.712 5.912 17.792 1.00 27.94 109 PRO L CA 1
ATOM 2491 C C . PRO B 2 115 ? -22.846 4.871 18.906 1.00 29.39 109 PRO L C 1
ATOM 2492 O O . PRO B 2 115 ? -23.230 3.734 18.652 1.00 24.16 109 PRO L O 1
ATOM 2496 N N . LYS B 2 116 ? -22.512 5.262 20.131 1.00 29.41 110 LYS L N 1
ATOM 2497 C CA . LYS B 2 116 ? -22.631 4.366 21.275 1.00 26.42 110 LYS L CA 1
ATOM 2498 C C . LYS B 2 116 ? -24.081 3.957 21.461 1.00 19.82 110 LYS L C 1
ATOM 2499 O O . LYS B 2 116 ? -25.010 4.731 21.195 1.00 25.17 110 LYS L O 1
ATOM 2505 N N . ALA B 2 117 ? -24.275 2.726 21.918 1.00 19.11 111 ALA L N 1
ATOM 2506 C CA . ALA B 2 117 ? -25.603 2.258 22.220 1.00 21.82 111 ALA L CA 1
ATOM 2507 C C . ALA B 2 117 ? -25.569 1.556 23.564 1.00 19.53 111 ALA L C 1
ATOM 2508 O O . ALA B 2 117 ? -24.657 0.797 23.856 1.00 18.27 111 ALA L O 1
ATOM 2510 N N . ALA B 2 118 ? -26.588 1.805 24.381 1.00 22.10 112 ALA L N 1
ATOM 2511 C CA . ALA B 2 118 ? -26.606 1.284 25.745 1.00 23.11 112 ALA L CA 1
ATOM 2512 C C . ALA B 2 118 ? -27.234 -0.120 25.802 1.00 14.31 112 ALA L C 1
ATOM 2513 O O . ALA B 2 118 ? -28.117 -0.435 25.023 1.00 21.25 112 ALA L O 1
ATOM 2515 N N . PRO B 2 119 ? -26.759 -0.961 26.733 1.00 15.22 113 PRO L N 1
ATOM 2516 C CA . PRO B 2 119 ? -27.270 -2.334 26.782 1.00 16.83 113 PRO L CA 1
ATOM 2517 C C . PRO B 2 119 ? -28.643 -2.417 27.417 1.00 22.39 113 PRO L C 1
ATOM 2518 O O . PRO B 2 119 ? -28.959 -1.653 28.334 1.00 22.57 113 PRO L O 1
ATOM 2522 N N . SER B 2 120 ? -29.434 -3.350 26.915 1.00 16.22 114 SER L N 1
ATOM 2523 C CA . SER B 2 120 ? -30.645 -3.823 27.558 1.00 18.93 114 SER L CA 1
ATOM 2524 C C . SER B 2 120 ? -30.261 -5.071 28.358 1.00 23.51 114 SER L C 1
ATOM 2525 O O . SER B 2 120 ? -29.578 -5.958 27.832 1.00 23.45 114 SER L O 1
ATOM 2528 N N . VAL B 2 121 ? -30.697 -5.139 29.614 1.00 16.72 115 VAL L N 1
ATOM 2529 C CA . VAL B 2 121 ? -30.351 -6.258 30.495 1.00 15.02 115 VAL L CA 1
ATOM 2530 C C . VAL B 2 121 ? -31.601 -6.945 31.037 1.00 20.50 115 VAL L C 1
ATOM 2531 O O . VAL B 2 121 ? -32.513 -6.276 31.536 1.00 20.30 115 VAL L O 1
ATOM 2535 N N . THR B 2 122 ? -31.664 -8.267 30.897 1.00 15.94 116 THR L N 1
ATOM 2536 C CA . THR B 2 122 ? -32.769 -9.077 31.434 1.00 18.40 116 THR L CA 1
ATOM 2537 C C . THR B 2 122 ? -32.160 -10.150 32.321 1.00 18.90 116 THR L C 1
ATOM 2538 O O . THR B 2 122 ? -31.251 -10.830 31.886 1.00 18.99 116 THR L O 1
ATOM 2542 N N . LEU B 2 123 ? -32.662 -10.290 33.544 1.00 17.34 117 LEU L N 1
ATOM 2543 C CA . LEU B 2 123 ? -32.108 -11.251 34.501 1.00 14.56 117 LEU L CA 1
ATOM 2544 C C . LEU B 2 123 ? -33.223 -12.182 34.903 1.00 18.34 117 LEU L C 1
ATOM 2545 O O . LEU B 2 123 ? -34.267 -11.724 35.381 1.00 21.24 117 LEU L O 1
ATOM 2550 N N . PHE B 2 124 ? -33.009 -13.482 34.704 1.00 17.14 118 PHE L N 1
ATOM 2551 C CA . PHE B 2 124 ? -33.979 -14.500 35.104 1.00 15.63 118 PHE L CA 1
ATOM 2552 C C . PHE B 2 124 ? -33.450 -15.244 36.323 1.00 18.01 118 PHE L C 1
ATOM 2553 O O . PHE B 2 124 ? -32.272 -15.605 36.365 1.00 19.36 118 PHE L O 1
ATOM 2561 N N . PRO B 2 125 ? -34.327 -15.482 37.314 1.00 18.25 119 PRO L N 1
ATOM 2562 C CA . PRO B 2 125 ? -33.979 -16.317 38.472 1.00 17.88 119 PRO L CA 1
ATOM 2563 C C . PRO B 2 125 ? -34.071 -17.792 38.104 1.00 23.00 119 PRO L C 1
ATOM 2564 O O . PRO B 2 125 ? -34.533 -18.114 37.005 1.00 18.38 119 PRO L O 1
ATOM 2568 N N . PRO B 2 126 ? -33.632 -18.690 39.007 1.00 20.57 120 PRO L N 1
ATOM 2569 C CA . PRO B 2 126 ? -33.790 -20.122 38.719 1.00 23.68 120 PRO L CA 1
ATOM 2570 C C . PRO B 2 126 ? -35.251 -20.505 38.569 1.00 24.44 120 PRO L C 1
ATOM 2571 O O . PRO B 2 126 ? -36.100 -20.002 39.310 1.00 24.66 120 PRO L O 1
ATOM 2575 N N . SER B 2 127 ? -35.541 -21.375 37.606 1.00 20.34 121 SER L N 1
ATOM 2576 C CA . SER B 2 127 ? -36.874 -21.923 37.439 1.00 21.21 121 SER L CA 1
ATOM 2577 C C . SER B 2 127 ? -37.201 -22.880 38.580 1.00 22.12 121 SER L C 1
ATOM 2578 O O . SER B 2 127 ? -36.317 -23.511 39.157 1.00 21.32 121 SER L O 1
ATOM 2581 N N . SER B 2 128 ? -38.484 -23.012 38.889 1.00 20.46 122 SER L N 1
ATOM 2582 C CA . SER B 2 128 ? -38.888 -23.992 39.873 1.00 21.96 122 SER L CA 1
ATOM 2583 C C . SER B 2 128 ? -38.493 -25.419 39.436 1.00 24.49 122 SER L C 1
ATOM 2584 O O . SER B 2 128 ? -38.053 -26.225 40.265 1.00 25.90 122 SER L O 1
ATOM 2587 N N . GLU B 2 129 ? -38.586 -25.726 38.142 1.00 20.52 123 GLU L N 1
ATOM 2588 C CA . GLU B 2 129 ? -38.182 -27.060 37.675 1.00 20.61 123 GLU L CA 1
ATOM 2589 C C . GLU B 2 129 ? -36.685 -27.338 37.867 1.00 20.52 123 GLU L C 1
ATOM 2590 O O . GLU B 2 129 ? -36.270 -28.468 38.236 1.00 21.64 123 GLU L O 1
ATOM 2596 N N . GLU B 2 130 ? -35.858 -26.313 37.639 1.00 20.61 124 GLU L N 1
ATOM 2597 C CA . GLU B 2 130 ? -34.431 -26.519 37.849 1.00 17.98 124 GLU L CA 1
ATOM 2598 C C . GLU B 2 130 ? -34.132 -26.770 39.317 1.00 22.99 124 GLU L C 1
ATOM 2599 O O . GLU B 2 130 ? -33.348 -27.663 39.661 1.00 19.47 124 GLU L O 1
ATOM 2605 N N . LEU B 2 131 ? -34.777 -25.993 40.187 1.00 19.80 125 LEU L N 1
ATOM 2606 C CA . LEU B 2 131 ? -34.622 -26.203 41.619 1.00 19.74 125 LEU L CA 1
ATOM 2607 C C . LEU B 2 131 ? -35.059 -27.604 42.022 1.00 23.57 125 LEU L C 1
ATOM 2608 O O . LEU B 2 131 ? -34.420 -28.225 42.882 1.00 26.27 125 LEU L O 1
ATOM 2613 N N . GLN B 2 132 ? -36.123 -28.104 41.386 1.00 23.54 126 GLN L N 1
ATOM 2614 C CA . GLN B 2 132 ? -36.563 -29.484 41.622 1.00 24.38 126 GLN L CA 1
ATOM 2615 C C . GLN B 2 132 ? -35.545 -30.502 41.146 1.00 31.04 126 GLN L C 1
ATOM 2616 O O . GLN B 2 132 ? -35.541 -31.639 41.621 1.00 31.52 126 GLN L O 1
ATOM 2622 N N . ALA B 2 133 ? -34.698 -30.102 40.198 1.00 24.29 127 ALA L N 1
ATOM 2623 C CA . ALA B 2 133 ? -33.588 -30.942 39.768 1.00 23.37 127 ALA L CA 1
ATOM 2624 C C . ALA B 2 133 ? -32.319 -30.735 40.604 1.00 27.65 127 ALA L C 1
ATOM 2625 O O . ALA B 2 133 ? -31.242 -31.193 40.224 1.00 30.61 127 ALA L O 1
ATOM 2627 N N . ASN B 2 134 ? -32.463 -30.042 41.731 1.00 25.79 128 ASN L N 1
ATOM 2628 C CA . ASN B 2 134 ? -31.365 -29.761 42.655 1.00 27.57 128 ASN L CA 1
ATOM 2629 C C . ASN B 2 134 ? -30.251 -28.898 42.078 1.00 27.58 128 ASN L C 1
ATOM 2630 O O . ASN B 2 134 ? -29.094 -29.019 42.471 1.00 28.36 128 ASN L O 1
ATOM 2635 N N . LYS B 2 135 ? -30.600 -27.999 41.165 1.00 25.21 129 LYS L N 1
ATOM 2636 C CA . LYS B 2 135 ? -29.623 -27.066 40.616 1.00 21.62 129 LYS L CA 1
ATOM 2637 C C . LYS B 2 135 ? -30.220 -25.657 40.611 1.00 21.39 129 LYS L C 1
ATOM 2638 O O . LYS B 2 135 ? -31.426 -25.503 40.782 1.00 21.34 129 LYS L O 1
ATOM 2644 N N . ALA B 2 136 ? -29.388 -24.633 40.453 1.00 23.88 130 ALA L N 1
ATOM 2645 C CA . ALA B 2 136 ? -29.927 -23.280 40.331 1.00 19.72 130 ALA L CA 1
ATOM 2646 C C . ALA B 2 136 ? -29.012 -22.473 39.417 1.00 22.36 130 ALA L C 1
ATOM 2647 O O . ALA B 2 136 ? -27.790 -22.469 39.597 1.00 27.67 130 ALA L O 1
ATOM 2649 N N . THR B 2 137 ? -29.598 -21.812 38.423 1.00 18.77 131 THR L N 1
ATOM 2650 C CA . THR B 2 137 ? -28.798 -20.986 37.525 1.00 15.56 131 THR L CA 1
ATOM 2651 C C . THR B 2 137 ? -29.485 -19.623 37.354 1.00 15.85 131 THR L C 1
ATOM 2652 O O . THR B 2 137 ? -30.675 -19.577 37.045 1.00 21.74 131 THR L O 1
ATOM 2656 N N . LEU B 2 138 ? -28.742 -18.538 37.579 1.00 18.69 132 LEU L N 1
ATOM 2657 C CA . LEU B 2 138 ? -29.237 -17.189 37.239 1.00 16.11 132 LEU L CA 1
ATOM 2658 C C . LEU B 2 138 ? -28.727 -16.826 35.861 1.00 16.19 132 LEU L C 1
ATOM 2659 O O . LEU B 2 138 ? -27.550 -17.064 35.561 1.00 19.31 132 LEU L O 1
ATOM 2664 N N . VAL B 2 139 ? -29.609 -16.246 35.030 1.00 17.41 133 VAL L N 1
ATOM 2665 C CA . VAL B 2 139 ? -29.247 -15.979 33.632 1.00 17.18 133 VAL L CA 1
ATOM 2666 C C . VAL B 2 139 ? -29.373 -14.498 33.357 1.00 19.55 133 VAL L C 1
ATOM 2667 O O . VAL B 2 139 ? -30.466 -13.972 33.458 1.00 18.03 133 VAL L O 1
ATOM 2671 N N . CYS B 2 140 ? -28.251 -13.855 33.032 1.00 15.55 134 CYS L N 1
ATOM 2672 C CA . CYS B 2 140 ? -28.184 -12.423 32.718 1.00 15.75 134 CYS L CA 1
ATOM 2673 C C . CYS B 2 140 ? -27.969 -12.254 31.213 1.00 17.79 134 CYS L C 1
ATOM 2674 O O . CYS B 2 140 ? -26.949 -12.643 30.683 1.00 18.24 134 CYS L O 1
ATOM 2677 N N . LEU B 2 141 ? -28.952 -11.703 30.511 1.00 18.04 135 LEU L N 1
ATOM 2678 C CA . LEU B 2 141 ? -28.855 -11.566 29.067 1.00 13.10 135 LEU L CA 1
ATOM 2679 C C . LEU B 2 141 ? -28.698 -10.095 28.718 1.00 18.78 135 LEU L C 1
ATOM 2680 O O . LEU B 2 141 ? -29.460 -9.256 29.198 1.00 18.16 135 LEU L O 1
ATOM 2685 N N . ILE B 2 142 ? -27.715 -9.792 27.880 1.00 15.79 136 ILE L N 1
ATOM 2686 C CA . ILE B 2 142 ? -27.326 -8.405 27.638 1.00 15.03 136 ILE L CA 1
ATOM 2687 C C . ILE B 2 142 ? -27.331 -8.167 26.127 1.00 19.09 136 ILE L C 1
ATOM 2688 O O . ILE B 2 142 ? -26.702 -8.904 25.377 1.00 19.55 136 ILE L O 1
ATOM 2693 N N A SER B 2 143 ? -28.043 -7.146 25.673 0.72 16.11 137 SER L N 1
ATOM 2694 N N B SER B 2 143 ? -28.055 -7.148 25.678 0.28 16.26 137 SER L N 1
ATOM 2695 C CA A SER B 2 143 ? -28.136 -6.970 24.234 0.72 18.40 137 SER L CA 1
ATOM 2696 C CA B SER B 2 143 ? -28.227 -6.957 24.243 0.28 18.48 137 SER L CA 1
ATOM 2697 C C A SER B 2 143 ? -28.154 -5.521 23.796 0.72 17.63 137 SER L C 1
ATOM 2698 C C B SER B 2 143 ? -28.144 -5.508 23.799 0.28 17.71 137 SER L C 1
ATOM 2699 O O A SER B 2 143 ? -28.292 -4.614 24.614 0.72 16.21 137 SER L O 1
ATOM 2700 O O B SER B 2 143 ? -28.206 -4.589 24.619 0.28 16.39 137 SER L O 1
ATOM 2705 N N . ASP B 2 144 ? -28.001 -5.324 22.488 1.00 16.73 138 ASP L N 1
ATOM 2706 C CA . ASP B 2 144 ? -28.120 -4.007 21.862 1.00 18.53 138 ASP L CA 1
ATOM 2707 C C . ASP B 2 144 ? -27.113 -2.953 22.315 1.00 20.19 138 ASP L C 1
ATOM 2708 O O . ASP B 2 144 ? -27.443 -1.776 22.366 1.00 21.56 138 ASP L O 1
ATOM 2713 N N . PHE B 2 145 ? -25.873 -3.342 22.587 1.00 16.29 139 PHE L N 1
ATOM 2714 C CA . PHE B 2 145 ? -24.912 -2.335 23.043 1.00 15.65 139 PHE L CA 1
ATOM 2715 C C . PHE B 2 145 ? -23.804 -2.137 21.998 1.00 20.48 139 PHE L C 1
ATOM 2716 O O . PHE B 2 145 ? -23.534 -3.033 21.205 1.00 20.22 139 PHE L O 1
ATOM 2724 N N . TYR B 2 146 ? -23.214 -0.953 21.992 1.00 16.25 140 TYR L N 1
ATOM 2725 C CA . TYR B 2 146 ? -22.100 -0.643 21.097 1.00 18.48 140 TYR L CA 1
ATOM 2726 C C . TYR B 2 146 ? -21.263 0.455 21.742 1.00 18.89 140 TYR L C 1
ATOM 2727 O O . TYR B 2 146 ? -21.829 1.415 22.260 1.00 22.34 140 TYR L O 1
ATOM 2736 N N . PRO B 2 147 ? -19.922 0.324 21.717 1.00 20.97 141 PRO L N 1
ATOM 2737 C CA . PRO B 2 147 ? -19.088 -0.767 21.176 1.00 20.74 141 PRO L CA 1
ATOM 2738 C C . PRO B 2 147 ? -19.209 -2.094 21.936 1.00 23.14 141 PRO L C 1
ATOM 2739 O O . PRO B 2 147 ? -19.914 -2.168 22.940 1.00 22.66 141 PRO L O 1
ATOM 2743 N N . GLY B 2 148 ? -18.511 -3.121 21.464 1.00 22.28 142 GLY L N 1
ATOM 2744 C CA . GLY B 2 148 ? -18.722 -4.477 21.951 1.00 25.88 142 GLY L CA 1
ATOM 2745 C C . GLY B 2 148 ? -17.814 -4.910 23.080 1.00 29.80 142 GLY L C 1
ATOM 2746 O O . GLY B 2 148 ? -17.106 -5.918 22.985 1.00 41.61 142 GLY L O 1
ATOM 2747 N N . ALA B 2 149 ? -17.835 -4.134 24.149 1.00 26.07 143 ALA L N 1
ATOM 2748 C CA . ALA B 2 149 ? -17.004 -4.350 25.327 1.00 28.86 143 ALA L CA 1
ATOM 2749 C C . ALA B 2 149 ? -17.875 -4.052 26.526 1.00 32.68 143 ALA L C 1
ATOM 2750 O O . ALA B 2 149 ? -18.437 -2.967 26.615 1.00 31.84 143 ALA L O 1
ATOM 2752 N N A VAL B 2 150 ? -17.998 -5.028 27.420 0.71 29.39 144 VAL L N 1
ATOM 2753 N N B VAL B 2 150 ? -17.985 -5.012 27.439 0.29 29.28 144 VAL L N 1
ATOM 2754 C CA A VAL B 2 150 ? -18.785 -4.891 28.642 0.71 22.46 144 VAL L CA 1
ATOM 2755 C CA B VAL B 2 150 ? -18.845 -4.885 28.615 0.29 22.67 144 VAL L CA 1
ATOM 2756 C C A VAL B 2 150 ? -18.043 -5.573 29.769 0.71 27.35 144 VAL L C 1
ATOM 2757 C C B VAL B 2 150 ? -18.276 -5.713 29.768 0.29 26.67 144 VAL L C 1
ATOM 2758 O O A VAL B 2 150 ? -17.172 -6.417 29.535 0.71 24.31 144 VAL L O 1
ATOM 2759 O O B VAL B 2 150 ? -17.738 -6.801 29.547 0.29 26.01 144 VAL L O 1
ATOM 2766 N N . THR B 2 151 ? -18.389 -5.203 30.994 1.00 21.75 145 THR L N 1
ATOM 2767 C CA . THR B 2 151 ? -17.967 -5.956 32.160 1.00 21.01 145 THR L CA 1
ATOM 2768 C C . THR B 2 151 ? -19.204 -6.398 32.924 1.00 26.90 145 THR L C 1
ATOM 2769 O O . THR B 2 151 ? -20.141 -5.632 33.079 1.00 24.76 145 THR L O 1
ATOM 2773 N N . VAL B 2 152 ? -19.215 -7.638 33.397 1.00 20.17 146 VAL L N 1
ATOM 2774 C CA . VAL B 2 152 ? -20.339 -8.142 34.155 1.00 21.86 146 VAL L CA 1
ATOM 2775 C C . VAL B 2 152 ? -19.861 -8.581 35.533 1.00 30.37 146 VAL L C 1
ATOM 2776 O O . VAL B 2 152 ? -18.863 -9.297 35.664 1.00 28.94 146 VAL L O 1
ATOM 2780 N N . ALA B 2 153 ? -20.557 -8.125 36.561 1.00 19.83 147 ALA L N 1
ATOM 2781 C CA . ALA B 2 153 ? -20.219 -8.465 37.934 1.00 24.36 147 ALA L CA 1
ATOM 2782 C C . ALA B 2 153 ? -21.472 -8.984 38.597 1.00 28.30 147 ALA L C 1
ATOM 2783 O O . ALA B 2 153 ? -22.561 -8.509 38.315 1.00 28.75 147 ALA L O 1
ATOM 2785 N N . TRP B 2 154 ? -21.329 -9.964 39.474 1.00 21.66 148 TRP L N 1
ATOM 2786 C CA . TRP B 2 154 ? -22.476 -10.501 40.190 1.00 19.51 148 TRP L CA 1
ATOM 2787 C C . TRP B 2 154 ? -22.339 -10.215 41.677 1.00 26.45 148 TRP L C 1
ATOM 2788 O O . TRP B 2 154 ? -21.221 -10.167 42.202 1.00 26.07 148 TRP L O 1
ATOM 2799 N N . LYS B 2 155 ? -23.475 -10.049 42.347 1.00 24.75 149 LYS L N 1
ATOM 2800 C CA . LYS B 2 155 ? -23.489 -9.820 43.790 1.00 28.51 149 LYS L CA 1
ATOM 2801 C C . LYS B 2 155 ? -24.447 -10.776 44.478 1.00 26.87 149 LYS L C 1
ATOM 2802 O O . LYS B 2 155 ? -25.514 -11.082 43.953 1.00 22.89 149 LYS L O 1
ATOM 2808 N N . ALA B 2 156 ? -24.053 -11.264 45.652 1.00 25.58 150 ALA L N 1
ATOM 2809 C CA . ALA B 2 156 ? -24.947 -11.966 46.549 1.00 29.34 150 ALA L CA 1
ATOM 2810 C C . ALA B 2 156 ? -25.246 -11.009 47.701 1.00 29.58 150 ALA L C 1
ATOM 2811 O O . ALA B 2 156 ? -24.321 -10.572 48.396 1.00 33.74 150 ALA L O 1
ATOM 2813 N N . ASP B 2 157 ? -26.523 -10.687 47.892 1.00 30.16 151 ASP L N 1
ATOM 2814 C CA . ASP B 2 157 ? -26.915 -9.524 48.681 1.00 33.16 151 ASP L CA 1
ATOM 2815 C C . ASP B 2 157 ? -26.158 -8.302 48.137 1.00 40.03 151 ASP L C 1
ATOM 2816 O O . ASP B 2 157 ? -26.478 -7.807 47.059 1.00 42.55 151 ASP L O 1
ATOM 2821 N N . SER B 2 158 ? -25.119 -7.858 48.836 1.00 36.73 152 SER L N 1
ATOM 2822 C CA . SER B 2 158 ? -24.346 -6.705 48.362 1.00 42.88 152 SER L CA 1
ATOM 2823 C C . SER B 2 158 ? -22.890 -7.042 48.128 1.00 44.02 152 SER L C 1
ATOM 2824 O O . SER B 2 158 ? -22.109 -6.186 47.707 1.00 47.01 152 SER L O 1
ATOM 2827 N N . SER B 2 159 ? -22.522 -8.290 48.389 1.00 38.62 153 SER L N 1
ATOM 2828 C CA . SER B 2 159 ? -21.122 -8.695 48.279 1.00 38.51 153 SER L CA 1
ATOM 2829 C C . SER B 2 159 ? -20.789 -9.261 46.901 1.00 33.23 153 SER L C 1
ATOM 2830 O O . SER B 2 159 ? -21.601 -9.958 46.307 1.00 33.80 153 SER L O 1
ATOM 2833 N N . PRO B 2 160 ? -19.579 -8.986 46.399 1.00 40.06 154 PRO L N 1
ATOM 2834 C CA . PRO B 2 160 ? -19.176 -9.543 45.104 1.00 33.03 154 PRO L CA 1
ATOM 2835 C C . PRO B 2 160 ? -19.106 -11.070 45.106 1.00 56.16 154 PRO L C 1
ATOM 2836 O O . PRO B 2 160 ? -18.641 -11.670 46.074 1.00 38.32 154 PRO L O 1
ATOM 2840 N N . VAL B 2 161 ? -19.600 -11.678 44.029 1.00 34.01 155 VAL L N 1
ATOM 2841 C CA . VAL B 2 161 ? -19.496 -13.113 43.803 1.00 34.01 155 VAL L CA 1
ATOM 2842 C C . VAL B 2 161 ? -18.560 -13.347 42.634 1.00 50.01 155 VAL L C 1
ATOM 2843 O O . VAL B 2 161 ? -18.732 -12.746 41.574 1.00 60.00 155 VAL L O 1
ATOM 2847 N N . LYS B 2 162 ? -17.578 -14.224 42.809 1.00 41.23 156 LYS L N 1
ATOM 2848 C CA . LYS B 2 162 ? -16.702 -14.606 41.698 1.00 53.17 156 LYS L CA 1
ATOM 2849 C C . LYS B 2 162 ? -16.888 -16.075 41.312 1.00 48.86 156 LYS L C 1
ATOM 2850 O O . LYS B 2 162 ? -16.803 -16.438 40.134 1.00 43.50 156 LYS L O 1
ATOM 2856 N N . ALA B 2 163 ? -17.157 -16.915 42.306 1.00 42.46 157 ALA L N 1
ATOM 2857 C CA . ALA B 2 163 ? -17.317 -18.345 42.065 1.00 36.63 157 ALA L CA 1
ATOM 2858 C C . ALA B 2 163 ? -18.608 -18.667 41.319 1.00 30.97 157 ALA L C 1
ATOM 2859 O O . ALA B 2 163 ? -19.682 -18.162 41.668 1.00 32.32 157 ALA L O 1
ATOM 2861 N N . GLY B 2 164 ? -18.489 -19.512 40.295 1.00 30.33 158 GLY L N 1
ATOM 2862 C CA . GLY B 2 164 ? -19.651 -20.044 39.602 1.00 26.69 158 GLY L CA 1
ATOM 2863 C C . GLY B 2 164 ? -20.185 -19.131 38.512 1.00 29.63 158 GLY L C 1
ATOM 2864 O O . GLY B 2 164 ? -21.334 -19.275 38.089 1.00 26.73 158 GLY L O 1
ATOM 2865 N N . VAL B 2 165 ? -19.353 -18.195 38.067 1.00 25.93 159 VAL L N 1
ATOM 2866 C CA . VAL B 2 165 ? -19.756 -17.240 37.026 1.00 25.34 159 VAL L CA 1
ATOM 2867 C C . VAL B 2 165 ? -19.140 -17.636 35.694 1.00 29.88 159 VAL L C 1
ATOM 2868 O O . VAL B 2 165 ? -17.947 -17.946 35.618 1.00 28.35 159 VAL L O 1
ATOM 2872 N N . GLU B 2 166 ? -19.949 -17.662 34.639 1.00 20.58 160 GLU L N 1
ATOM 2873 C CA . GLU B 2 166 ? -19.413 -17.860 33.290 1.00 19.10 160 GLU L CA 1
ATOM 2874 C C . GLU B 2 166 ? -20.029 -16.810 32.371 1.00 25.57 160 GLU L C 1
ATOM 2875 O O . GLU B 2 166 ? -21.243 -16.725 32.291 1.00 21.67 160 GLU L O 1
ATOM 2881 N N . THR B 2 167 ? -19.202 -16.066 31.651 1.00 23.80 161 THR L N 1
ATOM 2882 C CA . THR B 2 167 ? -19.682 -14.980 30.812 1.00 23.73 161 THR L CA 1
ATOM 2883 C C . THR B 2 167 ? -19.204 -15.148 29.382 1.00 24.05 161 THR L C 1
ATOM 2884 O O . THR B 2 167 ? -18.031 -15.455 29.174 1.00 26.98 161 THR L O 1
ATOM 2888 N N . THR B 2 168 ? -20.089 -14.980 28.395 1.00 19.21 162 THR L N 1
ATOM 2889 C CA . THR B 2 168 ? -19.650 -15.084 26.990 1.00 19.06 162 THR L CA 1
ATOM 2890 C C . THR B 2 168 ? -18.937 -13.818 26.519 1.00 23.98 162 THR L C 1
ATOM 2891 O O . THR B 2 168 ? -19.136 -12.742 27.073 1.00 23.46 162 THR L O 1
ATOM 2895 N N A THR B 2 169 ? -18.093 -13.946 25.503 0.35 24.88 163 THR L N 1
ATOM 2896 N N B THR B 2 169 ? -18.104 -13.966 25.490 0.65 24.90 163 THR L N 1
ATOM 2897 C CA A THR B 2 169 ? -17.521 -12.764 24.872 0.35 21.70 163 THR L CA 1
ATOM 2898 C CA B THR B 2 169 ? -17.521 -12.824 24.788 0.65 21.59 163 THR L CA 1
ATOM 2899 C C A THR B 2 169 ? -18.567 -12.156 23.945 0.35 23.29 163 THR L C 1
ATOM 2900 C C B THR B 2 169 ? -18.594 -12.164 23.920 0.65 23.27 163 THR L C 1
ATOM 2901 O O A THR B 2 169 ? -19.293 -12.888 23.273 0.35 26.23 163 THR L O 1
ATOM 2902 O O B THR B 2 169 ? -19.371 -12.866 23.274 0.65 26.26 163 THR L O 1
ATOM 2909 N N . PRO B 2 170 ? -18.669 -10.816 23.924 1.00 21.45 164 PRO L N 1
ATOM 2910 C CA . PRO B 2 170 ? -19.713 -10.154 23.129 1.00 19.32 164 PRO L CA 1
ATOM 2911 C C . PRO B 2 170 ? -19.652 -10.532 21.649 1.00 24.70 164 PRO L C 1
ATOM 2912 O O . PRO B 2 170 ? -18.555 -10.622 21.093 1.00 24.29 164 PRO L O 1
ATOM 2916 N N . SER B 2 171 ? -20.807 -10.806 21.058 1.00 22.72 165 SER L N 1
ATOM 2917 C CA . SER B 2 171 ? -20.907 -11.181 19.643 1.00 31.06 165 SER L CA 1
ATOM 2918 C C . SER B 2 171 ? -21.830 -10.230 18.910 1.00 33.51 165 SER L C 1
ATOM 2919 O O . SER B 2 171 ? -22.828 -9.779 19.460 1.00 22.35 165 SER L O 1
ATOM 2922 N N . LYS B 2 172 ? -21.507 -9.935 17.659 1.00 26.72 166 LYS L N 1
ATOM 2923 C CA . LYS B 2 172 ? -22.345 -9.087 16.814 1.00 31.74 166 LYS L CA 1
ATOM 2924 C C . LYS B 2 172 ? -23.737 -9.663 16.561 1.00 32.23 166 LYS L C 1
ATOM 2925 O O . LYS B 2 172 ? -23.896 -10.852 16.286 1.00 34.79 166 LYS L O 1
ATOM 2931 N N . GLN B 2 173 ? -24.748 -8.806 16.657 1.00 20.61 167 GLN L N 1
ATOM 2932 C CA . GLN B 2 173 ? -26.113 -9.156 16.275 1.00 18.78 167 GLN L CA 1
ATOM 2933 C C . GLN B 2 173 ? -26.376 -8.701 14.833 1.00 24.11 167 GLN L C 1
ATOM 2934 O O . GLN B 2 173 ? -25.576 -7.972 14.246 1.00 25.13 167 GLN L O 1
ATOM 2940 N N . SER B 2 174 ? -27.533 -9.074 14.283 1.00 26.62 168 SER L N 1
ATOM 2941 C CA . SER B 2 174 ? -27.849 -8.684 12.915 1.00 24.53 168 SER L CA 1
ATOM 2942 C C . SER B 2 174 ? -28.055 -7.180 12.778 1.00 27.66 168 SER L C 1
ATOM 2943 O O . SER B 2 174 ? -27.888 -6.636 11.693 1.00 32.93 168 SER L O 1
ATOM 2946 N N . ASN B 2 175 ? -28.406 -6.499 13.867 1.00 22.29 169 ASN L N 1
ATOM 2947 C CA . ASN B 2 175 ? -28.493 -5.038 13.812 1.00 25.36 169 ASN L CA 1
ATOM 2948 C C . ASN B 2 175 ? -27.163 -4.312 14.040 1.00 22.49 169 ASN L C 1
ATOM 2949 O O . ASN B 2 175 ? -27.156 -3.104 14.245 1.00 29.04 169 ASN L O 1
ATOM 2954 N N . ASN B 2 176 ? -26.062 -5.055 14.033 1.00 25.31 170 ASN L N 1
ATOM 2955 C CA . ASN B 2 176 ? -24.693 -4.527 14.218 1.00 25.50 170 ASN L CA 1
ATOM 2956 C C . ASN B 2 176 ? -24.378 -3.941 15.599 1.00 27.28 170 ASN L C 1
ATOM 2957 O O . ASN B 2 176 ? -23.347 -3.306 15.809 1.00 27.70 170 ASN L O 1
ATOM 2962 N N . LYS B 2 177 ? -25.269 -4.194 16.540 1.00 17.40 171 LYS L N 1
ATOM 2963 C CA . LYS B 2 177 ? -24.938 -4.004 17.942 1.00 16.47 171 LYS L CA 1
ATOM 2964 C C . LYS B 2 177 ? -24.526 -5.341 18.512 1.00 20.89 171 LYS L C 1
ATOM 2965 O O . LYS B 2 177 ? -24.607 -6.353 17.823 1.00 25.84 171 LYS L O 1
ATOM 2971 N N . TYR B 2 178 ? -24.076 -5.352 19.762 1.00 14.73 172 TYR L N 1
ATOM 2972 C CA . TYR B 2 178 ? -23.532 -6.555 20.358 1.00 14.75 172 TYR L CA 1
ATOM 2973 C C . TYR B 2 178 ? -24.409 -7.113 21.440 1.00 21.77 172 TYR L C 1
ATOM 2974 O O . TYR B 2 178 ? -25.227 -6.388 22.041 1.00 21.92 172 TYR L O 1
ATOM 2983 N N . ALA B 2 179 ? -24.217 -8.407 21.688 1.00 17.56 173 ALA L N 1
ATOM 2984 C CA . ALA B 2 179 ? -24.913 -9.120 22.772 1.00 16.80 173 ALA L CA 1
ATOM 2985 C C . ALA B 2 179 ? -23.935 -10.010 23.546 1.00 22.46 173 ALA L C 1
ATOM 2986 O O . ALA B 2 179 ? -22.886 -10.419 23.030 1.00 23.97 173 ALA L O 1
ATOM 2988 N N . ALA B 2 180 ? -24.266 -10.282 24.801 1.00 15.87 174 ALA L N 1
ATOM 2989 C CA . ALA B 2 180 ? -23.511 -11.200 25.619 1.00 16.14 174 ALA L CA 1
ATOM 2990 C C . ALA B 2 180 ? -24.424 -11.786 26.676 1.00 18.43 174 ALA L C 1
ATOM 2991 O O . ALA B 2 180 ? -25.527 -11.289 26.903 1.00 18.16 174 ALA L O 1
ATOM 2993 N N . SER B 2 181 ? -23.988 -12.872 27.297 1.00 17.82 175 SER L N 1
ATOM 2994 C CA . SER B 2 181 ? -24.770 -13.480 28.362 1.00 16.95 175 SER L CA 1
ATOM 2995 C C . SER B 2 181 ? -23.835 -13.893 29.503 1.00 16.70 175 SER L C 1
ATOM 2996 O O . SER B 2 181 ? -22.640 -14.144 29.294 1.00 19.11 175 SER L O 1
ATOM 2999 N N . SER B 2 182 ? -24.377 -13.930 30.711 1.00 17.57 176 SER L N 1
ATOM 3000 C CA . SER B 2 182 ? -23.602 -14.368 31.867 1.00 14.62 176 SER L CA 1
ATOM 3001 C C . SER B 2 182 ? -24.466 -15.266 32.732 1.00 18.99 176 SER L C 1
ATOM 3002 O O . SER B 2 182 ? -25.676 -15.055 32.855 1.00 18.14 176 SER L O 1
ATOM 3005 N N . TYR B 2 183 ? -23.843 -16.284 33.320 1.00 16.11 177 TYR L N 1
ATOM 3006 C CA . TYR B 2 183 ? -24.569 -17.286 34.096 1.00 16.85 177 TYR L CA 1
ATOM 3007 C C . TYR B 2 183 ? -23.940 -17.365 35.480 1.00 19.51 177 TYR L C 1
ATOM 3008 O O . TYR B 2 183 ? -22.716 -17.392 35.605 1.00 24.70 177 TYR L O 1
ATOM 3017 N N . LEU B 2 184 ? -24.769 -17.432 36.511 1.00 17.97 178 LEU L N 1
ATOM 3018 C CA . LEU B 2 184 ? -24.228 -17.684 37.849 1.00 16.42 178 LEU L CA 1
ATOM 3019 C C . LEU B 2 184 ? -24.811 -19.007 38.345 1.00 18.74 178 LEU L C 1
ATOM 3020 O O . LEU B 2 184 ? -26.030 -19.168 38.448 1.00 17.16 178 LEU L O 1
ATOM 3025 N N . SER B 2 185 ? -23.938 -19.985 38.601 1.00 22.49 179 SER L N 1
ATOM 3026 C CA . SER B 2 185 ? -24.386 -21.280 39.100 1.00 23.88 179 SER L CA 1
ATOM 3027 C C . SER B 2 185 ? -24.356 -21.327 40.622 1.00 22.18 179 SER L C 1
ATOM 3028 O O . SER B 2 185 ? -23.349 -20.952 41.238 1.00 29.47 179 SER L O 1
ATOM 3031 N N . LEU B 2 186 ? -25.469 -21.775 41.199 1.00 21.20 180 LEU L N 1
ATOM 3032 C CA . LEU B 2 186 ? -25.662 -21.877 42.641 1.00 24.28 180 LEU L CA 1
ATOM 3033 C C . LEU B 2 186 ? -26.318 -23.205 43.011 1.00 23.25 180 LEU L C 1
ATOM 3034 O O . LEU B 2 186 ? -26.986 -23.849 42.180 1.00 28.02 180 LEU L O 1
ATOM 3039 N N . THR B 2 187 ? -26.166 -23.575 44.286 1.00 26.16 181 THR L N 1
ATOM 3040 C CA . THR B 2 187 ? -26.980 -24.648 44.858 1.00 24.86 181 THR L CA 1
ATOM 3041 C C . THR B 2 187 ? -28.317 -24.023 45.233 1.00 24.15 181 THR L C 1
ATOM 3042 O O . THR B 2 187 ? -28.377 -22.817 45.477 1.00 28.13 181 THR L O 1
ATOM 3046 N N . PRO B 2 188 ? -29.390 -24.831 45.285 1.00 23.95 182 PRO L N 1
ATOM 3047 C CA . PRO B 2 188 ? -30.687 -24.325 45.749 1.00 25.91 182 PRO L CA 1
ATOM 3048 C C . PRO B 2 188 ? -30.607 -23.703 47.142 1.00 22.66 182 PRO L C 1
ATOM 3049 O O . PRO B 2 188 ? -31.289 -22.720 47.436 1.00 29.68 182 PRO L O 1
ATOM 3053 N N . GLU B 2 189 ? -29.764 -24.275 47.999 1.00 26.38 183 GLU L N 1
ATOM 3054 C CA . GLU B 2 189 ? -29.606 -23.751 49.342 1.00 27.86 183 GLU L CA 1
ATOM 3055 C C . GLU B 2 189 ? -29.026 -22.339 49.341 1.00 27.83 183 GLU L C 1
ATOM 3056 O O . GLU B 2 189 ? -29.506 -21.468 50.079 1.00 29.17 183 GLU L O 1
ATOM 3062 N N . GLN B 2 190 ? -28.027 -22.105 48.494 1.00 28.06 184 GLN L N 1
ATOM 3063 C CA . GLN B 2 190 ? -27.452 -20.768 48.351 1.00 27.22 184 GLN L CA 1
ATOM 3064 C C . GLN B 2 190 ? -28.487 -19.770 47.835 1.00 31.27 184 GLN L C 1
ATOM 3065 O O . GLN B 2 190 ? -28.618 -18.671 48.371 1.00 31.94 184 GLN L O 1
ATOM 3071 N N . TRP B 2 191 ? -29.216 -20.156 46.789 1.00 26.12 185 TRP L N 1
ATOM 3072 C CA . TRP B 2 191 ? -30.276 -19.310 46.249 1.00 26.73 185 TRP L CA 1
ATOM 3073 C C . TRP B 2 191 ? -31.281 -18.936 47.333 1.00 37.84 185 TRP L C 1
ATOM 3074 O O . TRP B 2 191 ? -31.637 -17.774 47.489 1.00 27.38 185 TRP L O 1
ATOM 3085 N N . LYS B 2 192 ? -31.725 -19.925 48.099 1.00 27.50 186 LYS L N 1
ATOM 3086 C CA . LYS B 2 192 ? -32.778 -19.677 49.078 1.00 29.36 186 LYS L CA 1
ATOM 3087 C C . LYS B 2 192 ? -32.286 -18.925 50.316 1.00 31.09 186 LYS L C 1
ATOM 3088 O O . LYS B 2 192 ? -33.078 -18.270 50.995 1.00 43.02 186 LYS L O 1
ATOM 3094 N N . SER B 2 193 ? -30.984 -19.008 50.579 1.00 31.36 187 SER L N 1
ATOM 3095 C CA . SER B 2 193 ? -30.373 -18.461 51.792 1.00 41.70 187 SER L CA 1
ATOM 3096 C C . SER B 2 193 ? -30.089 -16.973 51.732 1.00 47.82 187 SER L C 1
ATOM 3097 O O . SER B 2 193 ? -29.773 -16.369 52.751 1.00 37.48 187 SER L O 1
ATOM 3100 N N . HIS B 2 194 ? -30.151 -16.381 50.546 1.00 33.89 188 HIS L N 1
ATOM 3101 C CA . HIS B 2 194 ? -29.806 -14.967 50.423 1.00 33.94 188 HIS L CA 1
ATOM 3102 C C . HIS B 2 194 ? -31.023 -14.092 50.180 1.00 29.27 188 HIS L C 1
ATOM 3103 O O . HIS B 2 194 ? -32.062 -14.562 49.709 1.00 34.60 188 HIS L O 1
ATOM 3110 N N . LYS B 2 195 ? -30.906 -12.807 50.516 1.00 28.29 189 LYS L N 1
ATOM 3111 C CA . LYS B 2 195 ? -32.025 -11.901 50.294 1.00 33.92 189 LYS L CA 1
ATOM 3112 C C . LYS B 2 195 ? -32.207 -11.632 48.799 1.00 31.63 189 LYS L C 1
ATOM 3113 O O . LYS B 2 195 ? -33.339 -11.549 48.313 1.00 30.07 189 LYS L O 1
ATOM 3119 N N . SER B 2 196 ? -31.093 -11.544 48.079 1.00 27.75 190 SER L N 1
ATOM 3120 C CA . SER B 2 196 ? -31.134 -11.244 46.648 1.00 31.61 190 SER L CA 1
ATOM 3121 C C . SER B 2 196 ? -29.814 -11.577 45.955 1.00 28.60 190 SER L C 1
ATOM 3122 O O . SER B 2 196 ? -28.794 -11.767 46.615 1.00 26.20 190 SER L O 1
ATOM 3125 N N . TYR B 2 197 ? -29.841 -11.640 44.620 1.00 20.80 191 TYR L N 1
ATOM 3126 C CA . TYR B 2 197 ? -28.631 -11.698 43.821 1.00 19.64 191 TYR L CA 1
ATOM 3127 C C . TYR B 2 197 ? -28.803 -10.642 42.741 1.00 19.48 191 TYR L C 1
ATOM 3128 O O . TYR B 2 197 ? -29.934 -10.355 42.340 1.00 21.79 191 TYR L O 1
ATOM 3137 N N . SER B 2 198 ? -27.690 -10.106 42.270 1.00 22.74 192 SER L N 1
ATOM 3138 C CA . SER B 2 198 ? -27.743 -9.052 41.263 1.00 21.82 192 SER L CA 1
ATOM 3139 C C . SER B 2 198 ? -26.761 -9.298 40.155 1.00 20.71 192 SER L C 1
ATOM 3140 O O . SER B 2 198 ? -25.669 -9.829 40.390 1.00 22.63 192 SER L O 1
ATOM 3143 N N A CYS B 2 199 ? -27.143 -8.922 38.936 0.30 20.14 193 CYS L N 1
ATOM 3144 N N B CYS B 2 199 ? -27.154 -8.891 38.945 0.70 20.05 193 CYS L N 1
ATOM 3145 C CA A CYS B 2 199 ? -26.183 -8.866 37.844 0.30 22.05 193 CYS L CA 1
ATOM 3146 C CA B CYS B 2 199 ? -26.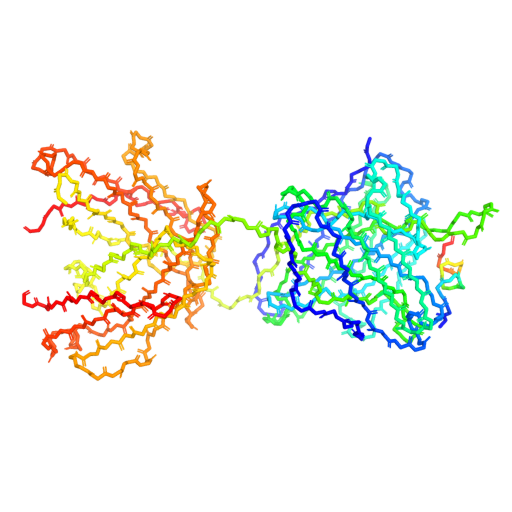261 -8.836 37.802 0.70 22.09 193 CYS L CA 1
ATOM 3147 C C A CYS B 2 199 ? -26.003 -7.418 37.409 0.30 22.68 193 CYS L C 1
ATOM 3148 C C B CYS B 2 199 ? -26.012 -7.371 37.514 0.70 22.74 193 CYS L C 1
ATOM 3149 O O A CYS B 2 199 ? -26.973 -6.708 37.103 0.30 20.25 193 CYS L O 1
ATOM 3150 O O B CYS B 2 199 ? -26.957 -6.594 37.385 0.70 20.50 193 CYS L O 1
ATOM 3155 N N . GLN B 2 200 ? -24.744 -6.992 37.427 1.00 19.53 194 GLN L N 1
ATOM 3156 C CA . GLN B 2 200 ? -24.368 -5.609 37.223 1.00 20.18 194 GLN L CA 1
ATOM 3157 C C . GLN B 2 200 ? -23.520 -5.495 35.950 1.00 19.42 194 GLN L C 1
ATOM 3158 O O . GLN B 2 200 ? -22.446 -6.071 35.856 1.00 21.28 194 GLN L O 1
ATOM 3164 N N . VAL B 2 201 ? -24.012 -4.736 34.972 1.00 18.51 195 VAL L N 1
ATOM 3165 C CA . VAL B 2 201 ? -23.382 -4.661 33.654 1.00 17.69 195 VAL L CA 1
ATOM 3166 C C . VAL B 2 201 ? -22.846 -3.263 33.415 1.00 18.93 195 VAL L C 1
ATOM 3167 O O . VAL B 2 201 ? -23.605 -2.297 33.453 1.00 21.33 195 VAL L O 1
ATOM 3171 N N . THR B 2 202 ? -21.540 -3.141 33.192 1.00 16.24 196 THR L N 1
ATOM 3172 C CA . THR B 2 202 ? -20.941 -1.833 32.963 1.00 16.11 196 THR L CA 1
ATOM 3173 C C . THR B 2 202 ? -20.478 -1.725 31.511 1.00 20.18 196 THR L C 1
ATOM 3174 O O . THR B 2 202 ? -19.873 -2.654 30.959 1.00 20.52 196 THR L O 1
ATOM 3178 N N . HIS B 2 203 ? -20.817 -0.592 30.906 1.00 20.05 197 HIS L N 1
ATOM 3179 C CA . HIS B 2 203 ? -20.543 -0.312 29.511 1.00 17.10 197 HIS L CA 1
ATOM 3180 C C . HIS B 2 203 ? -20.267 1.172 29.340 1.00 24.29 197 HIS L C 1
ATOM 3181 O O . HIS B 2 203 ? -21.115 2.010 29.672 1.00 21.09 197 HIS L O 1
ATOM 3188 N N . GLU B 2 204 ? -19.067 1.497 28.857 1.00 25.01 198 GLU L N 1
ATOM 3189 C CA . GLU B 2 204 ? -18.693 2.883 28.593 1.00 27.32 198 GLU L CA 1
ATOM 3190 C C . GLU B 2 204 ? -18.923 3.767 29.823 1.00 29.65 198 GLU L C 1
ATOM 3191 O O . GLU B 2 204 ? -19.409 4.895 29.712 1.00 31.87 198 GLU L O 1
ATOM 3197 N N . GLY B 2 205 ? -18.605 3.226 30.995 1.00 26.13 199 GLY L N 1
ATOM 3198 C CA . GLY B 2 205 ? -18.708 3.992 32.224 1.00 34.08 199 GLY L CA 1
ATOM 3199 C C . GLY B 2 205 ? -20.097 4.118 32.837 1.00 31.70 199 GLY L C 1
ATOM 3200 O O . GLY B 2 205 ? -20.249 4.743 33.893 1.00 27.61 199 GLY L O 1
ATOM 3201 N N . SER B 2 206 ? -21.113 3.552 32.188 1.00 22.21 200 SER L N 1
ATOM 3202 C CA . SER B 2 206 ? -22.455 3.493 32.772 1.00 19.70 200 SER L CA 1
ATOM 3203 C C . SER B 2 206 ? -22.751 2.084 33.251 1.00 27.84 200 SER L C 1
ATOM 3204 O O . SER B 2 206 ? -22.275 1.122 32.663 1.00 26.83 200 SER L O 1
ATOM 3207 N N . THR B 2 207 ? -23.567 1.963 34.290 1.00 20.84 201 THR L N 1
ATOM 3208 C CA . THR B 2 207 ? -23.878 0.654 34.866 1.00 23.37 201 THR L CA 1
ATOM 3209 C C . THR B 2 207 ? -25.381 0.399 34.916 1.00 26.20 201 THR L C 1
ATOM 3210 O O . THR B 2 207 ? -26.151 1.305 35.234 1.00 23.61 201 THR L O 1
ATOM 3214 N N . VAL B 2 208 ? -25.807 -0.814 34.550 1.00 17.88 202 VAL L N 1
ATOM 3215 C CA . VAL B 2 208 ? -27.186 -1.249 34.748 1.00 17.84 202 VAL L CA 1
ATOM 3216 C C . VAL B 2 208 ? -27.190 -2.439 35.682 1.00 24.88 202 VAL L C 1
ATOM 3217 O O . VAL B 2 208 ? -26.484 -3.412 35.447 1.00 23.52 202 VAL L O 1
ATOM 3221 N N . GLU B 2 209 ? -27.978 -2.373 36.743 1.00 19.53 203 GLU L N 1
ATOM 3222 C CA . GLU B 2 209 ? -28.023 -3.499 37.672 1.00 21.32 203 GLU L CA 1
ATOM 3223 C C . GLU B 2 209 ? -29.417 -4.049 37.804 1.00 20.79 203 GLU L C 1
ATOM 3224 O O . GLU B 2 209 ? -30.373 -3.293 37.979 1.00 24.01 203 GLU L O 1
ATOM 3230 N N . LYS B 2 210 ? -29.548 -5.374 37.694 1.00 16.99 204 LYS L N 1
ATOM 3231 C CA . LYS B 2 210 ? -30.845 -6.006 37.856 1.00 17.68 204 LYS L CA 1
ATOM 3232 C C . LYS B 2 210 ? -30.736 -6.952 39.037 1.00 22.80 204 LYS L C 1
ATOM 3233 O O . LYS B 2 210 ? -29.685 -7.541 39.262 1.00 20.96 204 LYS L O 1
ATOM 3239 N N . THR B 2 211 ? -31.826 -7.113 39.769 1.00 22.36 205 THR L N 1
ATOM 3240 C CA . THR B 2 211 ? -31.789 -7.881 41.010 1.00 22.89 205 THR L CA 1
ATOM 3241 C C . THR B 2 211 ? -32.969 -8.841 41.085 1.00 27.00 205 THR L C 1
ATOM 3242 O O . THR B 2 211 ? -34.079 -8.478 40.727 1.00 24.57 205 THR L O 1
ATOM 3246 N N . VAL B 2 212 ? -32.740 -10.068 41.559 1.00 19.80 206 VAL L N 1
ATOM 3247 C CA . VAL B 2 212 ? -33.827 -11.016 41.740 1.00 19.21 206 VAL L CA 1
ATOM 3248 C C . VAL B 2 212 ? -33.727 -11.616 43.153 1.00 22.43 206 VAL L C 1
ATOM 3249 O O . VAL B 2 212 ? -32.665 -11.608 43.763 1.00 22.63 206 VAL L O 1
ATOM 3253 N N . ALA B 2 213 ? -34.835 -12.145 43.639 1.00 26.14 207 ALA L N 1
ATOM 3254 C CA . ALA B 2 213 ? -34.910 -12.647 45.009 1.00 29.23 207 ALA L CA 1
ATOM 3255 C C . ALA B 2 213 ? -35.758 -13.912 45.031 1.00 30.95 207 ALA L C 1
ATOM 3256 O O . ALA B 2 213 ? -36.686 -14.050 44.243 1.00 29.39 207 ALA L O 1
ATOM 3258 N N . PRO B 2 214 ? -35.417 -14.867 45.913 1.00 26.29 208 PRO L N 1
ATOM 3259 C CA . PRO B 2 214 ? -36.185 -16.115 45.977 1.00 29.19 208 PRO L CA 1
ATOM 3260 C C . PRO B 2 214 ? -37.604 -15.851 46.445 1.00 43.21 208 PRO L C 1
ATOM 3261 O O . PRO B 2 214 ? -38.527 -16.577 46.082 1.00 54.94 208 PRO L O 1
ATOM 3265 N N . THR B 2 215 ? -37.768 -14.793 47.231 1.00 42.95 209 THR L N 1
ATOM 3266 C CA . THR B 2 215 ? -39.088 -14.364 47.683 1.00 68.87 209 THR L CA 1
ATOM 3267 C C . THR B 2 215 ? -40.026 -14.061 46.512 1.00 71.43 209 THR L C 1
ATOM 3268 O O . THR B 2 215 ? -39.615 -13.488 45.499 1.00 63.03 209 THR L O 1
ATOM 3272 N N . THR C 3 1 ? 16.758 -21.835 5.460 1.00 28.31 314 THR A N 1
ATOM 3273 C CA . THR C 3 1 ? 16.769 -21.695 4.012 1.00 33.44 314 THR A CA 1
ATOM 3274 C C . THR C 3 1 ? 15.893 -20.513 3.631 1.00 23.83 314 THR A C 1
ATOM 3275 O O . THR C 3 1 ? 14.822 -20.341 4.209 1.00 29.41 314 THR A O 1
ATOM 3279 N N . GLY C 3 2 ? 16.323 -19.692 2.674 1.00 23.54 315 GLY A N 1
ATOM 3280 C CA . GLY C 3 2 ? 15.467 -18.568 2.302 1.00 23.40 315 GLY A CA 1
ATOM 3281 C C . GLY C 3 2 ? 14.203 -19.069 1.577 1.00 17.54 315 GLY A C 1
ATOM 3282 O O . GLY C 3 2 ? 14.143 -20.197 1.146 1.00 16.57 315 GLY A O 1
ATOM 3283 N N . HIS C 3 3 ? 13.211 -18.209 1.418 1.00 17.35 316 HIS A N 1
ATOM 3284 C CA . HIS C 3 3 ? 11.883 -18.673 0.874 1.00 15.77 316 HIS A CA 1
ATOM 3285 C C . HIS C 3 3 ? 11.988 -19.240 -0.559 1.00 14.72 316 HIS A C 1
ATOM 3286 O O . HIS C 3 3 ? 11.525 -20.334 -0.848 1.00 16.46 316 HIS A O 1
ATOM 3293 N N . ARG C 3 4 ? 12.704 -18.499 -1.425 1.00 14.36 317 ARG A N 1
ATOM 3294 C CA . ARG C 3 4 ? 12.810 -18.965 -2.813 1.00 19.14 317 ARG A CA 1
ATOM 3295 C C . ARG C 3 4 ? 13.582 -20.272 -2.881 1.00 17.57 317 ARG A C 1
ATOM 3296 O O . ARG C 3 4 ? 13.194 -21.169 -3.612 1.00 15.21 317 ARG A O 1
ATOM 3304 N N A MET C 3 5 ? 14.716 -20.402 -2.162 0.56 16.18 318 MET A N 1
ATOM 3305 N N B MET C 3 5 ? 14.704 -20.379 -2.163 0.44 16.23 318 MET A N 1
ATOM 3306 C CA A MET C 3 5 ? 15.450 -21.669 -2.140 0.56 17.91 318 MET A CA 1
ATOM 3307 C CA B MET C 3 5 ? 15.430 -21.629 -2.176 0.44 17.87 318 MET A CA 1
ATOM 3308 C C A MET C 3 5 ? 14.616 -22.836 -1.635 0.56 15.68 318 MET A C 1
ATOM 3309 C C B MET C 3 5 ? 14.605 -22.809 -1.652 0.44 15.74 318 MET A C 1
ATOM 3310 O O A MET C 3 5 ? 14.612 -23.935 -2.191 0.56 16.57 318 MET A O 1
ATOM 3311 O O B MET C 3 5 ? 14.601 -23.897 -2.225 0.44 16.60 318 MET A O 1
ATOM 3320 N N . ALA C 3 6 ? 13.850 -22.560 -0.580 1.00 16.00 319 ALA A N 1
ATOM 3321 C CA . ALA C 3 6 ? 13.027 -23.615 0.007 1.00 19.76 319 ALA A CA 1
ATOM 3322 C C . ALA C 3 6 ? 11.946 -24.074 -0.985 1.00 15.32 319 ALA A C 1
ATOM 3323 O O . ALA C 3 6 ? 11.738 -25.286 -1.158 1.00 16.79 319 ALA A O 1
ATOM 3325 N N . TRP C 3 7 ? 11.340 -23.094 -1.642 1.00 16.37 320 TRP A N 1
ATOM 3326 C CA . TRP C 3 7 ? 10.271 -23.374 -2.602 1.00 13.08 320 TRP A CA 1
ATOM 3327 C C . TRP C 3 7 ? 10.851 -24.095 -3.827 1.00 16.60 320 TRP A C 1
ATOM 3328 O O . TRP C 3 7 ? 10.341 -25.084 -4.312 1.00 15.20 320 TRP A O 1
ATOM 3339 N N . ASP C 3 8 ? 12.045 -23.677 -4.243 1.00 15.41 321 ASP A N 1
ATOM 3340 C CA . ASP C 3 8 ? 12.724 -24.356 -5.349 1.00 17.46 321 ASP A CA 1
ATOM 3341 C C . ASP C 3 8 ? 13.007 -25.831 -5.030 1.00 16.87 321 ASP A C 1
ATOM 3342 O O . ASP C 3 8 ? 12.758 -26.709 -5.852 1.00 18.79 321 ASP A O 1
ATOM 3347 N N A MET C 3 9 ? 13.521 -26.096 -3.839 0.56 17.39 322 MET A N 1
ATOM 3348 N N B MET C 3 9 ? 13.507 -26.081 -3.817 0.44 17.43 322 MET A N 1
ATOM 3349 C CA A MET C 3 9 ? 13.766 -27.463 -3.446 0.56 18.31 322 MET A CA 1
ATOM 3350 C CA B MET C 3 9 ? 13.791 -27.425 -3.313 0.44 18.23 322 MET A CA 1
ATOM 3351 C C A MET C 3 9 ? 12.498 -28.301 -3.349 0.56 20.66 322 MET A C 1
ATOM 3352 C C B MET C 3 9 ? 12.561 -28.323 -3.180 0.44 20.59 322 MET A C 1
ATOM 3353 O O A MET C 3 9 ? 12.448 -29.423 -3.820 0.56 19.78 322 MET A O 1
ATOM 3354 O O B MET C 3 9 ? 12.615 -29.534 -3.411 0.44 20.05 322 MET A O 1
ATOM 3363 N N . MET C 3 10 ? 11.454 -27.718 -2.778 1.00 17.02 323 MET A N 1
ATOM 3364 C CA . MET C 3 10 ? 10.250 -28.501 -2.542 1.00 15.98 323 MET A CA 1
ATOM 3365 C C . MET C 3 10 ? 9.587 -28.805 -3.887 1.00 15.70 323 MET A C 1
ATOM 3366 O O . MET C 3 10 ? 9.073 -29.914 -4.074 1.00 17.44 323 MET A O 1
ATOM 3371 N N . MET C 3 11 ? 9.479 -27.801 -4.760 1.00 15.20 324 MET A N 1
ATOM 3372 C CA . MET C 3 11 ? 8.644 -27.958 -5.969 1.00 17.29 324 MET A CA 1
ATOM 3373 C C . MET C 3 11 ? 9.453 -28.391 -7.173 1.00 23.85 324 MET A C 1
ATOM 3374 O O . MET C 3 11 ? 8.860 -28.778 -8.187 1.00 23.69 324 MET A O 1
#

Radius of gyration: 25.3 Å; Cα contacts (8 Å, |Δi|>4): 1170; chains: 3; bounding box: 71×49×67 Å

GO terms:
  GO:0044164 host cell cytosol (C, IDA)
  GO:0044165 host cell endoplasmic reticulum (C, IDA)
  GO:0039502 symbiont-mediated suppression of host type I interferon-mediated signaling pathway (P, IDA)
  GO:1900102 negative regulation of endoplasmic reticulum unfolded protein response (P, IDA)
  GO:0005515 protein binding (F, IPI)
  GO:0042025 host cell nucleus (C, IDA)
  GO:0008233 peptidase activity (F, IDA)
  GO:0008236 serine-type peptidase activity (F, IDA)
  GO:0044220 host cell perinuclear region of cytoplasm (C, IDA)
  GO:0030430 host cell cytoplasm (C, IDA)
  GO:0008270 zinc ion binding (F, IDA)
  GO:0004252 serine-type endopeptidase activity (F, IDA)
  GO:0051047 positive regulation of secretion (P, IDA)
  GO:0039545 symbiont-mediated suppression of host cytoplasmic pattern recognition receptor signaling pathway via inhibition of MAVS activity (P, TAS)
  GO:0019082 viral protein processing (P, TAS)
  GO:0050689 negative regulation of defense response to virus by host (P, TAS)
  GO:0033644 host cell membrane (C, IMP)
  GO:0042025 host cell nucleus (C, IMP)
  GO:0044164 host cell cytosol (C, IMP)
  GO:0030430 host cell cytoplasm (C, IMP)